Protein AF-A0A0J8RIX9-F1 (afdb_monomer)

InterPro domains:
  IPR025066 Coiled-coil domain-containing protein 174-like [PTHR15885] (17-355)

Solvent-accessible surface area (backbone atoms only — not comparable to full-atom values): 24214 Å² total; per-residue (Å²): 140,88,84,81,84,69,92,65,73,86,79,74,79,81,80,74,82,58,92,77,64,85,77,61,97,44,73,68,62,53,51,54,50,49,54,49,52,52,50,54,53,54,62,60,66,77,74,77,84,92,78,88,74,84,74,81,93,60,86,75,76,54,82,88,70,64,70,64,99,54,54,66,59,48,54,50,59,72,65,41,85,84,48,87,81,77,55,84,82,63,95,68,58,67,74,58,51,52,53,50,51,50,53,50,51,53,48,52,50,50,51,51,40,59,72,68,41,56,61,65,70,71,66,64,82,63,95,73,91,64,95,63,93,47,86,66,50,61,53,51,55,49,62,76,64,58,72,82,55,61,69,58,51,50,53,52,45,53,52,49,50,54,57,62,74,73,50,97,61,94,68,82,70,77,73,70,65,71,38,81,34,58,45,100,86,75,45,82,43,76,38,46,62,67,57,42,53,52,44,50,52,54,50,51,52,53,50,49,55,48,47,54,54,41,53,75,73,62,58,93,55,100,74,68,65,85,84,78,58,80,75,79,71,89,80,72,87,84,72,96,73,78,65,63,88,78,62,58,81,57,56,61,54,52,55,49,50,51,54,50,60,70,70,45,82,81,69,64,84,77,68,79,93,80,75,89,62,70,84,80,56,88,70,87,72,68,90,86,67,80,79,70,59,91,51,70,68,58,28,51,51,53,52,50,50,52,50,52,54,49,51,51,52,51,51,51,50,53,53,51,48,53,53,50,49,54,51,49,51,54,49,51,54,50,50,50,54,52,50,53,53,50,50,52,51,51,50,51,53,49,51,53,53,49,60,60,54,66,73,72,68,73,93,72,88,89,91,88,90,74,89,78,136

Foldseek 3Di:
DDDDPDPDDDDDPDPDDDPVLPPDPDPVSVVVVVVVVVVVVVVVVPPDDDDDDDDPPDDDDDPVVDDDPCPVVVVVVVPPPPPVVPDDPPDDDPVVVVVVVVVVVVVVVVVVCVLVQVVVVVPPPPDDPPPPPDPVVVVVSCVVRDDDPVVVVVVVVVVVVVVVVPDPDDDPPPPQDFDWAAAPVRDTDTDHPVVRVVRVVVVVVVVVVVVVVCCVVVPPDPDDPPVPDPPDDPDDDDDPDDPPVVDDVCVVVVVVVVVVVVVDDPADPPHPDDDDAPVPDPDDPDPPDDGADPDPVRNVVVVVVVVVVVVVVVVVVVVVVVVVVVVVVVVVVVVVVVVVVVVVVVVVVVVVVVVVVVVVPDPDDDDDDDDDD

Structure (mmCIF, N/CA/C/O backbone):
data_AF-A0A0J8RIX9-F1
#
_entry.id   AF-A0A0J8RIX9-F1
#
loop_
_atom_site.group_PDB
_atom_site.id
_atom_site.type_symbol
_atom_site.label_atom_id
_atom_site.label_alt_id
_atom_site.label_comp_id
_atom_site.label_asym_id
_atom_site.label_entity_id
_atom_site.label_seq_id
_atom_site.pdbx_PDB_ins_code
_atom_site.Cartn_x
_atom_site.Cartn_y
_atom_site.Cartn_z
_atom_site.occupancy
_atom_site.B_iso_or_equiv
_atom_site.auth_seq_id
_atom_site.auth_comp_id
_atom_site.auth_asym_id
_atom_site.auth_atom_id
_atom_site.pdbx_PDB_model_num
ATOM 1 N N . MET A 1 1 ? 14.643 -76.747 -36.629 1.00 43.09 1 MET A N 1
ATOM 2 C CA . MET A 1 1 ? 15.043 -76.270 -35.289 1.00 43.09 1 MET A CA 1
ATOM 3 C C . MET A 1 1 ? 14.133 -75.107 -34.911 1.00 43.09 1 MET A C 1
ATOM 5 O O . MET A 1 1 ? 14.013 -74.209 -35.737 1.00 43.09 1 MET A O 1
ATOM 9 N N . PRO A 1 2 ? 13.421 -75.174 -33.774 1.00 50.25 2 PRO A N 1
ATOM 10 C CA . PRO A 1 2 ? 12.311 -74.281 -33.439 1.00 50.25 2 PRO A CA 1
ATOM 11 C C . PRO A 1 2 ? 12.760 -73.119 -32.538 1.00 50.25 2 PRO A C 1
ATOM 13 O O . PRO A 1 2 ? 13.616 -73.318 -31.682 1.00 50.25 2 PRO A O 1
ATOM 16 N N . THR A 1 3 ? 12.154 -71.937 -32.684 1.00 51.41 3 THR A N 1
ATOM 17 C CA . THR A 1 3 ? 12.208 -70.876 -31.661 1.00 51.41 3 THR A CA 1
ATOM 18 C C . THR A 1 3 ? 10.854 -70.171 -31.545 1.00 51.41 3 THR A C 1
ATOM 20 O O . THR A 1 3 ? 10.460 -69.404 -32.421 1.00 51.41 3 THR A O 1
ATOM 23 N N . ASP A 1 4 ? 10.171 -70.501 -30.450 1.00 50.75 4 ASP A N 1
ATOM 24 C CA . ASP A 1 4 ? 9.227 -69.722 -29.646 1.00 50.75 4 ASP A CA 1
ATOM 25 C C . ASP A 1 4 ? 8.071 -68.986 -30.335 1.00 50.75 4 ASP A C 1
ATOM 27 O O . ASP A 1 4 ? 8.065 -67.771 -30.535 1.00 50.75 4 ASP A O 1
ATOM 31 N N . SER A 1 5 ? 6.985 -69.734 -30.540 1.00 55.38 5 SER A N 1
ATOM 32 C CA . SER A 1 5 ? 5.627 -69.194 -30.572 1.00 55.38 5 SER A CA 1
ATOM 33 C C . SER A 1 5 ? 5.246 -68.671 -29.178 1.00 55.38 5 SER A C 1
ATOM 35 O O . SER A 1 5 ? 4.843 -69.436 -28.300 1.00 55.38 5 SER A O 1
ATOM 37 N N . SER A 1 6 ? 5.377 -67.364 -28.958 1.00 56.03 6 SER A N 1
ATOM 38 C CA . SER A 1 6 ? 4.927 -66.697 -27.732 1.00 56.03 6 SER A CA 1
ATOM 39 C C . SER A 1 6 ? 3.429 -66.941 -27.482 1.00 56.03 6 SER A C 1
ATOM 41 O O . SER A 1 6 ? 2.589 -66.480 -28.255 1.00 56.03 6 SER A O 1
ATOM 43 N N . LEU A 1 7 ? 3.098 -67.618 -26.377 1.00 58.38 7 LEU A N 1
ATOM 44 C CA . LEU A 1 7 ? 1.737 -68.015 -25.969 1.00 58.38 7 LEU A CA 1
ATOM 45 C C . LEU A 1 7 ? 0.819 -66.860 -25.516 1.00 58.38 7 LEU A C 1
ATOM 47 O O . LEU A 1 7 ? -0.329 -67.091 -25.149 1.00 58.38 7 LEU A O 1
ATOM 51 N N . TYR A 1 8 ? 1.298 -65.619 -25.547 1.00 56.19 8 TYR A N 1
ATOM 52 C CA . TYR A 1 8 ? 0.507 -64.435 -25.232 1.00 56.19 8 TYR A CA 1
ATOM 53 C C . TYR A 1 8 ? 0.608 -63.478 -26.418 1.00 56.19 8 TYR A C 1
ATOM 55 O O . TYR A 1 8 ? 1.708 -63.073 -26.786 1.00 56.19 8 TYR A O 1
ATOM 63 N N . GLY A 1 9 ? -0.547 -63.201 -27.030 1.00 56.06 9 GLY A N 1
ATOM 64 C CA . GLY A 1 9 ? -0.749 -62.574 -28.339 1.00 56.06 9 GLY A CA 1
ATOM 65 C C . GLY A 1 9 ? 0.229 -61.476 -28.775 1.00 56.06 9 GLY A C 1
ATOM 66 O O . GLY A 1 9 ? 0.768 -60.714 -27.974 1.00 56.06 9 GLY A O 1
ATOM 67 N N . ILE A 1 10 ? 0.387 -61.383 -30.100 1.00 60.09 10 ILE A N 1
ATOM 68 C CA . ILE A 1 10 ? 1.137 -60.359 -30.842 1.00 60.09 10 ILE A CA 1
ATOM 69 C C . ILE A 1 10 ? 0.988 -58.994 -30.154 1.00 60.09 10 ILE A C 1
ATOM 71 O O . ILE A 1 10 ? -0.098 -58.406 -30.131 1.00 60.09 10 ILE A O 1
ATOM 75 N N . ARG A 1 11 ? 2.085 -58.476 -29.588 1.00 52.81 11 ARG A N 1
ATOM 76 C CA . ARG A 1 11 ? 2.108 -57.126 -29.015 1.00 52.81 11 ARG A CA 1
ATOM 77 C C . ARG A 1 11 ? 1.803 -56.125 -30.128 1.00 52.81 11 ARG A C 1
ATOM 79 O O . ARG A 1 11 ? 2.582 -55.988 -31.068 1.00 52.81 11 ARG A O 1
ATOM 86 N N . ARG A 1 12 ? 0.678 -55.412 -30.014 1.00 54.16 12 ARG A N 1
ATOM 87 C CA . ARG A 1 12 ? 0.375 -54.272 -30.890 1.00 54.16 12 ARG A CA 1
ATOM 88 C C . ARG A 1 12 ? 1.495 -53.225 -30.765 1.00 54.16 12 ARG A C 1
ATOM 90 O O . ARG A 1 12 ? 1.934 -52.961 -29.640 1.00 54.16 12 ARG A O 1
ATOM 97 N N . PRO A 1 13 ? 1.962 -52.621 -31.873 1.00 54.91 13 PRO A N 1
ATOM 98 C CA . PRO A 1 13 ? 2.936 -51.542 -31.799 1.00 54.91 13 PRO A CA 1
ATOM 99 C C . PRO A 1 13 ? 2.331 -50.370 -31.015 1.00 54.91 13 PRO A C 1
ATOM 101 O O . PRO A 1 13 ? 1.155 -50.043 -31.181 1.00 54.91 13 PRO A O 1
ATOM 104 N N . LYS A 1 14 ? 3.128 -49.756 -30.134 1.00 54.53 14 LYS A N 1
ATOM 105 C CA . LYS A 1 14 ? 2.729 -48.555 -29.391 1.00 54.53 14 LYS A CA 1
ATOM 106 C C . LYS A 1 14 ? 2.392 -47.455 -30.400 1.00 54.53 14 LYS A C 1
ATOM 108 O O . LYS A 1 14 ? 3.255 -47.062 -31.180 1.00 54.53 14 LYS A O 1
ATOM 113 N N . ALA A 1 15 ? 1.148 -46.983 -30.396 1.00 58.31 15 ALA A N 1
ATOM 114 C CA . ALA A 1 15 ? 0.759 -45.812 -31.164 1.00 58.31 15 ALA A CA 1
ATOM 115 C C . ALA A 1 15 ? 1.432 -44.582 -30.537 1.00 58.31 15 ALA A C 1
ATOM 117 O O . ALA A 1 15 ? 1.092 -44.176 -29.428 1.00 58.31 15 ALA A O 1
ATOM 118 N N . GLU A 1 16 ? 2.427 -44.023 -31.224 1.00 56.00 16 GLU A N 1
ATOM 119 C CA . GLU A 1 16 ? 2.957 -42.695 -30.918 1.00 56.00 16 GLU A CA 1
ATOM 120 C C . GLU A 1 16 ? 1.826 -41.680 -31.136 1.00 56.00 16 GLU A C 1
ATOM 122 O O . GLU A 1 16 ? 1.284 -41.580 -32.239 1.00 56.00 16 GLU A O 1
ATOM 127 N N . ALA A 1 17 ? 1.442 -40.962 -30.076 1.00 56.84 17 ALA A N 1
ATOM 128 C CA . ALA A 1 17 ? 0.387 -39.956 -30.122 1.00 56.84 17 ALA A CA 1
ATOM 129 C C . ALA A 1 17 ? 0.723 -38.907 -31.191 1.00 56.84 17 ALA A C 1
ATOM 131 O O . ALA A 1 17 ? 1.720 -38.181 -31.103 1.00 56.84 17 ALA A O 1
ATOM 132 N N . SER A 1 18 ? -0.098 -38.842 -32.236 1.00 61.09 18 SER A N 1
ATOM 133 C CA . SER A 1 18 ? 0.078 -37.849 -33.283 1.00 61.09 18 SER A CA 1
ATOM 134 C C . SER A 1 18 ? -0.330 -36.480 -32.732 1.00 61.09 18 SER A C 1
ATOM 136 O O . SER A 1 18 ? -1.288 -36.352 -31.973 1.00 61.09 18 SER A O 1
ATOM 138 N N . LYS A 1 19 ? 0.357 -35.407 -33.139 1.00 58.00 19 LYS A N 1
ATOM 139 C CA . LYS A 1 19 ? 0.065 -34.030 -32.680 1.00 58.00 19 LYS A CA 1
ATOM 140 C C . LYS A 1 19 ? -1.353 -33.533 -33.025 1.00 58.00 19 LYS A C 1
ATOM 142 O O . LYS A 1 19 ? -1.691 -32.404 -32.683 1.00 58.00 19 LYS A O 1
ATOM 147 N N . LYS A 1 20 ? -2.154 -34.331 -33.739 1.00 56.34 20 LYS A N 1
ATOM 148 C CA . LYS A 1 20 ? -3.519 -34.004 -34.163 1.00 56.34 20 LYS A CA 1
ATOM 149 C C . LYS A 1 20 ? -4.572 -34.301 -33.087 1.00 56.34 20 LYS A C 1
ATOM 151 O O . LYS A 1 20 ? -5.654 -33.732 -33.161 1.00 56.34 20 LYS A O 1
ATOM 156 N N . ASP A 1 21 ? -4.240 -35.073 -32.051 1.00 55.72 21 ASP A N 1
ATOM 157 C CA . ASP A 1 21 ? -5.219 -35.521 -31.046 1.00 55.72 21 ASP A CA 1
ATOM 158 C C . ASP A 1 21 ? -5.450 -34.516 -29.894 1.00 55.72 21 ASP A C 1
ATOM 160 O O . ASP A 1 21 ? -6.329 -34.709 -29.055 1.00 55.72 21 ASP A O 1
ATOM 164 N N . VAL A 1 22 ? -4.724 -33.387 -29.891 1.00 58.56 22 VAL A N 1
ATOM 165 C CA . VAL A 1 22 ? -4.785 -32.326 -28.857 1.00 58.56 22 VAL A CA 1
ATOM 166 C C . VAL A 1 22 ? -6.119 -31.555 -28.857 1.00 58.56 22 VAL A C 1
ATOM 168 O O . VAL A 1 22 ? -6.391 -30.792 -27.939 1.00 58.56 22 VAL A O 1
ATOM 171 N N . THR A 1 23 ? -6.974 -31.748 -29.866 1.00 57.69 23 THR A N 1
ATOM 172 C CA . THR A 1 23 ? -8.230 -30.986 -30.038 1.00 57.69 23 THR A CA 1
ATOM 173 C C . THR A 1 23 ? -9.502 -31.828 -29.906 1.00 57.69 23 THR A C 1
ATOM 175 O O . THR A 1 23 ? -10.576 -31.379 -30.300 1.00 57.69 23 THR A O 1
ATOM 178 N N . SER A 1 24 ? -9.419 -33.036 -29.338 1.00 67.81 24 SER A N 1
ATOM 179 C CA . SER A 1 24 ? -10.617 -33.849 -29.083 1.00 67.81 24 SER A CA 1
ATOM 180 C C . SER A 1 24 ? -11.276 -33.486 -27.733 1.00 67.81 24 SER A C 1
ATOM 182 O O . SER A 1 24 ? -10.583 -33.415 -26.719 1.00 67.81 24 SER A O 1
ATOM 184 N N . PRO A 1 25 ? -12.606 -33.266 -27.672 1.00 62.25 25 PRO A N 1
ATOM 185 C CA . PRO A 1 25 ? -13.313 -32.795 -26.470 1.00 62.25 25 PRO A CA 1
ATOM 186 C C . PRO A 1 25 ? -13.598 -33.899 -25.424 1.00 62.25 25 PRO A C 1
ATOM 188 O O . PRO A 1 25 ? -14.537 -33.787 -24.642 1.00 62.25 25 PRO A O 1
ATOM 191 N N . GLY A 1 26 ? -12.829 -34.994 -25.412 1.00 77.38 26 GLY A N 1
ATOM 192 C CA . GLY A 1 26 ? -13.079 -36.154 -24.548 1.00 77.38 26 GLY A CA 1
ATOM 193 C C . GLY A 1 26 ? -12.153 -36.225 -23.331 1.00 77.38 26 GLY A C 1
ATOM 194 O O . GLY A 1 26 ? -10.932 -36.274 -23.475 1.00 77.38 26 GLY A O 1
ATOM 195 N N . THR A 1 27 ? -12.724 -36.345 -22.129 1.00 73.06 27 THR A N 1
ATOM 196 C CA . THR A 1 27 ? -11.998 -36.437 -20.843 1.00 73.06 27 THR A CA 1
ATOM 197 C C . THR A 1 27 ? -10.985 -37.594 -20.799 1.00 73.06 27 THR A C 1
ATOM 199 O O . THR A 1 27 ? -9.904 -37.460 -20.225 1.00 73.06 27 THR A O 1
ATOM 202 N N . LEU A 1 28 ? -11.282 -38.717 -21.467 1.00 74.00 28 LEU A N 1
ATOM 203 C CA . LEU A 1 28 ? -10.384 -39.879 -21.553 1.00 74.00 28 LEU A CA 1
ATOM 204 C C . LEU A 1 28 ? -9.140 -39.612 -22.420 1.00 74.00 28 LEU A C 1
ATOM 206 O O . LEU A 1 28 ? -8.040 -40.051 -22.077 1.00 74.00 28 LEU A O 1
ATOM 210 N N . ALA A 1 29 ? -9.278 -38.852 -23.511 1.00 73.19 29 ALA A N 1
ATOM 211 C CA . ALA A 1 29 ? -8.148 -38.484 -24.367 1.00 73.19 29 ALA A CA 1
ATOM 212 C C . ALA A 1 29 ? -7.181 -37.544 -23.628 1.00 73.19 29 ALA A C 1
ATOM 214 O O . ALA A 1 29 ? -5.966 -37.718 -23.694 1.00 73.19 29 ALA A O 1
ATOM 215 N N . PHE A 1 30 ? -7.713 -36.615 -22.830 1.00 74.81 30 PHE A N 1
ATOM 216 C CA . PHE A 1 30 ? -6.907 -35.721 -21.999 1.00 74.81 30 PHE A CA 1
ATOM 217 C C . PHE A 1 30 ? -6.131 -36.469 -20.900 1.00 74.81 30 PHE A C 1
ATOM 219 O O . PHE A 1 30 ? -4.927 -36.256 -20.738 1.00 74.81 30 PHE A O 1
ATOM 226 N N . ALA A 1 31 ? -6.785 -37.395 -20.189 1.00 83.81 31 ALA A N 1
ATOM 227 C CA . ALA A 1 31 ? -6.151 -38.173 -19.122 1.00 83.81 31 ALA A CA 1
ATOM 228 C C . ALA A 1 31 ? -4.996 -39.049 -19.638 1.00 83.81 31 ALA A C 1
ATOM 230 O O . ALA A 1 31 ? -3.916 -39.061 -19.047 1.00 83.81 31 ALA A O 1
ATOM 231 N N . THR A 1 32 ? -5.188 -39.724 -20.776 1.00 82.31 32 THR A N 1
ATOM 232 C CA . THR A 1 32 ? -4.128 -40.543 -21.398 1.00 82.31 32 THR A CA 1
ATOM 233 C C . THR A 1 32 ? -2.937 -39.700 -21.864 1.00 82.31 32 THR A C 1
ATOM 235 O O . THR A 1 32 ? -1.781 -40.122 -21.754 1.00 82.31 32 THR A O 1
ATOM 238 N N . HIS A 1 33 ? -3.194 -38.471 -22.319 1.00 79.69 33 HIS A N 1
ATOM 239 C CA . HIS A 1 33 ? -2.147 -37.545 -22.731 1.00 79.69 33 HIS A CA 1
ATOM 240 C C . HIS A 1 33 ? -1.355 -37.000 -21.532 1.00 79.69 33 HIS A C 1
ATOM 242 O O . HIS A 1 33 ? -0.126 -36.924 -21.598 1.00 79.69 33 HIS A O 1
ATOM 248 N N . LEU A 1 34 ? -2.024 -36.702 -20.410 1.00 81.81 34 LEU A N 1
ATOM 249 C CA . LEU A 1 34 ? -1.352 -36.337 -19.160 1.00 81.81 34 LEU A CA 1
ATOM 250 C C . LEU A 1 34 ? -0.531 -37.493 -18.589 1.00 81.81 34 LEU A C 1
ATOM 252 O O . LEU A 1 34 ? 0.628 -37.280 -18.240 1.00 81.81 34 LEU A O 1
ATOM 256 N N . SER A 1 35 ? -1.060 -38.720 -18.557 1.00 83.88 35 SER A N 1
ATOM 257 C CA . SER A 1 35 ? -0.290 -39.873 -18.072 1.00 83.88 35 SER A CA 1
ATOM 258 C C . SER A 1 35 ? 0.947 -40.139 -18.931 1.00 83.88 35 SER A C 1
ATOM 260 O O . SER A 1 35 ? 2.005 -40.475 -18.406 1.00 83.88 35 SER A O 1
ATOM 262 N N . SER A 1 36 ? 0.844 -39.933 -20.249 1.00 81.81 36 SER A N 1
ATOM 263 C CA . SER A 1 36 ? 1.980 -40.036 -21.172 1.00 81.81 36 SER A CA 1
ATOM 264 C C . SER A 1 36 ? 3.023 -38.937 -20.934 1.00 81.81 36 SER A C 1
ATOM 266 O O . SER A 1 36 ? 4.221 -39.220 -20.903 1.00 81.81 36 SER A O 1
ATOM 268 N N . LEU A 1 37 ? 2.593 -37.689 -20.720 1.00 81.25 37 LEU A N 1
ATOM 269 C CA . LEU A 1 37 ? 3.496 -36.577 -20.401 1.00 81.25 37 LEU A CA 1
ATOM 270 C C . LEU A 1 37 ? 4.223 -36.791 -19.070 1.00 81.25 37 LEU A C 1
ATOM 272 O O . LEU A 1 37 ? 5.437 -36.618 -19.010 1.00 81.25 37 LEU A O 1
ATOM 276 N N . ILE A 1 38 ? 3.507 -37.242 -18.040 1.00 83.12 38 ILE A N 1
ATOM 277 C CA . ILE A 1 38 ? 4.080 -37.557 -16.726 1.00 83.12 38 ILE A CA 1
ATOM 278 C C . ILE A 1 38 ? 5.071 -38.722 -16.840 1.00 83.12 38 ILE A C 1
ATOM 280 O O . ILE A 1 38 ? 6.178 -38.646 -16.308 1.00 83.12 38 ILE A O 1
ATOM 284 N N . ALA A 1 39 ? 4.733 -39.771 -17.598 1.00 80.44 39 ALA A N 1
ATOM 285 C CA . ALA A 1 39 ? 5.642 -40.889 -17.843 1.00 80.44 39 ALA A CA 1
ATOM 286 C C . ALA A 1 39 ? 6.911 -40.445 -18.594 1.00 80.44 39 ALA A C 1
ATOM 288 O O . ALA A 1 39 ? 8.012 -40.869 -18.241 1.00 80.44 39 ALA A O 1
ATOM 289 N N . LYS A 1 40 ? 6.785 -39.551 -19.582 1.00 76.19 40 LYS A N 1
ATOM 290 C CA . LYS A 1 40 ? 7.917 -39.001 -20.342 1.00 76.19 40 LYS A CA 1
ATOM 291 C C . LYS A 1 40 ? 8.835 -38.125 -19.484 1.00 76.19 40 LYS A C 1
ATOM 293 O O . LYS A 1 40 ? 10.052 -38.213 -19.634 1.00 76.19 40 LYS A O 1
ATOM 298 N N . GLU A 1 41 ? 8.274 -37.332 -18.576 1.00 68.31 41 GLU A N 1
ATOM 299 C CA . GLU A 1 41 ? 9.048 -36.540 -17.613 1.00 68.31 41 GLU A CA 1
ATOM 300 C C . GLU A 1 41 ? 9.753 -37.454 -16.594 1.00 68.31 41 GLU A C 1
ATOM 302 O O . GLU A 1 41 ? 10.943 -37.292 -16.328 1.00 68.31 41 GLU A O 1
ATOM 307 N N . SER A 1 42 ? 9.069 -38.501 -16.111 1.00 65.75 42 SER A N 1
ATOM 308 C CA . SER A 1 42 ? 9.646 -39.472 -15.168 1.00 65.75 42 SER A CA 1
ATOM 309 C C . SER A 1 42 ? 10.778 -40.315 -15.775 1.00 65.75 42 SER A C 1
ATOM 311 O O . SER A 1 42 ? 11.777 -40.575 -15.107 1.00 65.75 42 SER A O 1
ATOM 313 N N . ALA A 1 43 ? 10.684 -40.677 -17.061 1.00 60.09 43 ALA A N 1
ATOM 314 C CA . ALA A 1 43 ? 11.731 -41.411 -17.775 1.00 60.09 43 ALA A CA 1
ATOM 315 C C . ALA A 1 43 ? 12.963 -40.539 -18.081 1.00 60.09 43 ALA A C 1
ATOM 317 O O . ALA A 1 43 ? 14.078 -41.052 -18.151 1.00 60.09 43 ALA A O 1
ATOM 318 N N . ASN A 1 44 ? 12.783 -39.220 -18.220 1.00 52.66 44 ASN A N 1
ATOM 319 C CA . ASN A 1 44 ? 13.889 -38.264 -18.329 1.00 52.66 44 ASN A CA 1
ATOM 320 C C . ASN A 1 44 ? 14.539 -37.940 -16.971 1.00 52.66 44 ASN A C 1
ATOM 322 O O . ASN A 1 44 ? 15.690 -37.503 -16.943 1.00 52.66 44 ASN A O 1
ATOM 326 N N . ALA A 1 45 ? 13.848 -38.180 -15.852 1.00 56.16 45 ALA A N 1
ATOM 327 C CA . ALA A 1 45 ? 14.387 -37.958 -14.510 1.00 56.16 45 ALA A CA 1
ATOM 328 C C . ALA A 1 45 ? 15.374 -39.056 -14.056 1.00 56.16 45 ALA A C 1
ATOM 330 O O . ALA A 1 45 ? 16.234 -38.796 -13.216 1.00 56.16 45 ALA A O 1
ATOM 331 N N . SER A 1 46 ? 15.318 -40.267 -14.628 1.00 51.47 46 SER A N 1
ATOM 332 C CA . SER A 1 46 ? 16.144 -41.407 -14.191 1.00 51.47 46 SER A CA 1
ATOM 333 C C . SER A 1 46 ? 17.476 -41.591 -14.937 1.00 51.47 46 SER A C 1
ATOM 335 O O . SER A 1 46 ? 18.149 -42.598 -14.723 1.00 51.47 46 SER A O 1
ATOM 337 N N . SER A 1 47 ? 17.903 -40.658 -15.799 1.00 51.06 47 SER A N 1
ATOM 338 C CA . SER A 1 47 ? 19.163 -40.813 -16.552 1.00 51.06 47 SER A CA 1
ATOM 339 C C . SER A 1 47 ? 19.993 -39.538 -16.731 1.00 51.06 47 SER A C 1
ATOM 341 O O . SER A 1 47 ? 20.553 -39.326 -17.808 1.00 51.06 47 SER A O 1
ATOM 343 N N . GLN A 1 48 ? 20.122 -38.686 -15.708 1.00 46.22 48 GLN A N 1
ATOM 344 C CA . GLN A 1 48 ? 21.060 -37.556 -15.786 1.00 46.22 48 GLN A CA 1
ATOM 345 C C . GLN A 1 48 ? 21.650 -37.127 -14.432 1.00 46.22 48 GLN A C 1
ATOM 347 O O . GLN A 1 48 ? 21.452 -36.022 -13.943 1.00 46.22 48 GLN A O 1
ATOM 352 N N . SER A 1 49 ? 22.490 -37.997 -13.868 1.00 45.59 49 SER A N 1
ATOM 353 C CA . SER A 1 49 ? 23.600 -37.582 -13.005 1.00 45.59 49 SER A CA 1
ATOM 354 C C . SER A 1 49 ? 24.900 -37.732 -13.802 1.00 45.59 49 SER A C 1
ATOM 356 O O . SER A 1 49 ? 25.200 -38.813 -14.298 1.00 45.59 49 SER A O 1
ATOM 358 N N . ARG A 1 50 ? 25.667 -36.635 -13.901 1.00 46.94 50 ARG A N 1
ATOM 359 C CA . ARG A 1 50 ? 27.038 -36.515 -14.455 1.00 46.94 50 ARG A CA 1
ATOM 360 C C . ARG A 1 50 ? 27.180 -36.486 -15.988 1.00 46.94 50 ARG A C 1
ATOM 362 O O . ARG A 1 50 ? 27.469 -37.493 -16.622 1.00 46.94 50 ARG A O 1
ATOM 369 N N . ARG A 1 51 ? 27.130 -35.267 -16.544 1.00 44.16 51 ARG A N 1
ATOM 370 C CA . ARG A 1 51 ? 28.133 -34.617 -17.434 1.00 44.16 51 ARG A CA 1
ATOM 371 C C . ARG A 1 51 ? 27.442 -33.507 -18.232 1.00 44.16 51 ARG A C 1
ATOM 373 O O . ARG A 1 51 ? 26.559 -33.762 -19.045 1.00 44.16 51 ARG A O 1
ATOM 380 N N . GLY A 1 52 ? 27.838 -32.260 -17.970 1.00 41.09 52 GLY A N 1
ATOM 381 C CA . GLY A 1 52 ? 27.330 -31.084 -18.670 1.00 41.09 52 GLY A CA 1
ATOM 382 C C . GLY A 1 52 ? 27.621 -31.172 -20.166 1.00 41.09 52 GLY A C 1
ATOM 383 O O . GLY A 1 52 ? 28.773 -31.176 -20.590 1.00 41.09 52 GLY A O 1
ATOM 384 N N . ARG A 1 53 ? 26.564 -31.249 -20.973 1.00 53.53 53 ARG A N 1
ATOM 385 C CA . ARG A 1 53 ? 26.644 -31.144 -22.430 1.00 53.53 53 ARG A CA 1
ATOM 386 C C . ARG A 1 53 ? 27.005 -29.705 -22.807 1.00 53.53 53 ARG A C 1
ATOM 388 O O . ARG A 1 53 ? 26.358 -28.765 -22.345 1.00 53.53 53 ARG A O 1
ATOM 395 N N . ALA A 1 54 ? 28.015 -29.538 -23.662 1.00 51.41 54 ALA A N 1
ATOM 396 C CA . ALA A 1 54 ? 28.411 -28.239 -24.196 1.00 51.41 54 ALA A CA 1
ATOM 397 C C . ALA A 1 54 ? 27.218 -27.556 -24.891 1.00 51.41 54 ALA A C 1
ATOM 399 O O . ALA A 1 54 ? 26.583 -28.125 -25.784 1.00 51.41 54 ALA A O 1
ATOM 400 N N . ARG A 1 55 ? 26.891 -26.338 -24.446 1.00 56.75 55 ARG A N 1
ATOM 401 C CA . ARG A 1 55 ? 25.847 -25.500 -25.047 1.00 56.75 55 ARG A CA 1
ATOM 402 C C . ARG A 1 55 ? 26.294 -25.073 -26.454 1.00 56.75 55 ARG A C 1
ATOM 404 O O . ARG A 1 55 ? 27.417 -24.591 -26.584 1.00 56.75 55 ARG A O 1
ATOM 411 N N . PRO A 1 56 ? 25.444 -25.175 -27.493 1.00 54.59 56 PRO A N 1
ATOM 412 C CA . PRO A 1 56 ? 25.757 -24.597 -28.794 1.00 54.59 56 PRO A CA 1
ATOM 413 C C . PRO A 1 56 ? 25.844 -23.071 -28.660 1.00 54.59 56 PRO A C 1
ATOM 415 O O . PRO A 1 56 ? 24.850 -22.394 -28.394 1.00 54.59 56 PRO A O 1
ATOM 418 N N . SER A 1 57 ? 27.048 -22.527 -28.827 1.00 60.09 57 SER A N 1
ATOM 419 C CA . SER A 1 57 ? 27.338 -21.095 -28.873 1.00 60.09 57 SER A CA 1
ATOM 420 C C . SER A 1 57 ? 26.962 -20.520 -30.240 1.00 60.09 57 SER A C 1
ATOM 422 O O . SER A 1 57 ? 27.803 -20.111 -31.036 1.00 60.09 57 SER A O 1
ATOM 424 N N . ARG A 1 58 ? 25.665 -20.472 -30.540 1.00 57.59 58 ARG A N 1
ATOM 425 C CA . ARG A 1 58 ? 25.148 -19.620 -31.615 1.00 57.59 58 ARG A CA 1
ATOM 426 C C . ARG A 1 58 ? 24.004 -18.791 -31.062 1.00 57.59 58 ARG A C 1
ATOM 428 O O . ARG A 1 58 ? 23.130 -19.309 -30.373 1.00 57.59 58 ARG A O 1
ATOM 435 N N . LYS A 1 59 ? 24.111 -17.479 -31.286 1.00 64.69 59 LYS A N 1
ATOM 436 C CA . LYS A 1 59 ? 23.180 -16.444 -30.834 1.00 64.69 59 LYS A CA 1
ATOM 437 C C . LYS A 1 59 ? 21.759 -16.929 -31.123 1.00 64.69 59 LYS A C 1
ATOM 439 O O . LYS A 1 59 ? 21.457 -17.258 -32.263 1.00 64.69 59 LYS A O 1
ATOM 444 N N . LYS A 1 60 ? 20.937 -17.054 -30.082 1.00 64.56 60 LYS A N 1
ATOM 445 C CA . LYS A 1 60 ? 19.506 -17.293 -30.264 1.00 64.56 60 LYS A CA 1
ATOM 446 C C . LYS A 1 60 ? 18.957 -16.044 -30.945 1.00 64.56 60 LYS A C 1
ATOM 448 O O . LYS A 1 60 ? 19.204 -14.947 -30.442 1.00 64.56 60 LYS A O 1
ATOM 453 N N . ASP A 1 61 ? 18.290 -16.208 -32.078 1.00 68.44 61 ASP A N 1
ATOM 454 C CA . ASP A 1 61 ? 17.568 -15.104 -32.698 1.00 68.44 61 ASP A CA 1
ATOM 455 C C . ASP A 1 61 ? 16.515 -14.596 -31.703 1.00 68.44 61 ASP A C 1
ATOM 457 O O . ASP A 1 61 ? 15.912 -15.381 -30.964 1.00 68.44 61 ASP A O 1
ATOM 461 N N . ASP A 1 62 ? 16.376 -13.273 -31.619 1.00 77.19 62 ASP A N 1
ATOM 462 C CA . ASP A 1 62 ? 15.493 -12.588 -30.675 1.00 77.19 62 ASP A CA 1
ATOM 463 C C . ASP A 1 62 ? 14.069 -13.163 -30.773 1.00 77.19 62 ASP A C 1
ATOM 465 O O . ASP A 1 62 ? 13.580 -13.413 -31.877 1.00 77.19 62 ASP A O 1
ATOM 469 N N . ILE A 1 63 ? 13.394 -13.369 -29.638 1.00 68.44 63 ILE A N 1
ATOM 470 C CA . ILE A 1 63 ? 12.031 -13.932 -29.566 1.00 68.44 63 ILE A CA 1
ATOM 471 C C . ILE A 1 63 ? 11.055 -13.082 -30.398 1.00 68.44 63 ILE A C 1
ATOM 473 O O . ILE A 1 63 ? 10.079 -13.599 -30.936 1.00 68.44 63 ILE A O 1
ATOM 477 N N . PHE A 1 64 ? 11.373 -11.799 -30.584 1.00 66.88 64 PHE A N 1
ATOM 478 C CA . PHE A 1 64 ? 10.618 -10.860 -31.412 1.00 66.88 64 PHE A CA 1
ATOM 479 C C . PHE A 1 64 ? 11.020 -10.843 -32.897 1.00 66.88 64 PHE A C 1
ATOM 481 O O . PHE A 1 64 ? 10.358 -10.198 -33.703 1.00 66.88 64 PHE A O 1
ATOM 488 N N . SER A 1 65 ? 12.081 -11.552 -33.288 1.00 71.31 65 SER A N 1
ATOM 489 C CA . SER A 1 65 ? 12.504 -11.688 -34.691 1.00 71.31 65 SER A CA 1
ATOM 490 C C . SER A 1 65 ? 11.884 -12.905 -35.392 1.00 71.31 65 SER A C 1
ATOM 492 O O . SER A 1 65 ? 11.747 -12.921 -36.621 1.00 71.31 65 SER A O 1
ATOM 494 N N . VAL A 1 66 ? 11.454 -13.915 -34.626 1.00 69.69 66 VAL A N 1
ATOM 495 C CA . VAL A 1 66 ? 10.843 -15.138 -35.158 1.00 69.69 66 VAL A CA 1
ATOM 496 C C . VAL A 1 66 ? 9.345 -14.915 -35.365 1.00 69.69 66 VAL A C 1
ATOM 498 O O . VAL A 1 66 ? 8.521 -15.159 -34.489 1.00 69.69 66 VAL A O 1
ATOM 501 N N . HIS A 1 67 ? 8.975 -14.463 -36.560 1.00 71.88 67 HIS A N 1
ATOM 502 C CA . HIS A 1 67 ? 7.575 -14.353 -36.960 1.00 71.88 67 HIS A CA 1
ATOM 503 C C . HIS A 1 67 ? 6.971 -15.757 -37.131 1.00 71.88 67 HIS A C 1
ATOM 505 O O . HIS A 1 67 ? 7.601 -16.652 -37.705 1.00 71.88 67 HIS A O 1
ATOM 511 N N . ASN A 1 68 ? 5.740 -15.967 -36.651 1.00 76.94 68 ASN A N 1
ATOM 512 C CA . ASN A 1 68 ? 5.036 -17.242 -36.801 1.00 76.94 68 ASN A CA 1
ATOM 513 C C . ASN A 1 68 ? 4.960 -17.617 -38.295 1.00 76.94 68 ASN A C 1
ATOM 515 O O . ASN A 1 68 ? 4.445 -16.834 -39.102 1.00 76.94 68 ASN A O 1
ATOM 519 N N . LYS A 1 69 ? 5.482 -18.801 -38.660 1.00 75.56 69 LYS A N 1
ATOM 520 C CA . LYS A 1 69 ? 5.547 -19.342 -40.032 1.00 75.56 69 LYS A CA 1
ATOM 521 C C . LYS A 1 69 ? 4.135 -19.646 -40.557 1.00 75.56 69 LYS A C 1
ATOM 523 O O . LYS A 1 69 ? 3.736 -20.795 -40.686 1.00 75.56 69 LYS A O 1
ATOM 528 N N . GLY A 1 70 ? 3.358 -18.601 -40.819 1.00 77.56 70 GLY A N 1
ATOM 529 C CA . GLY A 1 70 ? 1.943 -18.684 -41.182 1.00 77.56 70 GLY A CA 1
ATOM 530 C C . GLY A 1 70 ? 1.134 -17.421 -40.877 1.00 77.56 70 GLY A C 1
ATOM 531 O O . GLY A 1 70 ? 0.011 -17.309 -41.355 1.00 77.56 70 GLY A O 1
ATOM 532 N N . ALA A 1 71 ? 1.682 -16.462 -40.120 1.00 82.31 71 ALA A N 1
ATOM 533 C CA . ALA A 1 71 ? 1.036 -15.163 -39.908 1.00 82.31 71 ALA A CA 1
ATOM 534 C C . ALA A 1 71 ? 1.024 -14.334 -41.201 1.00 82.31 71 ALA A C 1
ATOM 536 O O . ALA A 1 71 ? -0.034 -13.900 -41.636 1.00 82.31 71 ALA A O 1
ATOM 537 N N . LEU A 1 72 ? 2.172 -14.224 -41.880 1.00 79.31 72 LEU A N 1
ATOM 538 C CA . LEU A 1 72 ? 2.276 -13.494 -43.150 1.00 79.31 72 LEU A CA 1
ATOM 539 C C . LEU A 1 72 ? 1.442 -14.126 -44.273 1.00 79.31 72 LEU A C 1
ATOM 541 O O . LEU A 1 72 ? 0.886 -13.410 -45.092 1.00 79.31 72 LEU A O 1
ATOM 545 N N . LYS A 1 73 ? 1.309 -15.459 -44.294 1.00 84.00 73 LYS A N 1
ATOM 546 C CA . LYS A 1 73 ? 0.466 -16.155 -45.281 1.00 84.00 73 LYS A CA 1
ATOM 547 C C . LYS A 1 73 ? -1.026 -15.887 -45.067 1.00 84.00 73 LYS A C 1
ATOM 549 O O . LYS A 1 73 ? -1.739 -15.733 -46.045 1.00 84.00 73 LYS A O 1
ATOM 554 N N . ARG A 1 74 ? -1.481 -15.818 -43.809 1.00 81.56 74 ARG A N 1
ATOM 555 C CA . ARG A 1 74 ? -2.869 -15.456 -43.476 1.00 81.56 74 ARG A CA 1
ATOM 556 C C . ARG A 1 74 ? -3.155 -13.994 -43.788 1.00 81.56 74 ARG A C 1
ATOM 558 O O . ARG A 1 74 ? -4.088 -13.729 -44.523 1.00 81.56 74 ARG A O 1
ATOM 565 N N . ALA A 1 75 ? -2.274 -13.088 -43.367 1.00 82.56 75 ALA A N 1
ATOM 566 C CA . ALA A 1 75 ? -2.399 -11.674 -43.708 1.00 82.56 75 ALA A CA 1
ATOM 567 C C . ALA A 1 75 ? -2.432 -11.445 -45.231 1.00 82.56 75 ALA A C 1
ATOM 569 O O . ALA A 1 75 ? -3.221 -10.645 -45.712 1.00 82.56 75 ALA A O 1
ATOM 570 N N . ALA A 1 76 ? -1.619 -12.174 -46.003 1.00 80.88 76 ALA A N 1
ATOM 571 C CA . ALA A 1 76 ? -1.658 -12.097 -47.462 1.00 80.88 76 ALA A CA 1
ATOM 572 C C . ALA A 1 76 ? -2.968 -12.642 -48.061 1.00 80.88 76 ALA A C 1
ATOM 574 O O . ALA A 1 76 ? -3.467 -12.059 -49.017 1.00 80.88 76 ALA A O 1
ATOM 575 N N . ALA A 1 77 ? -3.530 -13.718 -47.500 1.00 78.62 77 ALA A N 1
ATOM 576 C CA . ALA A 1 77 ? -4.821 -14.266 -47.926 1.00 78.62 77 ALA A CA 1
ATOM 577 C C . ALA A 1 77 ? -6.005 -13.343 -47.574 1.00 78.62 77 ALA A C 1
ATOM 579 O O . ALA A 1 77 ? -6.966 -13.270 -48.330 1.00 78.62 77 ALA A O 1
ATOM 580 N N . ASP A 1 78 ? -5.918 -12.605 -46.466 1.00 75.25 78 ASP A N 1
ATOM 581 C CA . ASP A 1 78 ? -6.942 -11.628 -46.075 1.00 75.25 78 ASP A CA 1
ATOM 582 C C . ASP A 1 78 ? -6.890 -10.356 -46.948 1.00 75.25 78 ASP A C 1
ATOM 584 O O . ASP A 1 78 ? -7.905 -9.689 -47.134 1.00 75.25 78 ASP A O 1
ATOM 588 N N . ILE A 1 79 ? -5.710 -10.014 -47.491 1.00 74.12 79 ILE A N 1
ATOM 589 C CA . ILE A 1 79 ? -5.500 -8.844 -48.366 1.00 74.12 79 ILE A CA 1
ATOM 590 C C . ILE A 1 79 ? -5.783 -9.166 -49.842 1.00 74.12 79 ILE A C 1
ATOM 592 O O . ILE A 1 79 ? -6.104 -8.257 -50.610 1.00 74.12 79 ILE A O 1
ATOM 596 N N . SER A 1 80 ? -5.667 -10.426 -50.277 1.00 71.12 80 SER A N 1
ATOM 597 C CA . SER A 1 80 ? -6.027 -10.786 -51.650 1.00 71.12 80 SER A CA 1
ATOM 598 C C . SER A 1 80 ? -7.511 -10.500 -51.900 1.00 71.12 80 SER A C 1
ATOM 600 O O . SER A 1 80 ? -8.375 -11.040 -51.217 1.00 71.12 80 SER A O 1
ATOM 602 N N . LEU A 1 81 ? -7.785 -9.655 -52.902 1.00 58.62 81 LEU A N 1
ATOM 603 C CA . LEU A 1 81 ? -9.122 -9.231 -53.348 1.00 58.62 81 LEU A CA 1
ATOM 604 C C . LEU A 1 81 ? -10.024 -10.390 -53.814 1.00 58.62 81 LEU A C 1
ATOM 606 O O . LEU A 1 81 ? -11.228 -10.196 -53.948 1.00 58.62 81 LEU A O 1
ATOM 610 N N . ASP A 1 82 ? -9.469 -11.591 -53.984 1.00 59.59 82 ASP A N 1
ATOM 611 C CA . ASP A 1 82 ? -10.194 -12.841 -54.234 1.00 59.59 82 ASP A CA 1
ATOM 612 C C . ASP A 1 82 ? -10.799 -13.414 -52.941 1.00 59.59 82 ASP A C 1
ATOM 614 O O . ASP A 1 82 ? -10.648 -14.596 -52.627 1.00 59.59 82 ASP A O 1
ATOM 618 N N . ASN A 1 83 ? -11.481 -12.581 -52.155 1.00 55.31 83 ASN A N 1
ATOM 619 C CA . ASN A 1 83 ? -12.338 -13.084 -51.093 1.00 55.31 83 ASN A CA 1
ATOM 620 C C . ASN A 1 83 ? -13.687 -13.437 -51.746 1.00 55.31 83 ASN A C 1
ATOM 622 O O . ASN A 1 83 ? -14.449 -12.527 -52.069 1.00 55.31 83 ASN A O 1
ATOM 626 N N . PRO A 1 84 ? -14.031 -14.724 -51.952 1.00 57.00 84 PRO A N 1
ATOM 627 C CA . PRO A 1 84 ? -15.254 -15.125 -52.663 1.00 57.00 84 PRO A CA 1
ATOM 628 C C . PRO A 1 84 ? -16.547 -14.708 -51.938 1.00 57.00 84 PRO A C 1
ATOM 630 O O . PRO A 1 84 ? -17.642 -14.941 -52.437 1.00 57.00 84 PRO A O 1
ATOM 633 N N . ASN A 1 85 ? -16.421 -14.093 -50.760 1.00 57.41 85 ASN A N 1
ATOM 634 C CA . ASN A 1 85 ? -17.512 -13.623 -49.917 1.00 57.41 85 ASN A CA 1
ATOM 635 C C . ASN A 1 85 ? -17.814 -12.118 -50.063 1.00 57.41 85 ASN A C 1
ATOM 637 O O . ASN A 1 85 ? -18.704 -11.633 -49.370 1.00 57.41 85 ASN A O 1
ATOM 641 N N . SER A 1 86 ? -17.083 -11.364 -50.898 1.00 55.72 86 SER A N 1
ATOM 642 C CA . SER A 1 86 ? -17.380 -9.944 -51.181 1.00 55.72 86 SER A CA 1
ATOM 643 C C . SER A 1 86 ? -18.127 -9.718 -52.503 1.00 55.72 86 SER A C 1
ATOM 645 O O . SER A 1 86 ? -18.433 -8.576 -52.843 1.00 55.72 86 SER A O 1
ATOM 647 N N . GLY A 1 87 ? -18.427 -10.789 -53.244 1.00 59.34 87 GLY A N 1
ATOM 648 C CA . GLY A 1 87 ? -19.261 -10.739 -54.441 1.00 59.34 87 GLY A CA 1
ATOM 649 C C . GLY A 1 87 ? -20.752 -10.724 -54.105 1.00 59.34 87 GLY A C 1
ATOM 650 O O . GLY A 1 87 ? -21.168 -11.297 -53.098 1.00 59.34 87 GLY A O 1
ATOM 651 N N . ASP A 1 88 ? -21.533 -10.077 -54.973 1.00 62.47 88 ASP A N 1
ATOM 652 C CA . ASP A 1 88 ? -22.997 -10.129 -55.012 1.00 62.47 88 ASP A CA 1
ATOM 653 C C . ASP A 1 88 ? -23.480 -11.564 -54.747 1.00 62.47 88 ASP A C 1
ATOM 655 O O . ASP A 1 88 ? -23.207 -12.487 -55.521 1.00 62.47 88 ASP A O 1
ATOM 659 N N . ILE A 1 89 ? -24.116 -11.765 -53.589 1.00 63.19 89 ILE A N 1
ATOM 660 C CA . ILE A 1 89 ? -24.678 -13.050 -53.181 1.00 63.19 89 ILE A CA 1
ATOM 661 C C . ILE A 1 89 ? -25.860 -13.248 -54.119 1.00 63.19 89 ILE A C 1
ATOM 663 O O . ILE A 1 89 ? -26.936 -12.714 -53.862 1.00 63.19 89 ILE A O 1
ATOM 667 N N . GLY A 1 90 ? -25.621 -13.921 -55.246 1.00 70.31 90 GLY A N 1
ATOM 668 C CA . GLY A 1 90 ? -26.607 -14.087 -56.309 1.00 70.31 90 GLY A CA 1
ATOM 669 C C . GLY A 1 90 ? -27.952 -14.627 -55.813 1.00 70.31 90 GLY A C 1
ATOM 670 O O . GLY A 1 90 ? -28.124 -14.976 -54.648 1.00 70.31 90 GLY A O 1
ATOM 671 N N . PHE A 1 91 ? -28.927 -14.715 -56.716 1.00 72.56 91 PHE A N 1
ATOM 672 C CA . PHE A 1 91 ? -30.314 -15.060 -56.392 1.00 72.56 91 PHE A CA 1
ATOM 673 C C . PHE A 1 91 ? -30.439 -16.262 -55.433 1.00 72.56 91 PHE A C 1
ATOM 675 O O . PHE A 1 91 ? -30.156 -17.407 -55.792 1.00 72.56 91 PHE A O 1
ATOM 682 N N . VAL A 1 92 ? -30.859 -15.981 -54.196 1.00 74.12 92 VAL A N 1
ATOM 683 C CA . VAL A 1 92 ? -31.056 -16.986 -53.150 1.00 74.12 92 VAL A CA 1
ATOM 684 C C . VAL A 1 92 ? -32.516 -17.428 -53.168 1.00 74.12 92 VAL A C 1
ATOM 686 O O . VAL A 1 92 ? -33.416 -16.591 -53.144 1.00 74.12 92 VAL A O 1
ATOM 689 N N . ASP A 1 93 ? -32.749 -18.739 -53.191 1.00 83.56 93 ASP A N 1
ATOM 690 C CA . ASP A 1 93 ? -34.085 -19.334 -53.261 1.00 83.56 93 ASP A CA 1
ATOM 691 C C . ASP A 1 93 ? -35.013 -18.826 -52.138 1.00 83.56 93 ASP A C 1
ATOM 693 O O . ASP A 1 93 ? -34.605 -18.692 -50.977 1.00 83.56 93 ASP A O 1
ATOM 697 N N . GLU A 1 94 ? -36.279 -18.568 -52.463 1.00 86.25 94 GLU A N 1
ATOM 698 C CA . GLU A 1 94 ? -37.236 -17.867 -51.599 1.00 86.25 94 GLU A CA 1
ATOM 699 C C . GLU A 1 94 ? -37.416 -18.583 -50.249 1.00 86.25 94 GLU A C 1
ATOM 701 O O . GLU A 1 94 ? -37.416 -17.957 -49.183 1.00 86.25 94 GLU A O 1
ATOM 706 N N . ALA A 1 95 ? -37.436 -19.918 -50.254 1.00 87.56 95 ALA A N 1
ATOM 707 C CA . ALA A 1 95 ? -37.529 -20.722 -49.037 1.00 87.56 95 ALA A CA 1
ATOM 708 C C . ALA A 1 95 ? -36.340 -20.504 -48.080 1.00 87.56 95 ALA A C 1
ATOM 710 O O . ALA A 1 95 ? -36.502 -20.497 -46.853 1.00 87.56 95 ALA A O 1
ATOM 711 N N . THR A 1 96 ? -35.134 -20.310 -48.616 1.00 87.25 96 THR A N 1
ATOM 712 C CA . THR A 1 96 ? -33.935 -20.044 -47.808 1.00 87.25 96 THR A CA 1
ATOM 713 C C . THR A 1 96 ? -33.929 -18.617 -47.265 1.00 87.25 96 THR A C 1
ATOM 715 O O . THR A 1 96 ? -33.558 -18.406 -46.107 1.00 87.25 96 THR A O 1
ATOM 718 N N . LEU A 1 97 ? -34.445 -17.663 -48.044 1.00 88.31 97 LEU A N 1
ATOM 719 C CA . LEU A 1 97 ? -34.623 -16.269 -47.652 1.00 88.31 97 LEU A CA 1
ATOM 720 C C . LEU A 1 97 ? -35.663 -16.122 -46.532 1.00 88.31 97 LEU A C 1
ATOM 722 O O . LEU A 1 97 ? -35.447 -15.381 -45.575 1.00 88.31 97 LEU A O 1
ATOM 726 N N . HIS A 1 98 ? -36.759 -16.880 -46.567 1.00 91.69 98 HIS A N 1
ATOM 727 C CA . HIS A 1 98 ? -37.718 -16.904 -45.458 1.00 91.69 98 HIS A CA 1
ATOM 728 C C . HIS A 1 98 ? -37.126 -17.514 -44.180 1.00 91.69 98 HIS A C 1
ATOM 730 O O . HIS A 1 98 ? -37.340 -16.984 -43.085 1.00 91.69 98 HIS A O 1
ATOM 736 N N . ARG A 1 99 ? -36.332 -18.590 -44.290 1.00 90.62 99 ARG A N 1
ATOM 737 C CA . ARG A 1 99 ? -35.633 -19.186 -43.134 1.00 90.62 99 ARG A CA 1
ATOM 738 C C . ARG A 1 99 ? -34.608 -18.227 -42.530 1.00 90.62 99 ARG A C 1
ATOM 740 O O . ARG A 1 99 ? -34.523 -18.131 -41.305 1.00 90.62 99 ARG A O 1
ATOM 747 N N . SER A 1 100 ? -33.844 -17.515 -43.360 1.00 90.25 100 SER A N 1
ATOM 748 C CA . SER A 1 100 ? -32.854 -16.544 -42.886 1.00 90.25 100 SER A CA 1
ATOM 749 C C . SER A 1 100 ? -33.526 -15.333 -42.236 1.00 90.25 100 SER A C 1
ATOM 751 O O . SER A 1 100 ? -33.142 -14.970 -41.125 1.00 90.25 100 SER A O 1
ATOM 753 N N . LYS A 1 101 ? -34.597 -14.789 -42.836 1.00 93.69 101 LYS A N 1
ATOM 754 C CA . LYS A 1 101 ? -35.422 -13.725 -42.237 1.00 93.69 101 LYS A CA 1
ATOM 755 C C . LYS A 1 101 ? -36.001 -14.139 -40.887 1.00 93.69 101 LYS A C 1
ATOM 757 O O . LYS A 1 101 ? -35.917 -13.372 -39.933 1.00 93.69 101 LYS A O 1
ATOM 762 N N . ARG A 1 102 ? -36.529 -15.363 -40.767 1.00 94.69 102 ARG A N 1
ATOM 763 C CA . ARG A 1 102 ? -37.052 -15.878 -39.492 1.00 94.69 102 ARG A CA 1
ATOM 764 C C . ARG A 1 102 ? 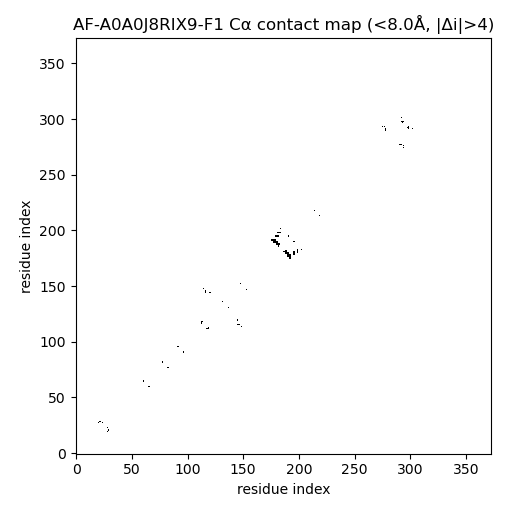-35.964 -15.955 -38.421 1.00 94.69 102 ARG A C 1
ATOM 766 O O . ARG A 1 102 ? -36.164 -15.437 -37.329 1.00 94.69 102 ARG A O 1
ATOM 773 N N . ARG A 1 103 ? -34.797 -16.524 -38.742 1.00 93.50 103 ARG A N 1
ATOM 774 C CA . ARG A 1 103 ? -33.661 -16.579 -37.804 1.00 93.50 103 ARG A CA 1
ATOM 775 C C . ARG A 1 103 ? -33.155 -15.191 -37.423 1.00 93.50 103 ARG A C 1
ATOM 777 O O . ARG A 1 103 ? -32.740 -14.982 -36.290 1.00 93.50 103 ARG A O 1
ATOM 784 N N . MET A 1 104 ? -33.178 -14.244 -38.357 1.00 91.38 104 MET A N 1
ATOM 785 C CA . MET A 1 104 ? -32.796 -12.859 -38.096 1.00 91.38 104 MET A CA 1
ATOM 786 C C . MET A 1 104 ? -33.787 -12.182 -37.146 1.00 91.38 104 MET A C 1
ATOM 788 O O . MET A 1 104 ? -33.360 -11.526 -36.203 1.00 91.38 104 MET A O 1
ATOM 792 N N . ALA A 1 105 ? -35.089 -12.407 -37.331 1.00 93.56 105 ALA A N 1
ATOM 793 C CA . ALA A 1 105 ? -36.123 -11.909 -36.430 1.00 93.56 105 ALA A CA 1
ATOM 794 C C . ALA A 1 105 ? -36.039 -12.549 -35.032 1.00 93.56 105 ALA A C 1
ATOM 796 O O . ALA A 1 105 ? -36.169 -11.850 -34.032 1.00 93.56 105 ALA A O 1
ATOM 797 N N . GLU A 1 106 ? -35.777 -13.855 -34.943 1.00 92.25 106 GLU A N 1
ATOM 798 C CA . GLU A 1 106 ? -35.550 -14.555 -33.669 1.00 92.25 106 GLU A CA 1
ATOM 799 C C . GLU A 1 106 ? -34.320 -13.996 -32.942 1.00 92.25 106 GLU A C 1
ATOM 801 O O . GLU A 1 106 ? -34.389 -13.700 -31.751 1.00 92.25 106 GLU A O 1
ATOM 806 N N . LYS A 1 107 ? -33.220 -13.750 -33.666 1.00 92.69 107 LYS A N 1
ATOM 807 C CA . LYS A 1 107 ? -32.039 -13.086 -33.103 1.00 92.69 107 LYS A CA 1
ATOM 808 C C . LYS A 1 107 ? -32.343 -11.662 -32.659 1.00 92.69 107 LYS A C 1
ATOM 810 O O . LYS A 1 107 ? -31.932 -11.288 -31.573 1.00 92.69 107 LYS A O 1
ATOM 815 N N . ALA A 1 108 ? -33.067 -10.879 -33.456 1.00 93.25 108 ALA A N 1
ATOM 816 C CA . ALA A 1 108 ? -33.440 -9.516 -33.089 1.00 93.25 108 ALA A CA 1
ATOM 817 C C . ALA A 1 108 ? -34.273 -9.484 -31.799 1.00 93.25 108 ALA A C 1
ATOM 819 O O . ALA A 1 108 ? -34.021 -8.650 -30.936 1.00 93.25 108 ALA A O 1
ATOM 820 N N . LYS A 1 109 ? -35.205 -10.432 -31.630 1.00 91.44 109 LYS A N 1
ATOM 821 C CA . LYS A 1 109 ? -35.961 -10.602 -30.380 1.00 91.44 109 LYS A CA 1
ATOM 822 C C . LYS A 1 109 ? -35.052 -10.956 -29.207 1.00 91.44 109 LYS A C 1
ATOM 824 O O . LYS A 1 109 ? -35.137 -10.301 -28.178 1.00 91.44 109 LYS A O 1
ATOM 829 N N . LEU A 1 110 ? -34.148 -11.918 -29.389 1.00 86.44 110 LEU A N 1
ATOM 830 C CA . LEU A 1 110 ? -33.185 -12.311 -28.359 1.00 86.44 110 LEU A CA 1
ATOM 831 C C . LEU A 1 110 ? -32.282 -11.137 -27.959 1.00 86.44 110 LEU A C 1
ATOM 833 O O . LEU A 1 110 ? -32.087 -10.888 -26.779 1.00 86.44 110 LEU A O 1
ATOM 837 N N . TYR A 1 111 ? -31.774 -10.360 -28.917 1.00 83.38 111 TYR A N 1
ATOM 838 C CA . TYR A 1 111 ? -30.983 -9.165 -28.619 1.00 83.38 111 TYR A CA 1
ATOM 839 C C . TYR A 1 111 ? -31.804 -8.069 -27.938 1.00 83.38 111 TYR A C 1
ATOM 841 O O . TYR A 1 111 ? -31.269 -7.385 -27.073 1.00 83.38 111 TYR A O 1
ATOM 849 N N . ALA A 1 112 ? -33.081 -7.903 -28.286 1.00 85.56 112 ALA A N 1
ATOM 850 C CA . ALA A 1 112 ? -33.966 -6.972 -27.593 1.00 85.56 112 ALA A CA 1
ATOM 851 C C . ALA A 1 112 ? -34.225 -7.408 -26.141 1.00 85.56 112 ALA A C 1
ATOM 853 O O . ALA A 1 112 ? -34.210 -6.570 -25.247 1.00 85.56 112 ALA A O 1
ATOM 854 N N . GLU A 1 113 ? -34.397 -8.706 -25.892 1.00 82.31 113 GLU A N 1
ATOM 855 C CA . GLU A 1 113 ? -34.561 -9.286 -24.554 1.00 82.31 113 GLU A CA 1
ATOM 856 C C . GLU A 1 113 ? -33.276 -9.183 -23.717 1.00 82.31 113 GLU A C 1
ATOM 858 O O . GLU A 1 113 ? -33.319 -8.773 -22.555 1.00 82.31 113 GLU A O 1
ATOM 863 N N . LEU A 1 114 ? -32.116 -9.454 -24.329 1.00 78.25 114 LEU A N 1
ATOM 864 C CA . LEU A 1 114 ? -30.808 -9.226 -23.714 1.00 78.25 114 LEU A CA 1
ATOM 865 C C . LEU A 1 114 ? -30.581 -7.738 -23.416 1.00 78.25 114 LEU A C 1
ATOM 867 O O . LEU A 1 114 ? -30.121 -7.390 -22.335 1.00 78.25 114 LEU A O 1
ATOM 871 N N . LYS A 1 115 ? -30.952 -6.839 -24.334 1.00 76.38 115 LYS A N 1
ATOM 872 C CA . LYS A 1 115 ? -30.851 -5.387 -24.123 1.00 76.38 115 LYS A CA 1
ATOM 873 C C . LYS A 1 115 ? -31.805 -4.898 -23.029 1.00 76.38 115 LYS A C 1
ATOM 875 O O . LYS A 1 115 ? -31.452 -4.004 -22.272 1.00 76.38 115 LYS A O 1
ATOM 880 N N . LYS A 1 116 ? -32.986 -5.511 -22.910 1.00 76.75 116 LYS A N 1
ATOM 881 C CA . LYS A 1 116 ? -33.956 -5.253 -21.835 1.00 76.75 116 LYS A CA 1
ATOM 882 C C . LYS A 1 116 ? -33.488 -5.805 -20.479 1.00 76.75 116 LYS A C 1
ATOM 884 O O . LYS A 1 116 ? -34.007 -5.380 -19.453 1.00 76.75 116 LYS A O 1
ATOM 889 N N . GLY A 1 117 ? -32.521 -6.728 -20.462 1.00 68.75 117 GLY A N 1
ATOM 890 C CA . GLY A 1 117 ? -31.984 -7.329 -19.237 1.00 68.75 117 GLY A CA 1
ATOM 891 C C . GLY A 1 117 ? -32.922 -8.342 -18.572 1.00 68.75 117 GLY A C 1
ATOM 892 O O . GLY A 1 117 ? -32.687 -8.742 -17.438 1.00 68.75 117 GLY A O 1
ATOM 893 N N . GLU A 1 118 ? -33.979 -8.781 -19.261 1.00 66.62 118 GLU A N 1
ATOM 894 C CA . GLU A 1 118 ? -35.014 -9.668 -18.701 1.00 66.62 118 GLU A CA 1
ATOM 895 C C . GLU A 1 118 ? -34.460 -11.068 -18.374 1.00 66.62 118 GLU A C 1
ATOM 897 O O . GLU A 1 118 ? -34.834 -11.677 -17.374 1.00 66.62 118 GLU A O 1
ATOM 902 N N . TYR A 1 119 ? -33.459 -11.524 -19.133 1.00 62.47 119 TYR A N 1
ATOM 903 C CA . TYR A 1 119 ? -32.729 -12.770 -18.875 1.00 62.47 119 TYR A CA 1
ATOM 904 C C . TYR A 1 119 ? -31.963 -12.784 -17.536 1.00 62.47 119 TYR A C 1
ATOM 906 O O . TYR A 1 119 ? -31.780 -13.854 -16.961 1.00 62.47 119 TYR A O 1
ATOM 914 N N . LEU A 1 120 ? -31.553 -11.620 -17.009 1.00 59.78 120 LEU A N 1
ATOM 915 C CA . LEU A 1 120 ? -30.888 -11.506 -15.701 1.00 59.78 120 LEU A CA 1
ATOM 916 C C . LEU A 1 120 ? -31.877 -11.641 -14.536 1.00 59.78 120 LEU A C 1
ATOM 918 O O . LEU A 1 120 ? -31.477 -11.972 -13.424 1.00 59.78 120 LEU A O 1
ATOM 922 N N . ALA A 1 121 ? -33.166 -11.386 -14.777 1.00 58.38 121 ALA A N 1
ATOM 923 C CA . ALA A 1 121 ? -34.209 -11.606 -13.781 1.00 58.38 121 ALA A CA 1
ATOM 924 C C . ALA A 1 121 ? -34.574 -13.096 -13.657 1.00 58.38 121 ALA A C 1
ATOM 926 O O . ALA A 1 121 ? -34.951 -13.536 -12.576 1.00 58.38 121 ALA A O 1
ATOM 927 N N . ALA A 1 122 ? -34.444 -13.864 -14.745 1.00 57.66 122 ALA A N 1
ATOM 928 C CA . ALA A 1 122 ? -34.799 -15.282 -14.793 1.00 57.66 122 ALA A CA 1
ATOM 929 C C . ALA A 1 122 ? -33.658 -16.232 -14.381 1.00 57.66 122 ALA A C 1
ATOM 931 O O . ALA A 1 122 ? -33.940 -17.324 -13.901 1.00 57.66 122 ALA A O 1
ATOM 932 N N . SER A 1 123 ? -32.386 -15.845 -14.557 1.00 48.56 123 SER A N 1
ATOM 933 C CA . SER A 1 123 ? -31.229 -16.681 -14.186 1.00 48.56 123 SER A CA 1
ATOM 934 C C . SER A 1 123 ? -30.733 -16.477 -12.752 1.00 48.56 123 SER A C 1
ATOM 936 O O . SER A 1 123 ? -29.740 -17.087 -12.370 1.00 48.56 123 SER A O 1
ATOM 938 N N . SER A 1 124 ? -31.383 -15.615 -11.967 1.00 49.78 124 SER A N 1
ATOM 939 C CA . SER A 1 124 ? -31.105 -15.439 -10.537 1.00 49.78 124 SER A CA 1
ATOM 940 C C . SER A 1 124 ? -31.815 -16.533 -9.728 1.00 49.78 124 SER A C 1
ATOM 942 O O . SER A 1 124 ? -32.640 -16.238 -8.870 1.00 49.78 124 SER A O 1
ATOM 944 N N . ASP A 1 125 ? -31.507 -17.789 -10.050 1.00 48.88 125 ASP A N 1
ATOM 945 C CA . ASP A 1 125 ? -31.741 -18.978 -9.218 1.00 48.88 125 ASP A CA 1
ATOM 946 C C . ASP A 1 125 ? -30.460 -19.260 -8.407 1.00 48.88 125 ASP A C 1
ATOM 948 O O . ASP A 1 125 ? -29.933 -20.367 -8.376 1.00 48.88 125 ASP A O 1
ATOM 952 N N . GLU A 1 126 ? -29.876 -18.200 -7.842 1.00 50.31 126 GLU A N 1
ATOM 953 C CA . GLU A 1 126 ? -28.876 -18.307 -6.784 1.00 50.31 126 GLU A CA 1
ATOM 954 C C . GLU A 1 126 ? -29.602 -18.021 -5.471 1.00 50.31 126 GLU A C 1
ATOM 956 O O . GLU A 1 126 ? -30.336 -17.036 -5.352 1.00 50.31 126 GLU A O 1
ATOM 961 N N . GLU A 1 127 ? -29.452 -18.954 -4.535 1.00 48.25 127 GLU A N 1
ATOM 962 C CA . GLU A 1 127 ? -30.067 -19.007 -3.213 1.00 48.25 127 GLU A CA 1
ATOM 963 C C . GLU A 1 127 ? -29.697 -17.793 -2.340 1.00 48.25 127 GLU A C 1
ATOM 965 O O . GLU A 1 127 ? -28.904 -17.898 -1.409 1.00 48.25 127 GLU A O 1
ATOM 970 N N . ASP A 1 128 ? -30.282 -16.630 -2.618 1.00 47.03 128 ASP A N 1
ATOM 971 C CA . ASP A 1 128 ? -30.251 -15.492 -1.704 1.00 47.03 128 ASP A CA 1
ATOM 972 C C . ASP A 1 128 ? -31.475 -15.560 -0.775 1.00 47.03 128 ASP A C 1
ATOM 974 O O . ASP A 1 128 ? -32.614 -15.257 -1.149 1.00 47.03 128 ASP A O 1
ATOM 978 N N . ASP A 1 129 ? -31.197 -15.996 0.454 1.00 47.19 129 ASP A N 1
ATOM 979 C CA . ASP A 1 129 ? -32.030 -15.990 1.659 1.00 47.19 129 ASP A CA 1
ATOM 980 C C . ASP A 1 129 ? -32.538 -14.577 2.017 1.00 47.19 129 ASP A C 1
ATOM 982 O O . ASP A 1 129 ? -32.089 -13.942 2.965 1.00 47.19 129 ASP A O 1
ATOM 986 N N . ASP A 1 130 ? -33.492 -14.060 1.244 1.00 46.69 130 ASP A N 1
ATOM 987 C CA . ASP A 1 130 ? -34.267 -12.867 1.596 1.00 46.69 130 ASP A CA 1
ATOM 988 C C . ASP A 1 130 ? -35.749 -13.251 1.733 1.00 46.69 130 ASP A C 1
ATOM 990 O O . ASP A 1 130 ? -36.618 -12.889 0.932 1.00 46.69 130 ASP A O 1
ATOM 994 N N . SER A 1 131 ? -36.053 -13.995 2.801 1.00 48.25 131 SER A N 1
ATOM 995 C CA . SER A 1 131 ? -37.405 -14.383 3.238 1.00 48.25 131 SER A CA 1
ATOM 996 C C . SER A 1 131 ? -38.256 -13.200 3.762 1.00 48.25 131 SER A C 1
ATOM 998 O O . SER A 1 131 ? -39.038 -13.340 4.705 1.00 48.25 131 SER A O 1
ATOM 1000 N N . LEU A 1 132 ? -38.155 -12.018 3.150 1.00 52.28 132 LEU A N 1
ATOM 1001 C CA . LEU A 1 132 ? -39.034 -10.872 3.405 1.00 52.28 132 LEU A CA 1
ATOM 1002 C C . LEU A 1 132 ? -39.576 -10.340 2.073 1.00 52.28 132 LEU A C 1
ATOM 1004 O O . LEU A 1 132 ? -39.144 -9.314 1.543 1.00 52.28 132 LEU A O 1
ATOM 1008 N N . GLY A 1 133 ? -40.548 -11.079 1.530 1.00 48.34 133 GLY A N 1
ATOM 1009 C CA . GLY A 1 133 ? -41.290 -10.781 0.301 1.00 48.34 133 GLY A CA 1
ATOM 1010 C C . GLY A 1 133 ? -42.194 -9.550 0.414 1.00 48.34 133 GLY A C 1
ATOM 1011 O O . GLY A 1 133 ? -43.415 -9.660 0.363 1.00 48.34 133 GLY A O 1
ATOM 1012 N N . GLY A 1 134 ? -41.593 -8.373 0.576 1.00 57.50 134 GLY A N 1
ATOM 1013 C CA . GLY A 1 134 ? -42.273 -7.084 0.480 1.00 57.50 134 GLY A CA 1
ATOM 1014 C C . GLY A 1 134 ? -42.138 -6.455 -0.916 1.00 57.50 134 GLY A C 1
ATOM 1015 O O . GLY A 1 134 ? -41.169 -6.733 -1.625 1.00 57.50 134 GLY A O 1
ATOM 1016 N N . PRO A 1 135 ? -43.040 -5.531 -1.302 1.00 57.16 135 PRO A N 1
ATOM 1017 C CA . PRO A 1 135 ? -43.026 -4.849 -2.607 1.00 57.16 135 PRO A CA 1
ATOM 1018 C C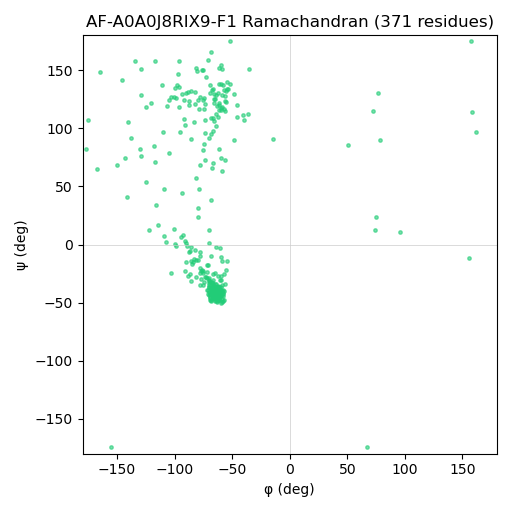 . PRO A 1 135 ? -41.732 -4.056 -2.886 1.00 57.16 135 PRO A C 1
ATOM 1020 O O . PRO A 1 135 ? -41.444 -3.708 -4.027 1.00 57.16 135 PRO A O 1
ATOM 1023 N N . LEU A 1 136 ? -40.916 -3.813 -1.855 1.00 53.28 136 LEU A N 1
ATOM 1024 C CA . LEU A 1 136 ? -39.621 -3.135 -1.935 1.00 53.28 136 LEU A CA 1
ATOM 1025 C C . LEU A 1 136 ? -38.448 -4.054 -2.335 1.00 53.28 136 LEU A C 1
ATOM 1027 O O . LEU A 1 136 ? -37.369 -3.544 -2.641 1.00 53.28 136 LEU A O 1
ATOM 1031 N N . SER A 1 137 ? -38.607 -5.386 -2.327 1.00 61.41 137 SER A N 1
ATOM 1032 C CA . SER A 1 137 ? -37.543 -6.302 -2.783 1.00 61.41 137 SER A CA 1
ATOM 1033 C C . SER A 1 137 ? -37.468 -6.362 -4.312 1.00 61.41 137 SER A C 1
ATOM 1035 O O . SER A 1 137 ? -36.373 -6.375 -4.871 1.00 61.41 137 SER A O 1
ATOM 1037 N N . ALA A 1 138 ? -38.613 -6.270 -4.998 1.00 59.53 138 ALA A N 1
ATOM 1038 C CA . ALA A 1 138 ? -38.684 -6.190 -6.457 1.00 59.53 138 ALA A CA 1
ATOM 1039 C C . ALA A 1 138 ? -38.001 -4.922 -7.000 1.00 59.53 138 ALA A C 1
ATOM 1041 O O . ALA A 1 138 ? -37.271 -4.989 -7.987 1.00 59.53 138 ALA A O 1
ATOM 1042 N N . VAL A 1 139 ? -38.175 -3.787 -6.310 1.00 60.12 139 VAL A N 1
ATOM 1043 C CA . VAL A 1 139 ? -37.523 -2.511 -6.654 1.00 60.12 139 VAL A CA 1
ATOM 1044 C C . VAL A 1 139 ? -36.005 -2.612 -6.484 1.00 60.12 139 VAL A C 1
ATOM 1046 O O . VAL A 1 139 ? -35.267 -2.312 -7.417 1.00 60.12 139 VAL A O 1
ATOM 1049 N N . ARG A 1 140 ? -35.520 -3.147 -5.353 1.00 60.47 140 ARG A N 1
ATOM 1050 C CA . ARG A 1 140 ? -34.075 -3.340 -5.122 1.00 60.47 140 ARG A CA 1
ATOM 1051 C C . ARG A 1 140 ? -33.428 -4.322 -6.099 1.00 60.47 140 ARG A C 1
ATOM 1053 O O . ARG A 1 140 ? -32.292 -4.103 -6.506 1.00 60.47 140 ARG A O 1
ATOM 1060 N N . ARG A 1 141 ? -34.130 -5.388 -6.497 1.00 59.38 141 ARG A N 1
ATOM 1061 C CA . ARG A 1 141 ? -33.631 -6.373 -7.472 1.00 59.38 141 ARG A CA 1
ATOM 1062 C C . ARG A 1 141 ? -33.547 -5.771 -8.885 1.00 59.38 141 ARG A C 1
ATOM 1064 O O . ARG A 1 141 ? -32.581 -6.026 -9.598 1.00 59.38 141 ARG A O 1
ATOM 1071 N N . ALA A 1 142 ? -34.499 -4.906 -9.250 1.00 58.97 142 ALA A N 1
ATOM 1072 C CA . ALA A 1 142 ? -34.450 -4.130 -10.489 1.00 58.97 142 ALA A CA 1
ATOM 1073 C C . ALA A 1 142 ? -33.304 -3.100 -10.491 1.00 58.97 142 ALA A C 1
ATOM 1075 O O . ALA A 1 142 ? -32.604 -2.972 -11.490 1.00 58.97 142 ALA A O 1
ATOM 1076 N N . GLU A 1 143 ? -33.056 -2.416 -9.370 1.00 57.97 143 GLU A N 1
ATOM 1077 C CA . GLU A 1 143 ? -31.962 -1.440 -9.239 1.00 57.97 143 GLU A CA 1
ATOM 1078 C C . GLU A 1 143 ? -30.570 -2.089 -9.266 1.00 57.97 143 GLU A C 1
ATOM 1080 O O . GLU A 1 143 ? -29.651 -1.537 -9.870 1.00 57.97 143 GLU A O 1
ATOM 1085 N N . LYS A 1 144 ? -30.409 -3.280 -8.671 1.00 57.47 144 LYS A N 1
ATOM 1086 C CA . LYS A 1 144 ? -29.127 -4.013 -8.644 1.00 57.47 144 LYS A CA 1
ATOM 1087 C C . LYS A 1 144 ? -28.692 -4.508 -10.028 1.00 57.47 144 LYS A C 1
ATOM 1089 O O . LYS A 1 144 ? -27.497 -4.540 -10.310 1.00 57.47 144 LYS A O 1
ATOM 1094 N N . ASN A 1 145 ? -29.654 -4.859 -10.885 1.00 53.41 145 ASN A N 1
ATOM 1095 C CA . ASN A 1 145 ? -29.401 -5.473 -12.194 1.00 53.41 145 ASN A CA 1
ATOM 1096 C C . ASN A 1 145 ? -29.662 -4.522 -13.381 1.00 53.41 145 ASN A C 1
ATOM 1098 O O . ASN A 1 145 ? -29.512 -4.924 -14.535 1.00 53.41 145 ASN A O 1
ATOM 1102 N N . SER A 1 146 ? -30.030 -3.261 -13.127 1.00 64.19 146 SER A N 1
ATOM 1103 C CA . SER A 1 146 ? -30.254 -2.247 -14.164 1.00 64.19 146 SER A CA 1
ATOM 1104 C C . SER A 1 146 ? -28.921 -1.733 -14.719 1.00 64.19 146 SER A C 1
ATOM 1106 O O . SER A 1 146 ? -28.437 -0.664 -14.339 1.00 64.19 146 SER A O 1
ATOM 1108 N N . LEU A 1 147 ? -28.322 -2.476 -15.653 1.00 63.41 147 LEU A N 1
ATOM 1109 C CA . LEU A 1 147 ? -27.246 -1.954 -16.497 1.00 63.41 147 LEU A CA 1
ATOM 1110 C C . LEU A 1 147 ? -27.727 -0.674 -17.204 1.00 63.41 147 LEU A C 1
ATOM 1112 O O . LEU A 1 147 ? -28.830 -0.618 -17.745 1.00 63.41 147 LEU A O 1
ATOM 1116 N N . VAL A 1 148 ? -26.894 0.367 -17.193 1.00 67.81 148 VAL A N 1
ATOM 1117 C CA . VAL A 1 148 ? -27.195 1.650 -17.840 1.00 67.81 148 VAL A CA 1
ATOM 1118 C C . VAL A 1 148 ? -27.248 1.447 -19.360 1.00 67.81 148 VAL A C 1
ATOM 1120 O O . VAL A 1 148 ? -26.211 1.253 -19.989 1.00 67.81 148 VAL A O 1
ATOM 1123 N N . ASP A 1 149 ? -28.439 1.510 -19.964 1.00 65.56 149 ASP A N 1
ATOM 1124 C CA . ASP A 1 149 ? -28.595 1.537 -21.425 1.00 65.56 149 ASP A CA 1
ATOM 1125 C C . ASP A 1 149 ? -28.170 2.919 -21.942 1.00 65.56 149 ASP A C 1
ATOM 1127 O O . ASP A 1 149 ? -28.933 3.885 -21.890 1.00 65.56 149 ASP A O 1
ATOM 1131 N N . PHE A 1 150 ? -26.913 3.030 -22.379 1.00 72.12 150 PHE A N 1
ATOM 1132 C CA . PHE A 1 150 ? -26.325 4.288 -22.843 1.00 72.12 150 PHE A CA 1
ATOM 1133 C C . PHE A 1 150 ? -27.069 4.886 -24.042 1.00 72.12 150 PHE A C 1
ATOM 1135 O O . PHE A 1 150 ? -27.152 6.107 -24.123 1.00 72.12 150 PHE A O 1
ATOM 1142 N N . ASP A 1 151 ? -27.672 4.066 -24.910 1.00 74.38 151 ASP A N 1
ATOM 1143 C CA . ASP A 1 151 ? -28.451 4.561 -26.053 1.00 74.38 151 ASP A CA 1
ATOM 1144 C C . ASP A 1 151 ? -29.747 5.224 -25.578 1.00 74.38 151 ASP A C 1
ATOM 1146 O O . ASP A 1 151 ? -30.123 6.299 -26.046 1.00 74.38 151 ASP A O 1
ATOM 1150 N N . ARG A 1 152 ? -30.423 4.600 -24.606 1.00 76.06 152 ARG A N 1
ATOM 1151 C CA . ARG A 1 152 ? -31.624 5.164 -23.984 1.00 76.06 152 ARG A CA 1
ATOM 1152 C C . ARG A 1 152 ? -31.288 6.401 -23.160 1.00 76.06 152 ARG A C 1
ATOM 1154 O O . ARG A 1 152 ? -32.011 7.386 -23.242 1.00 76.06 152 ARG A O 1
ATOM 1161 N N . LYS A 1 153 ? -30.192 6.374 -22.399 1.00 77.56 153 LYS A N 1
ATOM 1162 C CA . LYS A 1 153 ? -29.740 7.515 -21.595 1.00 77.56 153 LYS A CA 1
ATOM 1163 C C . LYS A 1 153 ? -29.374 8.707 -22.481 1.00 77.56 153 LYS A C 1
ATOM 1165 O O . LYS A 1 153 ? -29.725 9.828 -22.139 1.00 77.56 153 LYS A O 1
ATOM 1170 N N . TRP A 1 154 ? -28.735 8.458 -23.624 1.00 79.31 154 TRP A N 1
ATOM 1171 C CA . TRP A 1 154 ? -28.417 9.482 -24.616 1.00 79.31 154 TRP A CA 1
ATOM 1172 C C . TRP A 1 154 ? -29.680 10.049 -25.280 1.00 79.31 154 TRP A C 1
ATOM 1174 O O . TRP A 1 154 ? -29.829 11.263 -25.377 1.00 79.31 154 TRP A O 1
ATOM 1184 N N . ALA A 1 155 ? -30.644 9.198 -25.649 1.00 77.31 155 ALA A N 1
ATOM 1185 C CA . ALA A 1 155 ? -31.929 9.655 -26.182 1.00 77.31 155 ALA A CA 1
ATOM 1186 C C . ALA A 1 155 ? -32.753 10.454 -25.149 1.00 77.31 155 ALA A C 1
ATOM 1188 O O . ALA A 1 155 ? -33.347 11.477 -25.485 1.00 77.31 155 ALA A O 1
ATOM 1189 N N . GLU A 1 156 ? -32.779 10.024 -23.884 1.00 75.62 156 GLU A N 1
ATOM 1190 C CA . GLU A 1 156 ? -33.426 10.753 -22.786 1.00 75.62 156 GLU A CA 1
ATOM 1191 C C . GLU A 1 156 ? -32.720 12.084 -22.488 1.00 75.62 156 GLU A C 1
ATOM 1193 O O . GLU A 1 156 ? -33.388 13.067 -22.164 1.00 75.62 156 GLU A O 1
ATOM 1198 N N . GLU A 1 157 ? -31.392 12.136 -22.610 1.00 77.00 157 GLU A N 1
ATOM 1199 C CA . GLU A 1 157 ? -30.597 13.356 -22.472 1.00 77.00 157 GLU A CA 1
ATOM 1200 C C . GLU A 1 157 ? -30.892 14.347 -23.601 1.00 77.00 157 GLU A C 1
ATOM 1202 O O . GLU A 1 157 ? -31.107 15.521 -23.314 1.00 77.00 157 GLU A O 1
ATOM 1207 N N . GLU A 1 158 ? -31.017 13.889 -24.848 1.00 77.31 158 GLU A N 1
ATOM 1208 C CA . GLU A 1 158 ? -31.354 14.757 -25.981 1.00 77.31 158 GLU A CA 1
ATOM 1209 C C . GLU A 1 158 ? -32.788 15.303 -25.875 1.00 77.31 158 GLU A C 1
ATOM 1211 O O . GLU A 1 158 ? -33.032 16.484 -26.124 1.00 77.31 158 GLU A O 1
ATOM 1216 N N . VAL A 1 159 ? -33.741 14.492 -25.395 1.00 75.00 159 VAL A N 1
ATOM 1217 C CA . VAL A 1 159 ? -35.109 14.951 -25.085 1.00 75.00 159 VAL A CA 1
ATOM 1218 C C . VAL A 1 159 ? -35.118 15.928 -23.906 1.00 75.00 159 VAL A C 1
ATOM 1220 O O . VAL A 1 159 ? -35.838 16.927 -23.938 1.00 75.00 159 VAL A O 1
ATOM 1223 N N . ARG A 1 160 ? -34.314 15.685 -22.861 1.00 71.12 160 ARG A N 1
ATOM 1224 C CA . ARG A 1 160 ? -34.142 16.632 -21.746 1.00 71.12 160 ARG A CA 1
ATOM 1225 C C . ARG A 1 160 ? -33.557 17.949 -22.230 1.00 71.12 160 ARG A C 1
ATOM 1227 O O . ARG A 1 160 ? -34.063 19.001 -21.861 1.00 71.12 160 ARG A O 1
ATOM 1234 N N . LYS A 1 161 ? -32.523 17.890 -23.060 1.00 70.06 161 LYS A N 1
ATOM 1235 C CA . LYS A 1 161 ? -31.847 19.054 -23.623 1.00 70.06 161 LYS A CA 1
ATOM 1236 C C . LYS A 1 161 ? -32.785 19.845 -24.529 1.00 70.06 161 LYS A C 1
ATOM 1238 O O . LYS A 1 161 ? -32.882 21.051 -24.369 1.00 70.06 161 LYS A O 1
ATOM 1243 N N . SER A 1 162 ? -33.577 19.166 -25.357 1.00 66.00 162 SER A N 1
ATOM 1244 C CA . SER A 1 162 ? -34.651 19.777 -26.149 1.00 66.00 162 SER A CA 1
ATOM 1245 C C . SER A 1 162 ? -35.744 20.422 -25.281 1.00 66.00 162 SER A C 1
ATOM 1247 O O . SER A 1 162 ? -36.241 21.492 -25.624 1.00 66.00 162 SER A O 1
ATOM 1249 N N . ARG A 1 163 ? -36.093 19.831 -24.127 1.00 59.66 163 ARG A N 1
ATOM 1250 C CA . ARG A 1 163 ? -37.046 20.421 -23.167 1.00 59.66 163 ARG A CA 1
ATOM 1251 C C . ARG A 1 163 ? -36.483 21.657 -22.450 1.00 59.66 163 ARG A C 1
ATOM 1253 O O . ARG A 1 163 ? -37.256 22.547 -22.124 1.00 59.66 163 ARG A O 1
ATOM 1260 N N . TYR A 1 164 ? -35.172 21.712 -22.216 1.00 55.53 164 TYR A N 1
ATOM 1261 C CA . TYR A 1 164 ? -34.490 22.869 -21.622 1.00 55.53 164 TYR A CA 1
ATOM 1262 C C . TYR A 1 164 ? -34.186 23.986 -22.637 1.00 55.53 164 TYR A C 1
ATOM 1264 O O . TYR A 1 164 ? -34.141 25.146 -22.250 1.00 55.53 164 TYR A O 1
ATOM 1272 N N . ASP A 1 165 ? -34.009 23.659 -23.920 1.00 51.97 165 ASP A N 1
ATOM 1273 C CA . ASP A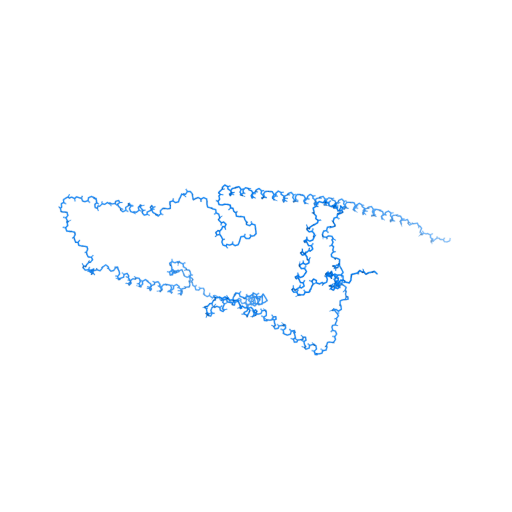 1 165 ? -33.687 24.619 -24.991 1.00 51.97 165 ASP A CA 1
ATOM 1274 C C . ASP A 1 165 ? -34.934 25.303 -25.595 1.00 51.97 165 ASP A C 1
ATOM 1276 O O . ASP A 1 165 ? -34.837 26.357 -26.214 1.00 51.97 165 ASP A O 1
ATOM 1280 N N . SER A 1 166 ? -36.134 24.750 -25.374 1.00 52.22 166 SER A N 1
ATOM 1281 C CA . SER A 1 166 ? -37.405 25.274 -25.910 1.00 52.22 166 SER A CA 1
ATOM 1282 C C . SER A 1 166 ? -38.386 25.750 -24.825 1.00 52.22 166 SER A C 1
ATOM 1284 O O . SER A 1 166 ? -39.603 25.617 -24.982 1.00 52.22 166 SER A O 1
ATOM 1286 N N . GLY A 1 167 ? -37.887 26.298 -23.715 1.00 40.41 167 GLY A N 1
ATOM 1287 C CA . GLY A 1 167 ? -38.749 26.722 -22.613 1.00 40.41 167 GLY A CA 1
ATOM 1288 C C . GLY A 1 167 ? -38.060 27.588 -21.569 1.00 40.41 167 GLY A C 1
ATOM 1289 O O . GLY A 1 167 ? -37.992 27.199 -20.408 1.00 40.41 167 GLY A O 1
ATOM 1290 N N . GLU A 1 168 ? -37.624 28.783 -21.971 1.00 43.66 168 GLU A N 1
ATOM 1291 C CA . GLU A 1 168 ? -37.603 29.954 -21.085 1.00 43.66 168 GLU A CA 1
ATOM 1292 C C . GLU A 1 168 ? -39.061 30.237 -20.674 1.00 43.66 168 GLU A C 1
ATOM 1294 O O . GLU A 1 168 ? -39.785 31.001 -21.308 1.00 43.66 168 GLU A O 1
ATOM 1299 N N . SER A 1 169 ? -39.538 29.508 -19.670 1.00 36.91 169 SER A N 1
ATOM 1300 C CA . SER A 1 169 ? -40.797 29.767 -18.985 1.00 36.91 169 SER A CA 1
ATOM 1301 C C . SER A 1 169 ? -40.531 29.574 -17.509 1.00 36.91 169 SER A C 1
ATOM 1303 O O . SER A 1 169 ? -40.596 28.463 -16.984 1.00 36.91 169 SER A O 1
ATOM 1305 N N . ASP A 1 170 ? -40.174 30.695 -16.899 1.00 41.69 170 ASP A N 1
ATOM 1306 C CA . ASP A 1 170 ? -40.397 31.067 -15.511 1.00 41.69 170 ASP A CA 1
ATOM 1307 C C . ASP A 1 170 ? -41.435 30.176 -14.803 1.00 41.69 170 ASP A C 1
ATOM 1309 O O . ASP A 1 170 ? -42.643 30.404 -14.836 1.00 41.69 170 ASP A O 1
ATOM 1313 N N . HIS A 1 171 ? -40.943 29.104 -14.192 1.00 36.53 171 HIS A N 1
ATOM 1314 C CA . HIS A 1 171 ? -41.629 28.413 -13.120 1.00 36.53 171 HIS A CA 1
ATOM 1315 C C . HIS A 1 171 ? -40.722 28.535 -11.905 1.00 36.53 171 HIS A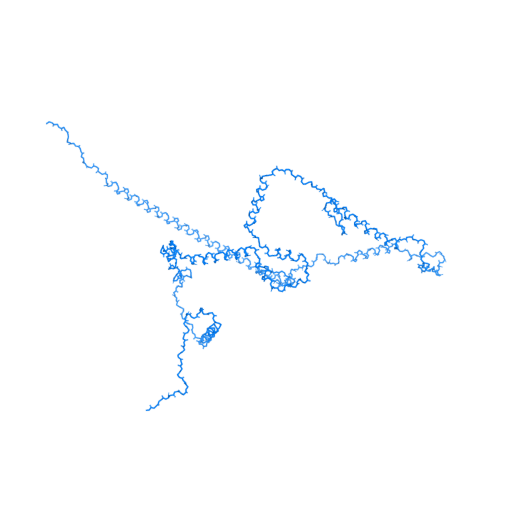 C 1
ATOM 1317 O O . HIS A 1 171 ? -39.929 27.641 -11.596 1.00 36.53 171 HIS A O 1
ATOM 1323 N N . GLU A 1 172 ? -40.864 29.658 -11.199 1.00 40.88 172 GLU A N 1
ATOM 1324 C CA . GLU A 1 172 ? -40.786 29.640 -9.746 1.00 40.88 172 GLU A CA 1
ATOM 1325 C C . GLU A 1 172 ? -41.689 28.509 -9.234 1.00 40.88 172 GLU A C 1
ATOM 1327 O O . GLU A 1 172 ? -42.880 28.673 -8.982 1.00 40.88 172 GLU A O 1
ATOM 1332 N N . SER A 1 173 ? -41.131 27.309 -9.087 1.00 40.16 173 SER A N 1
ATOM 1333 C CA . SER A 1 173 ? -41.615 26.417 -8.049 1.00 40.16 173 SER A CA 1
ATOM 1334 C C . SER A 1 173 ? -41.299 27.147 -6.754 1.00 40.16 173 SER A C 1
ATOM 1336 O O . SER A 1 173 ? -40.122 27.213 -6.381 1.00 40.16 173 SER A O 1
ATOM 1338 N N . GLU A 1 174 ? -42.316 27.769 -6.157 1.00 48.84 174 GLU A N 1
ATOM 1339 C CA . GLU A 1 174 ? -42.233 28.426 -4.861 1.00 48.84 174 GLU A CA 1
ATOM 1340 C C . GLU A 1 174 ? -41.369 27.568 -3.939 1.00 48.84 174 GLU A C 1
ATOM 1342 O O . GLU A 1 174 ? -41.736 26.458 -3.545 1.00 48.84 174 GLU A O 1
ATOM 1347 N N . LYS A 1 175 ? -40.148 28.041 -3.680 1.00 51.53 175 LYS A N 1
ATOM 1348 C CA . LYS A 1 175 ? -39.259 27.408 -2.719 1.00 51.53 175 LYS A CA 1
ATOM 1349 C C . LYS A 1 175 ? -39.918 27.653 -1.378 1.00 51.53 175 LYS A C 1
ATOM 1351 O O . LYS A 1 175 ? -39.746 28.730 -0.810 1.00 51.53 175 LYS A O 1
ATOM 1356 N N . GLU A 1 176 ? -40.709 26.695 -0.903 1.00 63.03 176 GLU A N 1
ATOM 1357 C CA . GLU A 1 176 ? -41.208 26.747 0.463 1.00 63.03 176 GLU A CA 1
ATOM 1358 C C . GLU A 1 176 ? -40.014 27.050 1.382 1.00 63.03 176 GLU A C 1
ATOM 1360 O O . GLU A 1 176 ? -38.961 26.418 1.235 1.00 63.03 176 GLU A O 1
ATOM 1365 N N . PRO A 1 177 ? -40.111 28.053 2.271 1.00 73.50 177 PRO A N 1
ATOM 1366 C CA . PRO A 1 177 ? -38.978 28.455 3.088 1.00 73.50 177 PRO A CA 1
ATOM 1367 C C . PRO A 1 177 ? -38.551 27.271 3.957 1.00 73.50 177 PRO A C 1
ATOM 1369 O O . PRO A 1 177 ? -39.348 26.766 4.750 1.00 73.50 177 PRO A O 1
ATOM 1372 N N . LEU A 1 178 ? -37.301 26.823 3.795 1.00 82.25 178 LEU A N 1
ATOM 1373 C CA . LEU A 1 178 ? -36.708 25.827 4.682 1.00 82.25 178 LEU A CA 1
ATOM 1374 C C . LEU A 1 178 ? -36.574 26.457 6.071 1.00 82.25 178 LEU A C 1
ATOM 1376 O O . LEU A 1 178 ? -35.997 27.535 6.217 1.00 82.25 178 LEU A O 1
ATOM 1380 N N . VAL A 1 179 ? -37.141 25.795 7.073 1.00 88.31 179 VAL A N 1
ATOM 1381 C CA . VAL A 1 179 ? -37.110 26.214 8.475 1.00 88.31 179 VAL A CA 1
ATOM 1382 C C . VAL A 1 179 ? -36.235 25.233 9.248 1.00 88.31 179 VAL A C 1
ATOM 1384 O O . VAL A 1 179 ? -36.329 24.017 9.055 1.00 88.31 179 VAL A O 1
ATOM 1387 N N . GLU A 1 180 ? -35.398 25.757 10.140 1.00 92.94 180 GLU A N 1
ATOM 1388 C CA . GLU A 1 180 ? -34.610 24.933 11.054 1.00 92.94 180 GLU A CA 1
ATOM 1389 C C . GLU A 1 180 ? -35.520 24.407 12.172 1.00 92.94 180 GLU A C 1
ATOM 1391 O O . GLU A 1 180 ? -36.173 25.184 12.872 1.00 92.94 180 GLU A O 1
ATOM 1396 N N . TYR A 1 181 ? -35.571 23.090 12.350 1.00 89.50 181 TYR A N 1
ATOM 1397 C CA . TYR A 1 181 ? -36.329 22.437 13.413 1.00 89.50 181 TYR A CA 1
ATOM 1398 C C . TYR A 1 181 ? -35.485 21.351 14.100 1.00 89.50 181 TYR A C 1
ATOM 1400 O O . TYR A 1 181 ? -34.491 20.866 13.559 1.00 89.50 181 TYR A O 1
ATOM 1408 N N . GLU A 1 182 ? -35.842 20.986 15.330 1.00 89.75 182 GLU A N 1
ATOM 1409 C CA . GLU A 1 182 ? -35.159 19.928 16.085 1.00 89.75 182 GLU A CA 1
ATOM 1410 C C . GLU A 1 182 ? -35.837 18.572 15.841 1.00 89.75 182 GLU A C 1
ATOM 1412 O O . GLU A 1 182 ? -37.034 18.416 16.076 1.00 89.75 182 GLU A O 1
ATOM 1417 N N . ASP A 1 183 ? -35.058 17.591 15.386 1.00 85.62 183 ASP A N 1
ATOM 1418 C CA . ASP A 1 183 ? -35.460 16.192 15.198 1.00 85.62 183 ASP A CA 1
ATOM 1419 C C . ASP A 1 183 ? -35.715 15.499 16.552 1.00 85.62 183 ASP A C 1
ATOM 1421 O O . ASP A 1 183 ? -35.262 15.955 17.604 1.00 85.62 183 ASP A O 1
ATOM 1425 N N . GLU A 1 184 ? -36.352 14.331 16.539 1.00 83.75 184 GLU A N 1
ATOM 1426 C CA . GLU A 1 184 ? -36.698 13.529 17.721 1.00 83.75 184 GLU A CA 1
ATOM 1427 C C . GLU A 1 184 ? -35.504 13.171 18.621 1.00 83.75 184 GLU A C 1
ATOM 1429 O O . GLU A 1 184 ? -35.671 12.872 19.804 1.00 83.75 184 GLU A O 1
ATOM 1434 N N . PHE A 1 185 ? -34.300 13.201 18.050 1.00 79.38 185 PHE A N 1
ATOM 1435 C CA . PHE A 1 185 ? -33.029 12.929 18.719 1.00 79.38 185 PHE A CA 1
ATOM 1436 C C . PHE A 1 185 ? -32.324 14.199 19.229 1.00 79.38 185 PHE A C 1
ATOM 1438 O O . PHE A 1 185 ? -31.179 14.122 19.669 1.00 79.38 185 PHE A O 1
ATOM 1445 N N . GLY A 1 186 ? -32.969 15.369 19.145 1.00 84.19 186 GLY A N 1
ATOM 1446 C CA . GLY A 1 186 ? -32.415 16.656 19.582 1.00 84.19 186 GLY A CA 1
ATOM 1447 C C . GLY A 1 186 ? -31.349 17.236 18.646 1.00 84.19 186 GLY A C 1
ATOM 1448 O O . GLY A 1 186 ? -30.504 18.012 19.081 1.00 84.19 186 GLY A O 1
ATOM 1449 N N . ARG A 1 187 ? -31.349 16.841 17.367 1.00 91.31 187 ARG A N 1
ATOM 1450 C CA . ARG A 1 187 ? -30.438 17.375 16.338 1.00 91.31 187 ARG A CA 1
ATOM 1451 C C . ARG A 1 187 ? -31.155 18.455 15.535 1.00 91.31 187 ARG A C 1
ATOM 1453 O O . ARG A 1 187 ? -32.296 18.238 15.141 1.00 91.31 187 ARG A O 1
ATOM 1460 N N . THR A 1 188 ? -30.490 19.566 15.235 1.00 93.00 188 THR A N 1
ATOM 1461 C CA . THR A 1 188 ? -31.039 20.601 14.350 1.00 93.00 188 THR A CA 1
ATOM 1462 C C . THR A 1 188 ? -30.986 20.136 12.891 1.00 93.00 188 THR A C 1
ATOM 1464 O O . THR A 1 188 ? -29.943 19.703 12.394 1.00 93.00 188 THR A O 1
ATOM 1467 N N . ARG A 1 189 ? -32.127 20.175 12.199 1.00 89.00 189 ARG A N 1
ATOM 1468 C CA . ARG A 1 189 ? -32.284 19.817 10.781 1.00 89.00 189 ARG A CA 1
ATOM 1469 C C . ARG A 1 189 ? -33.016 20.940 10.048 1.00 89.00 189 ARG A C 1
ATOM 1471 O O . ARG A 1 189 ? -33.807 21.659 10.642 1.00 89.00 189 ARG A O 1
ATOM 1478 N N . GLN A 1 190 ? -32.732 21.089 8.757 1.00 92.94 190 GLN A N 1
ATOM 1479 C CA . GLN A 1 190 ? -33.432 22.019 7.867 1.00 92.94 190 GLN A CA 1
ATOM 1480 C C . GLN A 1 190 ? -34.483 21.236 7.088 1.00 92.94 190 GLN A C 1
ATOM 1482 O O . GLN A 1 190 ? -34.126 20.246 6.445 1.00 92.94 190 GLN A O 1
ATOM 1487 N N . GLY A 1 191 ? -35.741 21.663 7.123 1.00 89.06 191 GLY A N 1
ATOM 1488 C CA . GLY A 1 191 ? -36.800 21.019 6.347 1.00 89.06 191 GLY A CA 1
ATOM 1489 C C . GLY A 1 191 ? -37.959 21.950 6.043 1.00 89.06 191 GLY A C 1
ATOM 1490 O O . GLY A 1 191 ? -37.899 23.154 6.292 1.00 89.06 191 GLY A O 1
ATOM 1491 N N . THR A 1 192 ? -39.008 21.394 5.450 1.00 91.12 192 THR A N 1
ATOM 1492 C CA . THR A 1 192 ? -40.187 22.180 5.061 1.00 91.12 192 THR A CA 1
ATOM 1493 C C . THR A 1 192 ? -40.982 22.627 6.288 1.00 91.12 192 THR A C 1
ATOM 1495 O O . THR A 1 192 ? -40.909 22.028 7.364 1.00 91.12 192 THR A O 1
ATOM 1498 N N . ARG A 1 193 ? -41.800 23.675 6.136 1.00 86.44 193 ARG A N 1
ATOM 1499 C CA . ARG A 1 193 ? -42.649 24.173 7.231 1.00 86.44 193 ARG A CA 1
ATOM 1500 C C . ARG A 1 193 ? -43.643 23.115 7.736 1.00 86.44 193 ARG A C 1
ATOM 1502 O O . ARG A 1 193 ? -43.985 23.128 8.917 1.00 86.44 193 ARG A O 1
ATOM 1509 N N . ALA A 1 194 ? -44.095 22.210 6.866 1.00 86.19 194 ALA A N 1
ATOM 1510 C CA . ALA A 1 194 ? -44.973 21.101 7.237 1.00 86.19 194 ALA A CA 1
ATOM 1511 C C . ALA A 1 194 ? -44.249 20.063 8.112 1.00 86.19 194 ALA A C 1
ATOM 1513 O O . ALA A 1 194 ? -44.766 19.672 9.156 1.00 86.19 194 ALA A O 1
ATOM 1514 N N . GLU A 1 195 ? -43.026 19.696 7.730 1.00 86.19 195 GLU A N 1
ATOM 1515 C CA . GLU A 1 195 ? -42.169 18.760 8.466 1.00 86.19 195 GLU A CA 1
ATOM 1516 C C . GLU A 1 195 ? -41.790 19.307 9.853 1.00 86.19 195 GLU A C 1
ATOM 1518 O O . GLU A 1 195 ? -41.891 18.604 10.860 1.00 86.19 195 GLU A O 1
ATOM 1523 N N . ALA A 1 196 ? -41.469 20.604 9.935 1.00 88.44 196 ALA A N 1
ATOM 1524 C CA . ALA A 1 196 ? -41.215 21.285 11.204 1.00 88.44 196 ALA A CA 1
ATOM 1525 C C . ALA A 1 196 ? -42.443 21.274 12.140 1.00 88.44 196 ALA A C 1
ATOM 1527 O O . ALA A 1 196 ? -42.308 21.069 13.348 1.00 88.44 196 ALA A O 1
ATOM 1528 N N . ALA A 1 197 ? -43.653 21.460 11.595 1.00 88.56 197 ALA A N 1
ATOM 1529 C CA . ALA A 1 197 ? -44.893 21.435 12.374 1.00 88.56 197 ALA A CA 1
ATOM 1530 C C . ALA A 1 197 ? -45.249 20.024 12.881 1.00 88.56 197 ALA A C 1
ATOM 1532 O O . ALA A 1 197 ? -45.818 19.876 13.968 1.00 88.56 197 ALA A O 1
ATOM 1533 N N . GLU A 1 198 ? -44.915 18.985 12.115 1.00 88.31 198 GLU A N 1
ATOM 1534 C CA . GLU A 1 198 ? -45.094 17.588 12.517 1.00 88.31 198 GLU A CA 1
ATOM 1535 C C . GLU A 1 198 ? -44.132 17.203 13.651 1.00 88.31 198 GLU A C 1
ATOM 1537 O O . GLU A 1 198 ? -44.574 16.684 14.682 1.00 88.31 198 GLU A O 1
ATOM 1542 N N . ALA A 1 199 ? -42.851 17.570 13.528 1.00 87.81 199 ALA A N 1
ATOM 1543 C CA . ALA A 1 199 ? -41.850 17.370 14.575 1.00 87.81 199 ALA A CA 1
ATOM 1544 C C . ALA A 1 199 ? -42.232 18.078 15.890 1.00 87.81 199 ALA A C 1
ATOM 1546 O O . ALA A 1 199 ? -42.099 17.514 16.981 1.00 87.81 199 ALA A O 1
ATOM 1547 N N . GLU A 1 200 ? -42.788 19.293 15.811 1.00 86.19 200 GLU A N 1
ATOM 1548 C CA . GLU A 1 200 ? -43.259 20.024 16.989 1.00 86.19 200 GLU A CA 1
ATOM 1549 C C . GLU A 1 200 ? -44.457 19.337 17.668 1.00 86.19 200 GLU A C 1
ATOM 1551 O O . GLU A 1 200 ? -44.507 19.250 18.900 1.00 86.19 200 GLU A O 1
ATOM 1556 N N . ARG A 1 201 ? -45.416 18.806 16.895 1.00 87.81 201 ARG A N 1
ATOM 1557 C CA . ARG A 1 201 ? -46.558 18.050 17.444 1.00 87.81 201 ARG A CA 1
ATOM 1558 C C . ARG A 1 201 ? -46.100 16.802 18.193 1.00 87.81 201 ARG A C 1
ATOM 1560 O O . ARG A 1 201 ? -46.591 16.553 19.293 1.00 87.81 201 ARG A O 1
ATOM 1567 N N . LEU A 1 202 ? -45.139 16.070 17.635 1.00 85.75 202 LEU A N 1
ATOM 1568 C CA . LEU A 1 202 ? -44.603 14.845 18.231 1.00 85.75 202 LEU A CA 1
ATOM 1569 C C . LEU A 1 202 ? -43.765 15.130 19.489 1.00 85.75 202 LEU A C 1
ATOM 1571 O O . LEU A 1 202 ? -43.816 14.398 20.479 1.00 85.75 202 LEU A O 1
ATOM 1575 N N . ARG A 1 203 ? -43.047 16.259 19.507 1.00 86.00 203 ARG A N 1
ATOM 1576 C CA . ARG A 1 203 ? -42.376 16.758 20.714 1.00 86.00 203 ARG A CA 1
ATOM 1577 C C . ARG A 1 203 ? -43.379 17.136 21.802 1.00 86.00 203 ARG A C 1
ATOM 1579 O O . ARG A 1 203 ? -43.155 16.806 22.965 1.00 86.00 203 ARG A O 1
ATOM 1586 N N . ARG A 1 204 ? -44.475 17.818 21.450 1.00 84.81 204 ARG A N 1
ATOM 1587 C CA . ARG A 1 204 ? -45.531 18.196 22.405 1.00 84.81 204 ARG A CA 1
ATOM 1588 C C . ARG A 1 204 ? -46.246 16.971 22.977 1.00 84.81 204 ARG A C 1
ATOM 1590 O O . ARG A 1 204 ? -46.505 16.970 24.176 1.00 84.81 204 ARG A O 1
ATOM 1597 N N . SER A 1 205 ? -46.507 15.928 22.183 1.00 84.31 205 SER A N 1
ATOM 1598 C CA . SER A 1 205 ? -47.104 14.686 22.698 1.00 84.31 205 SER A CA 1
ATOM 1599 C C . SER A 1 205 ? -46.157 13.948 23.647 1.00 84.31 205 SER A C 1
ATOM 1601 O O . SER A 1 205 ? -46.563 13.626 24.758 1.00 84.31 205 SER A O 1
ATOM 1603 N N . ARG A 1 206 ? -44.869 13.793 23.298 1.00 81.19 206 ARG A N 1
ATOM 1604 C CA . ARG A 1 206 ? -43.870 13.198 24.211 1.00 81.19 206 ARG A CA 1
ATOM 1605 C C . ARG A 1 206 ? -43.659 14.026 25.479 1.00 81.19 206 ARG A C 1
ATOM 1607 O O . ARG A 1 206 ? -43.451 13.468 26.551 1.00 81.19 206 ARG A O 1
ATOM 1614 N N . ALA A 1 207 ? -43.697 15.355 25.380 1.00 80.06 207 ALA A N 1
ATOM 1615 C CA . ALA A 1 207 ? -43.608 16.232 26.545 1.00 80.06 207 ALA A CA 1
ATOM 1616 C C . ALA A 1 207 ? -44.849 16.113 27.444 1.00 80.06 207 ALA A C 1
ATOM 1618 O O . ALA A 1 207 ? -44.699 16.125 28.663 1.00 80.06 207 ALA A O 1
ATOM 1619 N N . ALA A 1 208 ? -46.044 15.951 26.865 1.00 78.75 208 ALA A N 1
ATOM 1620 C CA . ALA A 1 208 ? -47.271 15.684 27.609 1.00 78.75 208 ALA A CA 1
ATOM 1621 C C . ALA A 1 208 ? -47.206 14.321 28.319 1.00 78.75 208 ALA A C 1
ATOM 1623 O O . ALA A 1 208 ? -47.382 14.278 29.532 1.00 78.75 208 ALA A O 1
ATOM 1624 N N . GLU A 1 209 ? -46.821 13.250 27.618 1.00 71.88 209 GLU A N 1
ATOM 1625 C CA . GLU A 1 209 ? -46.623 11.907 28.195 1.00 71.88 209 GLU A CA 1
ATOM 1626 C C . GLU A 1 209 ? -45.583 11.915 29.324 1.00 71.88 209 GLU A C 1
ATOM 1628 O O . GLU A 1 209 ? -45.788 11.332 30.390 1.00 71.88 209 GLU A O 1
ATOM 1633 N N . ARG A 1 210 ? -44.475 12.638 29.127 1.00 69.25 210 ARG A N 1
ATOM 1634 C CA . ARG A 1 210 ? -43.451 12.822 30.156 1.00 69.25 210 ARG A CA 1
ATOM 1635 C C . ARG A 1 210 ? -43.964 13.646 31.332 1.00 69.25 210 ARG A C 1
ATOM 1637 O O . ARG A 1 210 ? -43.624 13.323 32.460 1.00 69.25 210 ARG A O 1
ATOM 1644 N N . SER A 1 211 ? -44.783 14.672 31.103 1.00 65.50 211 SER A N 1
ATOM 1645 C CA . SER A 1 211 ? -45.393 15.465 32.176 1.00 65.50 211 SER A CA 1
ATOM 1646 C C . SER A 1 211 ? -46.461 14.690 32.946 1.00 65.50 211 SER A C 1
ATOM 1648 O O . SER A 1 211 ? -46.596 14.891 34.145 1.00 65.50 211 SER A O 1
ATOM 1650 N N . GLU A 1 212 ? -47.171 13.757 32.307 1.00 63.31 212 GLU A N 1
ATOM 1651 C CA . GLU A 1 212 ? -48.103 12.847 32.975 1.00 63.31 212 GLU A CA 1
ATOM 1652 C C . GLU A 1 212 ? -47.342 11.836 33.844 1.00 63.31 212 GLU A C 1
ATOM 1654 O O . GLU A 1 212 ? -47.674 11.667 35.018 1.00 63.31 212 GLU A O 1
ATOM 1659 N N . GLN A 1 213 ? -46.246 11.262 33.334 1.00 57.47 213 GLN A N 1
ATOM 1660 C CA . GLN A 1 213 ? -45.341 10.411 34.118 1.00 57.47 213 GLN A CA 1
ATOM 1661 C C . GLN A 1 213 ? -44.656 11.185 35.256 1.00 57.47 213 GLN A C 1
ATOM 1663 O O . GLN A 1 213 ? -44.618 10.712 36.390 1.00 57.47 213 GLN A O 1
ATOM 1668 N N . GLU A 1 214 ? -44.182 12.404 34.999 1.00 54.62 214 GLU A N 1
ATOM 1669 C CA . GLU A 1 214 ? -43.599 13.279 36.018 1.00 54.62 214 GLU A CA 1
ATOM 1670 C C . GLU A 1 214 ? -44.663 13.835 36.979 1.00 54.62 214 GLU A C 1
ATOM 1672 O O . GLU A 1 214 ? -44.341 14.120 38.122 1.00 54.62 214 GLU A O 1
ATOM 1677 N N . SER A 1 215 ? -45.944 13.933 36.622 1.00 55.00 215 SER A N 1
ATOM 1678 C CA . SER A 1 215 ? -47.011 14.282 37.578 1.00 55.00 215 SER A CA 1
ATOM 1679 C C . SER A 1 215 ? -47.298 13.136 38.558 1.00 55.00 215 SER A C 1
ATOM 1681 O O . SER A 1 215 ? -47.635 13.380 39.721 1.00 55.00 215 SER A O 1
ATOM 1683 N N . ILE A 1 216 ? -47.066 11.892 38.123 1.00 53.72 216 ILE A N 1
ATOM 1684 C CA . ILE A 1 216 ? -47.129 10.688 38.956 1.00 53.72 216 ILE A CA 1
ATOM 1685 C C . ILE A 1 216 ? -45.907 10.595 39.889 1.00 53.72 216 ILE A C 1
ATOM 1687 O O . ILE A 1 216 ? -46.051 10.137 41.021 1.00 53.72 216 ILE A O 1
ATOM 1691 N N . THR A 1 217 ? -44.724 11.075 39.480 1.00 53.00 217 THR A N 1
ATOM 1692 C CA . THR A 1 217 ? -43.483 10.950 40.282 1.00 53.00 217 THR A CA 1
ATOM 1693 C C . THR A 1 217 ? -43.036 12.219 41.011 1.00 53.00 217 THR A C 1
ATOM 1695 O O . THR A 1 217 ? -42.323 12.138 42.007 1.00 53.00 217 THR A O 1
ATOM 1698 N N . SER A 1 218 ? -43.427 13.393 40.527 1.00 50.47 218 SER A N 1
ATOM 1699 C CA . SER A 1 218 ? -42.871 14.701 40.909 1.00 50.47 218 SER A CA 1
ATOM 1700 C C . SER A 1 218 ? -43.932 15.646 41.464 1.00 50.47 218 SER A C 1
ATOM 1702 O O . SER A 1 218 ? -43.671 16.835 41.670 1.00 50.47 218 SER A O 1
ATOM 1704 N N . SER A 1 219 ? -45.125 15.131 41.777 1.00 44.31 219 SER A N 1
ATOM 1705 C CA . SER A 1 219 ? -46.028 15.872 42.638 1.00 44.31 219 SER A CA 1
ATOM 1706 C C . SER A 1 219 ? -45.401 15.974 44.031 1.00 44.31 219 SER A C 1
ATOM 1708 O O . SER A 1 219 ? -45.321 15.040 44.828 1.00 44.31 219 SER A O 1
ATOM 1710 N N . ARG A 1 220 ? -44.932 17.185 44.305 1.00 53.66 220 ARG A N 1
ATOM 1711 C CA . ARG A 1 220 ? -44.695 17.787 45.611 1.00 53.66 220 ARG A CA 1
ATOM 1712 C C . ARG A 1 220 ? -46.024 17.812 46.384 1.00 53.66 220 ARG A C 1
ATOM 1714 O O . ARG A 1 220 ? -46.582 18.874 46.631 1.00 53.66 220 ARG A O 1
ATOM 1721 N N . ASN A 1 221 ? -46.570 16.628 46.665 1.00 46.56 221 ASN A N 1
ATOM 1722 C CA . ASN A 1 221 ? -47.934 16.418 47.121 1.00 46.56 221 ASN A CA 1
ATOM 1723 C C . ASN A 1 221 ? -47.979 16.227 48.648 1.00 46.56 221 ASN A C 1
ATOM 1725 O O . ASN A 1 221 ? -47.221 15.425 49.195 1.00 46.56 221 ASN A O 1
ATOM 1729 N N . PRO A 1 222 ? -48.918 16.889 49.347 1.00 55.50 222 PRO A N 1
ATOM 1730 C CA . PRO A 1 222 ? -49.123 16.798 50.798 1.00 55.50 222 PRO A CA 1
ATOM 1731 C C . PRO A 1 222 ? -49.688 15.439 51.272 1.00 55.50 222 PRO A C 1
ATOM 1733 O O . PRO A 1 222 ? -50.073 15.307 52.429 1.00 55.50 222 PRO A O 1
ATOM 1736 N N . ASN A 1 223 ? -49.698 14.424 50.402 1.00 51.47 223 ASN A N 1
ATOM 1737 C CA . ASN A 1 223 ? -50.192 13.067 50.634 1.00 51.47 223 ASN A CA 1
ATOM 1738 C C . ASN A 1 223 ? -49.099 12.027 50.325 1.00 51.47 223 ASN A C 1
ATOM 1740 O O . ASN A 1 223 ? -49.309 11.102 49.543 1.00 51.47 223 ASN A O 1
ATOM 1744 N N . LEU A 1 224 ? -47.915 12.167 50.929 1.00 51.88 224 LEU A N 1
ATOM 1745 C CA . LEU A 1 224 ? -47.012 11.019 51.045 1.00 51.88 224 LEU A CA 1
ATOM 1746 C C . LEU A 1 224 ? -47.676 9.983 51.972 1.00 51.88 224 LEU A C 1
ATOM 1748 O O . LEU A 1 224 ? -48.086 10.355 53.078 1.00 51.88 224 LEU A O 1
ATOM 1752 N N . PRO A 1 225 ? -47.779 8.699 51.580 1.00 57.69 225 PRO A N 1
ATOM 1753 C CA . PRO A 1 225 ? -48.311 7.664 52.455 1.00 57.69 225 PRO A CA 1
ATOM 1754 C C . PRO A 1 225 ? -47.492 7.617 53.750 1.00 57.69 225 PRO A C 1
ATOM 1756 O O . PRO A 1 225 ? -46.259 7.614 53.734 1.00 57.69 225 PRO A O 1
ATOM 1759 N N . MET A 1 226 ? -48.196 7.583 54.884 1.00 54.22 226 MET A N 1
ATOM 1760 C CA . MET A 1 226 ? -47.647 7.719 56.243 1.00 54.22 226 MET A CA 1
ATOM 1761 C C . MET A 1 226 ? -46.514 6.729 56.585 1.00 54.22 226 MET A C 1
ATOM 1763 O O . MET A 1 226 ? -45.805 6.948 57.561 1.00 54.22 226 MET A O 1
ATOM 1767 N N . GLY A 1 227 ? -46.314 5.678 55.782 1.00 58.84 227 GLY A N 1
ATOM 1768 C CA . GLY A 1 227 ? -45.263 4.671 55.952 1.00 58.84 227 GLY A CA 1
ATOM 1769 C C . GLY A 1 227 ? -43.871 5.051 55.429 1.00 58.84 227 GLY A C 1
ATOM 1770 O O . GLY A 1 227 ? -42.912 4.381 55.786 1.00 58.84 227 GLY A O 1
ATOM 1771 N N . SER A 1 228 ? -43.725 6.116 54.629 1.00 60.16 228 SER A N 1
ATOM 1772 C CA . SER A 1 228 ? -42.413 6.544 54.098 1.00 60.16 228 SER A CA 1
ATOM 1773 C C . SER A 1 228 ? -41.801 7.730 54.857 1.00 60.16 228 SER A C 1
ATOM 1775 O O . SER A 1 228 ? -40.861 8.368 54.377 1.00 60.16 228 SER A O 1
ATOM 1777 N N . ARG A 1 229 ? -42.336 8.061 56.040 1.00 60.12 229 ARG A N 1
ATOM 1778 C CA . ARG A 1 229 ? -41.744 9.071 56.923 1.00 60.12 229 ARG A CA 1
ATOM 1779 C C . ARG A 1 229 ? -40.627 8.394 57.721 1.00 60.12 229 ARG A C 1
ATOM 1781 O O . ARG A 1 229 ? -40.927 7.438 58.437 1.00 60.12 229 ARG A O 1
ATOM 1788 N N . PRO A 1 230 ? -39.366 8.849 57.640 1.00 69.50 230 PRO A N 1
ATOM 1789 C CA . PRO A 1 230 ? -38.332 8.316 58.515 1.00 69.50 230 PRO A CA 1
ATOM 1790 C C . PRO A 1 230 ? -38.752 8.557 59.970 1.00 69.50 230 PRO A C 1
ATOM 1792 O O . PRO A 1 230 ? -39.140 9.669 60.337 1.00 69.50 230 PRO A O 1
ATOM 1795 N N . SER A 1 231 ? -38.727 7.496 60.781 1.00 77.12 231 SER A N 1
ATOM 1796 C CA . SER A 1 231 ? -39.024 7.584 62.212 1.00 77.12 231 SER A CA 1
ATOM 1797 C C . SER A 1 231 ? -38.137 8.649 62.846 1.00 77.12 231 SER A C 1
ATOM 1799 O O . SER A 1 231 ? -36.925 8.667 62.622 1.00 77.12 231 SER A O 1
ATOM 1801 N N . ARG A 1 232 ? -38.729 9.520 63.668 1.00 66.56 232 ARG A N 1
ATOM 1802 C CA . ARG A 1 232 ? -37.964 10.491 64.453 1.00 66.56 232 ARG A CA 1
ATOM 1803 C C . ARG A 1 232 ? -36.948 9.713 65.305 1.00 66.56 232 ARG A C 1
ATOM 1805 O O . ARG A 1 232 ? -37.356 8.762 65.977 1.00 66.56 232 ARG A O 1
ATOM 1812 N N . PRO A 1 233 ? -35.647 10.051 65.261 1.00 79.19 233 PRO A N 1
ATOM 1813 C CA . PRO A 1 233 ? -34.640 9.306 66.004 1.00 79.19 233 PRO A CA 1
ATOM 1814 C C . PRO A 1 233 ? -34.937 9.411 67.503 1.00 79.19 233 PRO A C 1
ATOM 1816 O O . PRO A 1 233 ? -35.168 10.506 68.016 1.00 79.19 233 PRO A O 1
ATOM 1819 N N . ALA A 1 234 ? -34.958 8.268 68.193 1.00 78.38 234 ALA A N 1
ATOM 1820 C CA . ALA A 1 234 ? -35.314 8.189 69.612 1.00 78.38 234 ALA A CA 1
ATOM 1821 C C . ALA A 1 234 ? -34.290 8.891 70.525 1.00 78.38 234 ALA A C 1
ATOM 1823 O O . ALA A 1 234 ? -34.644 9.381 71.592 1.00 78.38 234 ALA A O 1
ATOM 1824 N N . ASN A 1 235 ? -33.038 8.997 70.071 1.00 77.94 235 ASN A N 1
ATOM 1825 C CA . ASN A 1 235 ? -31.936 9.591 70.820 1.00 77.94 235 ASN A CA 1
ATOM 1826 C C . ASN A 1 235 ? -31.609 10.976 70.255 1.00 77.94 235 ASN A C 1
ATOM 1828 O O . ASN A 1 235 ? -30.670 11.145 69.477 1.00 77.94 235 ASN A O 1
ATOM 1832 N N . LEU A 1 236 ? -32.414 11.971 70.621 1.00 72.19 236 LEU A N 1
ATOM 1833 C CA . LEU A 1 236 ? -32.070 13.370 70.386 1.00 72.19 236 LEU A CA 1
ATOM 1834 C C . LEU A 1 236 ? -31.071 13.802 71.463 1.00 72.19 236 LEU A C 1
ATOM 1836 O O . LEU A 1 236 ? -31.383 13.799 72.652 1.00 72.19 236 LEU A O 1
ATOM 1840 N N . ILE A 1 237 ? -29.854 14.150 71.049 1.00 71.94 237 ILE A N 1
ATOM 1841 C CA . ILE A 1 237 ? -28.847 14.704 71.956 1.00 71.94 237 ILE A CA 1
ATOM 1842 C C . ILE A 1 237 ? -29.272 16.140 72.272 1.00 71.94 237 ILE A C 1
ATOM 1844 O O . ILE A 1 237 ? -29.204 17.020 71.416 1.00 71.94 237 ILE A O 1
ATOM 1848 N N . HIS A 1 238 ? -29.748 16.372 73.493 1.00 66.62 238 HIS A N 1
ATOM 1849 C CA . HIS A 1 238 ? -30.124 17.695 73.983 1.00 66.62 238 HIS A CA 1
ATOM 1850 C C . HIS A 1 238 ? -28.958 18.293 74.786 1.00 66.62 238 HIS A C 1
ATOM 1852 O O . HIS A 1 238 ? -28.548 17.725 75.794 1.00 66.62 238 HIS A O 1
ATOM 1858 N N . GLY A 1 239 ? -28.406 19.426 74.338 1.00 74.31 239 GLY A N 1
ATOM 1859 C CA . GLY A 1 239 ? -27.308 20.128 75.015 1.00 74.31 239 GLY A CA 1
ATOM 1860 C C . GLY A 1 239 ? -26.501 21.033 74.076 1.00 74.31 239 GLY A C 1
ATOM 1861 O O . GLY A 1 239 ? -26.719 21.028 72.868 1.00 74.31 239 GLY A O 1
ATOM 1862 N N . SER A 1 240 ? -25.545 21.797 74.616 1.00 77.38 240 SER A N 1
ATOM 1863 C CA . SER A 1 240 ? -24.662 22.715 73.866 1.00 77.38 240 SER A CA 1
ATOM 1864 C C . SER A 1 240 ? -23.492 22.005 73.161 1.00 77.38 240 SER A C 1
ATOM 1866 O O . SER A 1 240 ? -22.393 22.551 73.063 1.00 77.38 240 SER A O 1
ATOM 1868 N N . ILE A 1 241 ? -23.692 20.759 72.730 1.00 69.50 241 ILE A N 1
ATOM 1869 C CA . ILE A 1 241 ? -22.665 19.952 72.066 1.00 69.50 241 ILE A CA 1
ATOM 1870 C C . ILE A 1 241 ? -22.812 20.176 70.564 1.00 69.50 241 ILE A C 1
ATOM 1872 O O . ILE A 1 241 ? -23.777 19.732 69.944 1.00 69.50 241 ILE A O 1
ATOM 1876 N N . ILE A 1 242 ? -21.858 20.901 69.986 1.00 68.06 242 ILE A N 1
ATOM 1877 C CA . ILE A 1 242 ? -21.815 21.183 68.552 1.00 68.06 242 ILE A CA 1
ATOM 1878 C C . ILE A 1 242 ? -21.377 19.899 67.838 1.00 68.06 242 ILE A C 1
ATOM 1880 O O . ILE A 1 242 ? -20.263 19.420 68.046 1.00 68.06 242 ILE A O 1
ATOM 1884 N N . GLN A 1 243 ? -22.249 19.332 67.001 1.00 70.44 243 GLN A N 1
ATOM 1885 C CA . GLN A 1 243 ? -21.924 18.198 66.131 1.00 70.44 243 GLN A CA 1
ATOM 1886 C C . GLN A 1 243 ? -21.033 18.672 64.970 1.00 70.44 243 GLN A C 1
ATOM 1888 O O . GLN A 1 243 ? -21.493 18.792 63.839 1.00 70.44 243 GLN A O 1
ATOM 1893 N N . SER A 1 244 ? -19.762 18.979 65.243 1.00 72.38 244 SER A N 1
ATOM 1894 C CA . SER A 1 244 ? -18.820 19.481 64.229 1.00 72.38 244 SER A CA 1
ATOM 1895 C C . SER A 1 244 ? -18.638 18.509 63.060 1.00 72.38 244 SER A C 1
ATOM 1897 O O . SER A 1 244 ? -18.569 18.949 61.923 1.00 72.38 244 SER A O 1
ATOM 1899 N N . ALA A 1 245 ? -18.669 17.201 63.323 1.00 71.25 245 ALA A N 1
ATOM 1900 C CA . ALA A 1 245 ? -18.571 16.153 62.302 1.00 71.25 245 ALA A CA 1
ATOM 1901 C C . ALA A 1 245 ? -19.872 15.905 61.508 1.00 71.25 245 ALA A C 1
ATOM 1903 O O . ALA A 1 245 ? -19.885 15.099 60.585 1.00 71.25 245 ALA A O 1
ATOM 1904 N N . ALA A 1 246 ? -20.993 16.534 61.878 1.00 72.56 246 ALA A N 1
ATOM 1905 C CA . ALA A 1 246 ? -22.238 16.421 61.111 1.00 72.56 246 ALA A CA 1
ATOM 1906 C C . ALA A 1 246 ? -22.308 17.437 59.960 1.00 72.56 246 ALA A C 1
ATOM 1908 O O . ALA A 1 246 ? -23.166 17.316 59.085 1.00 72.56 246 ALA A O 1
ATOM 1909 N N . PHE A 1 247 ? -21.428 18.442 59.966 1.00 74.44 247 PHE A N 1
ATOM 1910 C CA . PHE A 1 247 ? -21.398 19.504 58.973 1.00 74.44 247 PHE A CA 1
ATOM 1911 C C . PHE A 1 247 ? -19.982 19.670 58.425 1.00 74.44 247 PHE A C 1
ATOM 1913 O O . PHE A 1 247 ? -19.238 20.554 58.842 1.00 74.44 247 PHE A O 1
ATOM 1920 N N . ASP A 1 248 ? -19.640 18.819 57.460 1.00 81.94 248 ASP A N 1
ATOM 1921 C CA . ASP A 1 248 ? -18.403 18.923 56.692 1.00 81.94 248 ASP A CA 1
ATOM 1922 C C . ASP A 1 248 ? -18.694 19.680 55.382 1.00 81.94 248 ASP A C 1
ATOM 1924 O O . ASP A 1 248 ? -19.159 19.071 54.411 1.00 81.94 248 ASP A O 1
ATOM 1928 N N . PRO A 1 249 ? -18.451 21.006 55.306 1.00 81.75 249 PRO A N 1
ATOM 1929 C CA . PRO A 1 249 ? -18.687 21.773 54.077 1.00 81.75 249 PRO A CA 1
ATOM 1930 C C . PRO A 1 249 ? -17.843 21.245 52.905 1.00 81.75 249 PRO A C 1
ATOM 1932 O O . PRO A 1 249 ? -18.261 21.308 51.745 1.00 81.75 249 PRO A O 1
ATOM 1935 N N . ASP A 1 250 ? -16.699 20.641 53.224 1.00 88.00 250 ASP A N 1
ATOM 1936 C CA . ASP A 1 250 ? -15.750 20.089 52.265 1.00 88.00 250 ASP A CA 1
ATOM 1937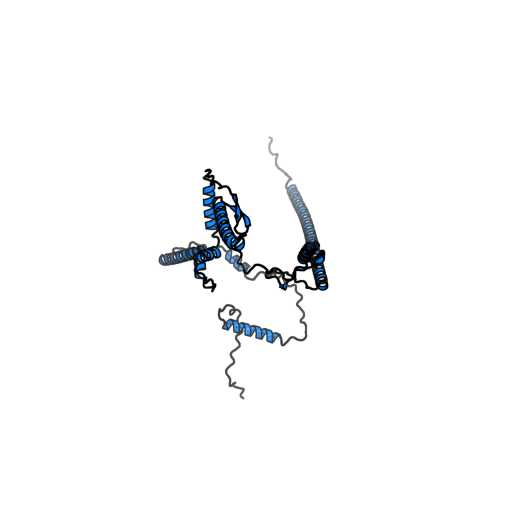 C C . ASP A 1 250 ? -16.170 18.718 51.726 1.00 88.00 250 ASP A C 1
ATOM 1939 O O . ASP A 1 250 ? -15.641 18.291 50.703 1.00 88.00 250 ASP A O 1
ATOM 1943 N N . ALA A 1 251 ? -17.147 18.031 52.331 1.00 87.44 251 ALA A N 1
ATOM 1944 C CA . ALA A 1 251 ? -17.597 16.719 51.856 1.00 87.44 251 ALA A CA 1
ATOM 1945 C C . ALA A 1 251 ? -18.158 16.791 50.426 1.00 87.44 251 ALA A C 1
ATOM 1947 O O . ALA A 1 251 ? -17.890 15.924 49.591 1.00 87.44 251 ALA A O 1
ATOM 1948 N N . ASN A 1 252 ? -18.878 17.871 50.112 1.00 87.38 252 ASN A N 1
ATOM 1949 C CA . ASN A 1 252 ? -19.385 18.122 48.764 1.00 87.38 252 ASN A CA 1
ATOM 1950 C C . ASN A 1 252 ? -18.247 18.402 47.776 1.00 87.38 252 ASN A C 1
ATOM 1952 O O . ASN A 1 252 ? -18.278 17.907 46.650 1.00 87.38 252 ASN A O 1
ATOM 1956 N N . VAL A 1 253 ? -17.230 19.158 48.202 1.00 90.69 253 VAL A N 1
ATOM 1957 C CA . VAL A 1 253 ? -16.047 19.472 47.388 1.00 90.69 253 VAL A CA 1
ATOM 1958 C C . VAL A 1 253 ? -15.227 18.206 47.140 1.00 90.69 253 VAL A C 1
ATOM 1960 O O . VAL A 1 253 ? -14.868 17.922 46.002 1.00 90.69 253 VAL A O 1
ATOM 1963 N N . ALA A 1 254 ? -15.006 17.385 48.166 1.00 90.94 254 ALA A N 1
ATOM 1964 C CA . ALA A 1 254 ? -14.319 16.103 48.064 1.00 90.94 254 ALA A CA 1
ATOM 1965 C C . ALA A 1 254 ? -15.053 15.137 47.121 1.00 90.94 254 ALA A C 1
ATOM 1967 O O . ALA A 1 254 ? -14.420 14.515 46.269 1.00 90.94 254 ALA A O 1
ATOM 1968 N N . ALA A 1 255 ? -16.387 15.070 47.203 1.00 92.31 255 ALA A N 1
ATOM 1969 C CA . ALA A 1 255 ? -17.209 14.269 46.296 1.00 92.31 255 ALA A CA 1
ATOM 1970 C C . ALA A 1 255 ? -17.197 14.794 44.846 1.00 92.31 255 ALA A C 1
ATOM 1972 O O . ALA A 1 255 ? -17.298 14.022 43.894 1.00 92.31 255 ALA A O 1
ATOM 1973 N N . GLN A 1 256 ? -17.083 16.108 44.641 1.00 93.62 256 GLN A N 1
ATOM 1974 C CA . GLN A 1 256 ? -16.906 16.687 43.306 1.00 93.62 256 GLN A CA 1
ATOM 1975 C C . GLN A 1 256 ? -15.509 16.392 42.751 1.00 93.62 256 GLN A C 1
ATOM 1977 O O . GLN A 1 256 ? -15.381 16.004 41.591 1.00 93.62 256 GLN A O 1
ATOM 1982 N N . MET A 1 257 ? -14.474 16.513 43.581 1.00 89.94 257 MET A N 1
ATOM 1983 C CA . MET A 1 257 ? -13.093 16.212 43.207 1.00 89.94 257 MET A CA 1
ATOM 1984 C C . MET A 1 257 ? -12.891 14.726 42.901 1.00 89.94 257 MET A C 1
ATOM 1986 O O . MET A 1 257 ? -12.192 14.406 41.940 1.00 89.94 257 MET A O 1
ATOM 1990 N N . SER A 1 258 ? -13.537 13.817 43.639 1.00 92.94 258 SER A N 1
ATOM 1991 C CA . SER A 1 258 ? -13.502 12.382 43.332 1.00 92.94 258 SER A CA 1
ATOM 1992 C C . SER A 1 258 ? -14.165 12.081 41.988 1.00 92.94 258 SER A C 1
ATOM 1994 O O . SER A 1 258 ? -13.555 11.431 41.142 1.00 92.94 258 SER A O 1
ATOM 1996 N N . ARG A 1 259 ? -15.346 12.658 41.724 1.00 93.12 259 ARG A N 1
ATOM 1997 C CA . ARG A 1 259 ? -16.026 12.551 40.421 1.00 93.12 259 ARG A CA 1
ATOM 1998 C C . ARG A 1 259 ? -15.183 13.105 39.274 1.00 93.12 259 ARG A C 1
ATOM 2000 O O . ARG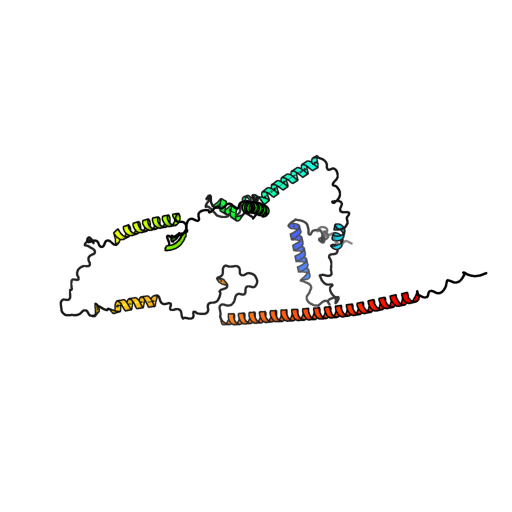 A 1 259 ? -15.161 12.525 38.192 1.00 93.12 259 ARG A O 1
ATOM 2007 N N . LEU A 1 260 ? -14.478 14.218 39.480 1.00 91.19 260 LEU A N 1
ATOM 2008 C CA . LEU A 1 260 ? -13.558 14.769 38.480 1.00 91.19 260 LEU A CA 1
ATOM 2009 C C . LEU A 1 260 ? -12.347 13.854 38.255 1.00 91.19 260 LEU A C 1
ATOM 2011 O O . LEU A 1 260 ? -11.942 13.659 37.113 1.00 91.19 260 LEU A O 1
ATOM 2015 N N . ALA A 1 261 ? -11.795 13.261 39.314 1.00 89.12 261 ALA A N 1
ATOM 2016 C CA . ALA A 1 261 ? -10.659 12.343 39.231 1.00 89.12 261 ALA A CA 1
ATOM 2017 C C . ALA A 1 261 ? -11.008 10.988 38.589 1.00 89.12 261 ALA A C 1
ATOM 2019 O O . ALA A 1 261 ? -10.135 10.355 37.989 1.00 89.12 261 ALA A O 1
ATOM 2020 N N . GLU A 1 262 ? -12.256 10.537 38.714 1.00 89.62 262 GLU A N 1
ATOM 2021 C CA . GLU A 1 262 ? -12.799 9.370 38.004 1.00 89.62 262 GLU A CA 1
ATOM 2022 C C . GLU A 1 262 ? -12.995 9.656 36.514 1.00 89.62 262 GLU A C 1
ATOM 2024 O O . GLU A 1 262 ? -12.681 8.812 35.681 1.00 89.62 262 GLU A O 1
ATOM 2029 N N . ARG A 1 263 ? -13.459 10.864 36.172 1.00 88.25 263 ARG A N 1
ATOM 2030 C CA . ARG A 1 263 ? -13.642 11.304 34.780 1.00 88.25 263 ARG A CA 1
ATOM 2031 C C . ARG A 1 263 ? -12.348 11.723 34.083 1.00 88.25 263 ARG A C 1
ATOM 2033 O O . ARG A 1 263 ? -12.379 11.993 32.887 1.00 88.25 263 ARG A O 1
ATOM 2040 N N . ARG A 1 264 ? -11.237 11.847 34.813 1.00 88.38 264 ARG A N 1
ATOM 2041 C CA . ARG A 1 264 ? -9.951 12.246 34.240 1.00 88.38 264 ARG A CA 1
ATOM 2042 C C . ARG A 1 264 ? -9.293 11.052 33.562 1.00 88.38 264 ARG A C 1
ATOM 2044 O O . ARG A 1 264 ? -8.998 10.057 34.224 1.00 88.38 264 ARG A O 1
ATOM 2051 N N . ASP A 1 265 ? -8.966 11.205 32.285 1.00 81.19 265 ASP A N 1
ATOM 2052 C CA . ASP A 1 265 ? -8.170 10.227 31.551 1.00 81.19 265 ASP A CA 1
ATOM 2053 C C . ASP A 1 265 ? -6.798 10.065 32.220 1.00 81.19 265 ASP A C 1
ATOM 2055 O O . ASP A 1 265 ? -6.018 11.010 32.360 1.00 81.19 265 ASP A O 1
ATOM 2059 N N . ARG A 1 266 ? -6.524 8.849 32.702 1.00 81.69 266 ARG A N 1
ATOM 2060 C CA . ARG A 1 266 ? -5.258 8.482 33.365 1.00 81.69 266 ARG A CA 1
ATOM 2061 C C . ARG A 1 266 ? -4.218 7.947 32.387 1.00 81.69 266 ARG A C 1
ATOM 2063 O O . ARG A 1 266 ? -3.148 7.518 32.810 1.00 81.69 266 ARG A O 1
ATOM 2070 N N . THR A 1 267 ? -4.537 7.944 31.098 1.00 80.44 267 THR A N 1
ATOM 2071 C CA . THR A 1 267 ? -3.606 7.527 30.058 1.00 80.44 267 THR A CA 1
ATOM 2072 C C . THR A 1 267 ? -2.427 8.500 30.031 1.00 80.44 267 THR A C 1
ATOM 2074 O O . THR A 1 267 ? -2.655 9.715 29.984 1.00 80.44 267 THR A O 1
ATOM 2077 N N . PRO A 1 268 ? -1.176 8.012 30.073 1.00 81.19 268 PRO A N 1
ATOM 2078 C CA . PRO A 1 268 ? -0.013 8.878 29.950 1.00 81.19 268 PRO A CA 1
ATOM 2079 C C . PRO A 1 268 ? -0.125 9.686 28.654 1.00 81.19 268 PRO A C 1
ATOM 2081 O O . PRO A 1 268 ? -0.485 9.155 27.606 1.00 81.19 268 PRO A O 1
ATOM 2084 N N . THR A 1 269 ? 0.097 10.995 28.758 1.00 80.94 269 THR A N 1
ATOM 2085 C CA . THR A 1 269 ? 0.106 11.920 27.623 1.00 80.94 269 THR A CA 1
ATOM 2086 C C . THR A 1 269 ? 1.566 12.290 27.371 1.00 80.94 269 THR A C 1
ATOM 2088 O O . THR A 1 269 ? 2.189 12.839 28.283 1.00 80.94 269 THR A O 1
ATOM 2091 N N . PRO A 1 270 ? 2.146 12.000 26.196 1.00 83.62 270 PRO A N 1
ATOM 2092 C CA . PRO A 1 270 ? 1.519 11.475 24.980 1.00 83.62 270 PRO A CA 1
ATOM 2093 C C . PRO A 1 270 ? 1.195 9.967 25.054 1.00 83.62 270 PRO A C 1
ATOM 2095 O O . PRO A 1 270 ? 1.888 9.232 25.759 1.00 83.62 270 PRO A O 1
ATOM 2098 N N . PRO A 1 271 ? 0.143 9.510 24.343 1.00 82.56 271 PRO A N 1
ATOM 2099 C CA . PRO A 1 271 ? -0.204 8.094 24.275 1.00 82.56 271 PRO A CA 1
ATOM 2100 C C . PRO A 1 271 ? 0.957 7.274 23.689 1.00 82.56 271 PRO A C 1
ATOM 2102 O O . PRO A 1 271 ? 1.757 7.818 22.923 1.00 82.56 271 PRO A O 1
ATOM 2105 N N . PRO A 1 272 ? 1.051 5.973 24.024 1.00 82.56 272 PRO A N 1
ATOM 2106 C CA . PRO A 1 272 ? 2.063 5.099 23.443 1.00 82.56 272 PRO A CA 1
ATOM 2107 C C . PRO A 1 272 ? 1.929 5.057 21.917 1.00 82.56 272 PRO A C 1
ATOM 2109 O O . PRO A 1 272 ? 0.829 5.219 21.376 1.00 82.56 272 PRO A O 1
ATOM 2112 N N . GLU A 1 273 ? 3.046 4.833 21.225 1.00 83.00 273 GLU A N 1
ATOM 2113 C CA . GLU A 1 273 ? 3.035 4.702 19.772 1.00 83.00 273 GLU A CA 1
ATOM 2114 C C . GLU A 1 273 ? 2.183 3.491 19.377 1.00 83.00 273 GLU A C 1
ATOM 2116 O O . GLU A 1 273 ? 2.528 2.340 19.627 1.00 83.00 273 GLU A O 1
ATOM 2121 N N . THR A 1 274 ? 1.023 3.757 18.781 1.00 85.25 274 THR A N 1
ATOM 2122 C CA . THR A 1 274 ? 0.156 2.716 18.230 1.00 85.25 274 THR A CA 1
ATOM 2123 C C . THR A 1 274 ? 0.439 2.592 16.740 1.00 85.25 274 THR A C 1
ATOM 2125 O O . THR A 1 274 ? 0.606 3.584 16.024 1.00 85.25 274 THR A O 1
ATOM 2128 N N . HIS A 1 275 ? 0.556 1.359 16.260 1.00 89.12 275 HIS A N 1
ATOM 2129 C CA . HIS A 1 275 ? 0.842 1.066 14.862 1.00 89.12 275 HIS A CA 1
ATOM 2130 C C . HIS A 1 275 ? -0.314 0.308 14.224 1.00 89.12 275 HIS A C 1
ATOM 2132 O O . HIS A 1 275 ? -1.141 -0.304 14.897 1.00 89.12 275 HIS A O 1
ATOM 2138 N N . TYR A 1 276 ? -0.374 0.383 12.900 1.00 89.06 276 TYR A N 1
ATOM 2139 C CA . TYR A 1 276 ? -1.378 -0.317 12.119 1.00 89.06 276 TYR A CA 1
ATOM 2140 C C . TYR A 1 276 ? -1.189 -1.835 12.229 1.00 89.06 276 TYR A C 1
ATOM 2142 O O . TYR A 1 276 ? -0.126 -2.339 11.866 1.00 89.06 276 TYR A O 1
ATOM 2150 N N . ASP A 1 277 ? -2.218 -2.551 12.692 1.00 89.62 277 ASP A N 1
ATOM 2151 C CA . ASP A 1 277 ? -2.200 -4.014 12.753 1.00 89.62 277 ASP A CA 1
ATOM 2152 C C . ASP A 1 277 ? -2.687 -4.609 11.430 1.00 89.62 277 ASP A C 1
ATOM 2154 O O . ASP A 1 277 ? -3.797 -4.340 10.952 1.00 89.62 277 ASP A O 1
ATOM 2158 N N . ALA A 1 278 ? -1.836 -5.449 10.843 1.00 90.06 278 ALA A N 1
ATOM 2159 C CA . ALA A 1 278 ? -2.178 -6.158 9.635 1.00 90.06 278 ALA A CA 1
ATOM 2160 C C . ALA A 1 278 ? -3.362 -7.122 9.869 1.00 90.06 278 ALA A C 1
ATOM 2162 O O . ALA A 1 278 ? -4.266 -7.240 9.050 1.00 90.06 278 ALA A O 1
ATOM 2163 N N . GLU A 1 279 ? -3.424 -7.791 11.007 1.00 88.44 279 GLU A N 1
ATOM 2164 C CA . GLU A 1 279 ? -4.345 -8.917 11.189 1.00 88.44 279 GLU A CA 1
ATOM 2165 C C . GLU A 1 279 ? -5.795 -8.478 11.445 1.00 88.44 279 GLU A C 1
ATOM 2167 O O . GLU A 1 279 ? -6.727 -9.209 11.121 1.00 88.44 279 GLU A O 1
ATOM 2172 N N . GLY A 1 280 ? -5.998 -7.265 11.970 1.00 90.12 280 GLY A N 1
ATOM 2173 C CA . GLY A 1 280 ? -7.323 -6.746 12.337 1.00 90.12 280 GLY A CA 1
ATOM 2174 C C . GLY A 1 280 ? -8.109 -6.061 11.213 1.00 90.12 280 GLY A C 1
ATOM 2175 O O . GLY A 1 280 ? -9.256 -5.668 11.411 1.00 90.12 280 GLY A O 1
ATOM 2176 N N . GLU A 1 281 ? -7.517 -5.874 10.036 1.00 88.31 281 GLU A N 1
ATOM 2177 C CA . GLU A 1 281 ? -8.178 -5.193 8.918 1.00 88.31 281 GLU A CA 1
ATOM 2178 C C . GLU A 1 281 ? -8.940 -6.180 8.032 1.00 88.31 281 GLU A C 1
ATOM 2180 O O . GLU A 1 281 ? -8.378 -7.149 7.524 1.00 88.31 281 GLU A O 1
ATOM 2185 N N . VAL A 1 282 ? -10.199 -5.846 7.753 1.00 90.06 282 VAL A N 1
ATOM 2186 C CA . VAL A 1 282 ? -11.106 -6.661 6.930 1.00 90.06 282 VAL A CA 1
ATOM 2187 C C . VAL A 1 282 ? -11.024 -6.298 5.435 1.00 90.06 282 VAL A C 1
ATOM 2189 O O . VAL A 1 282 ? -11.492 -7.043 4.578 1.00 90.06 282 VAL A O 1
ATOM 2192 N N . ARG A 1 283 ? -10.428 -5.153 5.081 1.00 91.00 283 ARG A N 1
ATOM 2193 C CA . ARG A 1 283 ? -10.286 -4.708 3.685 1.00 91.00 283 ARG A CA 1
ATOM 2194 C C . ARG A 1 283 ? -9.206 -5.474 2.915 1.00 91.00 283 ARG A C 1
ATOM 2196 O O . ARG A 1 283 ? -8.154 -5.832 3.440 1.00 91.00 283 ARG A O 1
ATOM 2203 N N . ASN A 1 284 ? -9.422 -5.594 1.604 1.00 89.38 284 ASN A N 1
ATOM 2204 C CA . ASN A 1 284 ? -8.438 -6.129 0.664 1.00 89.38 284 ASN A CA 1
ATOM 2205 C C . ASN A 1 284 ? -7.310 -5.113 0.415 1.00 89.38 284 ASN A C 1
ATOM 2207 O O . ASN A 1 284 ? -7.549 -4.014 -0.078 1.00 89.38 284 ASN A O 1
ATOM 2211 N N . ARG A 1 285 ? -6.065 -5.497 0.708 1.00 88.75 285 ARG A N 1
ATOM 2212 C CA . ARG A 1 285 ? -4.884 -4.606 0.703 1.00 88.75 285 ARG A CA 1
ATOM 2213 C C . ARG A 1 285 ? -4.148 -4.494 -0.632 1.00 88.75 285 ARG A C 1
ATOM 2215 O O . ARG A 1 285 ? -3.175 -3.755 -0.744 1.00 88.75 285 ARG A O 1
ATOM 2222 N N . GLY A 1 286 ? -4.618 -5.216 -1.645 1.00 90.94 286 GLY A N 1
ATOM 2223 C CA . GLY A 1 286 ? -4.025 -5.223 -2.978 1.00 90.94 286 GLY A CA 1
ATOM 2224 C C . GLY A 1 286 ? -2.628 -5.851 -3.036 1.00 90.94 286 GLY A C 1
ATOM 2225 O O . GLY A 1 286 ? -2.120 -6.434 -2.079 1.00 90.94 286 GLY A O 1
ATOM 2226 N N . THR A 1 287 ? -2.008 -5.758 -4.211 1.00 88.69 287 THR A N 1
ATOM 2227 C CA . THR A 1 287 ? -0.666 -6.291 -4.467 1.00 88.69 287 THR A CA 1
ATOM 2228 C C . THR A 1 287 ? 0.403 -5.313 -3.995 1.00 88.69 287 THR A C 1
ATOM 2230 O O . THR A 1 287 ? 0.364 -4.141 -4.368 1.00 88.69 287 THR A O 1
ATOM 2233 N N . GLY A 1 288 ? 1.390 -5.803 -3.242 1.00 88.50 288 GLY A N 1
ATOM 2234 C CA . GLY A 1 288 ? 2.478 -4.977 -2.706 1.00 88.50 288 GLY A CA 1
ATOM 2235 C C . GLY A 1 288 ? 2.249 -4.480 -1.278 1.00 88.50 288 GLY A C 1
ATOM 2236 O O . GLY A 1 288 ? 3.007 -3.636 -0.808 1.00 88.50 288 GLY A O 1
ATOM 2237 N N . PHE A 1 289 ? 1.232 -4.996 -0.583 1.00 92.44 289 PHE A N 1
ATOM 2238 C CA . PHE A 1 289 ? 1.108 -4.807 0.857 1.00 92.44 289 PHE A CA 1
ATOM 2239 C C . PHE A 1 289 ? 2.240 -5.525 1.603 1.00 92.44 289 PHE A C 1
ATOM 2241 O O . PHE A 1 289 ? 2.522 -6.691 1.326 1.00 92.44 289 PHE A O 1
ATOM 2248 N N . TYR A 1 290 ? 2.847 -4.827 2.563 1.00 91.69 290 TYR A N 1
ATOM 2249 C CA . TYR A 1 290 ? 3.872 -5.349 3.460 1.00 91.69 290 TYR A CA 1
ATOM 2250 C C . TYR A 1 290 ? 3.385 -5.208 4.906 1.00 91.69 290 TYR A C 1
ATOM 2252 O O . TYR A 1 290 ? 3.048 -4.104 5.339 1.00 91.69 290 TYR A O 1
ATOM 2260 N N . ALA A 1 291 ? 3.306 -6.326 5.629 1.00 92.88 291 ALA A N 1
ATOM 2261 C CA . ALA A 1 291 ? 2.936 -6.347 7.039 1.00 92.88 291 ALA A CA 1
ATOM 2262 C C . ALA A 1 291 ? 4.194 -6.153 7.888 1.00 92.88 291 ALA A C 1
ATOM 2264 O O . ALA A 1 291 ? 5.110 -6.965 7.800 1.00 92.88 291 ALA A O 1
ATOM 2265 N N . PHE A 1 292 ? 4.224 -5.092 8.690 1.00 93.50 292 PHE A N 1
ATOM 2266 C CA . PHE A 1 292 ? 5.312 -4.864 9.636 1.00 93.50 292 PHE A CA 1
ATOM 2267 C C . PHE A 1 292 ? 5.122 -5.687 10.910 1.00 93.50 292 PHE A C 1
ATOM 2269 O O . PHE A 1 292 ? 3.986 -5.952 11.315 1.00 93.50 292 PHE A O 1
ATOM 2276 N N . SER A 1 293 ? 6.231 -6.027 11.566 1.00 93.00 293 SER A N 1
ATOM 2277 C CA . SER A 1 293 ? 6.206 -6.633 12.896 1.00 93.00 293 SER A CA 1
ATOM 2278 C C . SER A 1 293 ? 5.559 -5.707 13.939 1.00 93.00 293 SER A C 1
ATOM 2280 O O . SER A 1 293 ? 5.594 -4.476 13.827 1.00 93.00 293 SER A O 1
ATOM 2282 N N . LYS A 1 294 ? 4.964 -6.317 14.972 1.00 89.56 294 LYS A N 1
ATOM 2283 C CA . LYS A 1 294 ? 4.418 -5.614 16.147 1.00 89.56 294 LYS A CA 1
ATOM 2284 C C . LYS A 1 294 ? 5.537 -5.139 17.084 1.00 89.56 294 LYS A C 1
ATOM 2286 O O . LYS A 1 294 ? 5.336 -4.177 17.819 1.00 89.56 294 LYS A O 1
ATOM 2291 N N . ASP A 1 295 ? 6.709 -5.770 17.013 1.00 92.50 295 ASP A N 1
ATOM 2292 C CA . ASP A 1 295 ? 7.882 -5.400 17.804 1.00 92.50 295 ASP A CA 1
ATOM 2293 C C . ASP A 1 295 ? 8.570 -4.165 17.205 1.00 92.50 295 ASP A C 1
ATOM 2295 O O . ASP A 1 295 ? 8.930 -4.149 16.025 1.00 92.50 295 ASP A O 1
ATOM 2299 N N . GLU A 1 296 ? 8.797 -3.128 18.017 1.00 90.81 296 GLU A N 1
ATOM 2300 C CA . GLU A 1 296 ? 9.327 -1.842 17.538 1.00 90.81 296 GLU A CA 1
ATOM 2301 C C . GLU A 1 296 ? 10.716 -1.950 16.898 1.00 90.81 296 GLU A C 1
ATOM 2303 O O . GLU A 1 296 ? 11.003 -1.262 15.918 1.00 90.81 296 GLU A O 1
ATOM 2308 N N . GLU A 1 297 ? 11.594 -2.789 17.447 1.00 93.50 297 GLU A N 1
ATOM 2309 C CA . GLU A 1 297 ? 12.956 -2.960 16.934 1.00 93.50 297 GLU A CA 1
ATOM 2310 C C . GLU A 1 297 ? 12.951 -3.639 15.563 1.00 93.50 297 GLU A C 1
ATOM 2312 O O . GLU A 1 297 ? 13.569 -3.136 14.623 1.00 93.50 297 GLU A O 1
ATOM 2317 N N . ALA A 1 298 ? 12.195 -4.732 15.430 1.00 94.69 298 ALA A N 1
ATOM 2318 C CA . ALA A 1 298 ? 12.033 -5.440 14.165 1.00 94.69 298 ALA A CA 1
ATOM 2319 C C . ALA A 1 298 ? 11.372 -4.536 13.117 1.00 94.69 298 ALA A C 1
ATOM 2321 O O . ALA A 1 298 ? 11.865 -4.414 11.999 1.00 94.69 298 ALA A O 1
ATOM 2322 N N . ARG A 1 299 ? 10.324 -3.801 13.502 1.00 93.00 299 ARG A N 1
ATOM 2323 C CA . ARG A 1 299 ? 9.648 -2.839 12.625 1.00 93.00 299 ARG A CA 1
ATOM 2324 C C . ARG A 1 299 ? 10.582 -1.738 12.125 1.00 93.00 299 ARG A C 1
ATOM 2326 O O . ARG A 1 299 ? 10.493 -1.348 10.961 1.00 93.00 299 ARG A O 1
ATOM 2333 N N . LYS A 1 300 ? 11.465 -1.213 12.982 1.00 95.12 300 LYS A N 1
ATOM 2334 C CA . LYS A 1 300 ? 12.465 -0.204 12.587 1.00 95.12 300 LYS A CA 1
ATOM 2335 C C . LYS A 1 300 ? 13.441 -0.772 11.558 1.00 95.12 300 LYS A C 1
ATOM 2337 O O . LYS A 1 300 ? 13.699 -0.107 10.558 1.00 95.12 300 LYS A O 1
ATOM 2342 N N . GLN A 1 301 ? 13.916 -1.999 11.762 1.00 97.12 301 GLN A N 1
ATOM 2343 C CA . GLN A 1 301 ? 14.798 -2.684 10.811 1.00 97.12 301 GLN A CA 1
ATOM 2344 C C . GLN A 1 301 ? 14.099 -2.936 9.469 1.00 97.12 301 GLN A C 1
ATOM 2346 O O . GLN A 1 301 ? 14.642 -2.603 8.421 1.00 97.12 301 GLN A O 1
ATOM 2351 N N . GLU A 1 302 ? 12.864 -3.437 9.494 1.00 95.44 302 GLU A N 1
ATOM 2352 C CA . GLU A 1 302 ? 12.045 -3.651 8.295 1.00 95.44 302 GLU A CA 1
ATOM 2353 C C . GLU A 1 302 ? 11.792 -2.340 7.533 1.00 95.44 302 GLU A C 1
ATOM 2355 O O . GLU A 1 302 ? 11.814 -2.298 6.301 1.00 95.44 302 GLU A O 1
ATOM 2360 N N . MET A 1 303 ? 11.560 -1.240 8.256 1.00 94.94 303 MET A N 1
ATOM 2361 C CA . MET A 1 303 ? 11.373 0.081 7.659 1.00 94.94 303 MET A CA 1
ATOM 2362 C C . MET A 1 303 ? 12.659 0.594 7.006 1.00 94.94 303 MET A C 1
ATOM 2364 O O . MET A 1 303 ? 12.607 1.172 5.916 1.00 94.94 303 MET A O 1
ATOM 2368 N N . GLU A 1 304 ? 13.804 0.369 7.646 1.00 97.25 304 GLU A N 1
ATOM 2369 C CA . GLU A 1 304 ? 15.110 0.715 7.098 1.00 97.25 304 GLU A CA 1
ATOM 2370 C C . GLU A 1 304 ? 15.421 -0.105 5.838 1.00 97.25 304 GLU A C 1
ATOM 2372 O O . GLU A 1 304 ? 15.814 0.468 4.822 1.00 97.25 304 GLU A O 1
ATOM 2377 N N . GLU A 1 305 ? 15.160 -1.413 5.851 1.00 96.75 305 GLU A N 1
ATOM 2378 C CA . GLU A 1 305 ? 15.332 -2.288 4.687 1.00 96.75 305 GLU A CA 1
ATOM 2379 C C . GLU A 1 305 ? 14.455 -1.838 3.510 1.00 96.75 305 GLU A C 1
ATOM 2381 O O . GLU A 1 305 ? 14.929 -1.721 2.375 1.00 96.75 305 GLU A O 1
ATOM 2386 N N . LEU A 1 306 ? 13.186 -1.502 3.767 1.00 95.94 306 LEU A N 1
ATOM 2387 C CA . LEU A 1 306 ? 12.278 -1.002 2.734 1.00 95.94 306 LEU A CA 1
ATOM 2388 C C . LEU A 1 306 ? 12.776 0.330 2.155 1.00 95.94 306 LEU A C 1
ATOM 2390 O O . LEU A 1 306 ? 12.717 0.545 0.939 1.00 95.94 306 LEU A O 1
ATOM 2394 N N . MET A 1 307 ? 13.306 1.216 2.999 1.00 96.62 307 MET A N 1
ATOM 2395 C CA . MET A 1 307 ? 13.902 2.477 2.561 1.00 96.62 307 MET A CA 1
ATOM 2396 C C . MET A 1 307 ? 15.149 2.245 1.695 1.00 96.62 307 MET A C 1
ATOM 2398 O O . MET A 1 307 ? 15.266 2.852 0.629 1.00 96.62 307 MET A O 1
ATOM 2402 N N . GLN A 1 308 ? 16.027 1.316 2.078 1.00 97.56 308 GLN A N 1
ATOM 2403 C CA . GLN A 1 308 ? 17.196 0.936 1.279 1.00 97.56 308 GLN A CA 1
ATOM 2404 C C . GLN A 1 308 ? 16.783 0.355 -0.082 1.00 97.56 308 GLN A C 1
ATOM 2406 O O . GLN A 1 308 ? 17.269 0.801 -1.125 1.00 97.56 308 GLN A O 1
ATOM 2411 N N . ALA A 1 309 ? 15.811 -0.563 -0.104 1.00 96.31 309 ALA A N 1
ATOM 2412 C CA . ALA A 1 309 ? 15.273 -1.125 -1.341 1.00 96.31 309 ALA A CA 1
ATOM 2413 C C . ALA A 1 309 ? 14.670 -0.038 -2.247 1.00 96.31 309 ALA A C 1
ATOM 2415 O O . ALA A 1 309 ? 14.869 -0.038 -3.468 1.00 96.31 309 ALA A O 1
ATOM 2416 N N . ARG A 1 310 ? 13.963 0.940 -1.664 1.00 96.81 310 ARG A N 1
ATOM 2417 C CA . ARG A 1 310 ? 13.452 2.102 -2.398 1.00 96.81 310 ARG A CA 1
ATOM 2418 C C . ARG A 1 310 ? 14.599 2.890 -3.026 1.00 96.81 310 ARG A C 1
ATOM 2420 O O . ARG A 1 310 ? 14.547 3.146 -4.230 1.00 96.81 310 ARG A O 1
ATOM 2427 N N . ASP A 1 311 ? 15.628 3.231 -2.265 1.00 97.69 311 ASP A N 1
ATOM 2428 C CA . ASP A 1 311 ? 16.767 4.001 -2.765 1.00 97.69 311 ASP A CA 1
ATOM 2429 C C . ASP A 1 311 ? 17.500 3.283 -3.898 1.00 97.69 311 ASP A C 1
ATOM 2431 O O . ASP A 1 311 ? 17.849 3.905 -4.905 1.00 97.69 311 ASP A O 1
ATOM 2435 N N . ASP A 1 312 ? 17.663 1.968 -3.800 1.00 97.62 312 ASP A N 1
ATOM 2436 C CA . ASP A 1 312 ? 18.288 1.167 -4.848 1.00 97.62 312 ASP A CA 1
ATOM 2437 C C . ASP A 1 312 ? 17.447 1.130 -6.125 1.00 97.62 312 ASP A C 1
ATOM 2439 O O . ASP A 1 312 ? 17.983 1.286 -7.228 1.00 97.62 312 ASP A O 1
ATOM 2443 N N . THR A 1 313 ? 16.119 1.024 -6.013 1.00 96.75 313 THR A N 1
ATOM 2444 C CA . THR A 1 313 ? 15.243 1.113 -7.194 1.00 96.75 313 THR A CA 1
ATOM 2445 C C . THR A 1 313 ? 15.266 2.505 -7.821 1.00 96.75 313 THR A C 1
ATOM 2447 O O . THR A 1 313 ? 15.268 2.625 -9.049 1.00 96.75 313 THR A O 1
ATOM 2450 N N . VAL A 1 314 ? 15.325 3.565 -7.011 1.00 97.56 314 VAL A N 1
ATOM 2451 C CA . VAL A 1 314 ? 15.412 4.953 -7.483 1.00 97.56 314 VAL A CA 1
ATOM 2452 C C . VAL A 1 314 ? 16.740 5.184 -8.204 1.00 97.56 314 VAL A C 1
ATOM 2454 O O . VAL A 1 314 ? 16.741 5.696 -9.327 1.00 97.56 314 VAL A O 1
ATOM 2457 N N . LYS A 1 315 ? 17.858 4.729 -7.626 1.00 97.69 315 LYS A N 1
ATOM 2458 C CA . LYS A 1 315 ? 19.185 4.755 -8.263 1.00 97.69 315 LYS A CA 1
ATOM 2459 C C . LYS A 1 315 ? 19.200 3.933 -9.551 1.00 97.69 315 LYS A C 1
ATOM 2461 O O . LYS A 1 315 ? 19.706 4.393 -10.571 1.00 97.69 315 LYS A O 1
ATOM 2466 N N . GLY A 1 316 ? 18.603 2.744 -9.551 1.00 97.62 316 GLY A N 1
ATOM 2467 C CA . GLY A 1 316 ? 18.493 1.905 -10.744 1.00 97.62 316 GLY A CA 1
ATOM 2468 C C . GLY A 1 316 ? 17.711 2.591 -11.868 1.00 97.62 316 GLY A C 1
ATOM 2469 O O . GLY A 1 316 ? 18.144 2.588 -13.023 1.00 97.62 316 GLY A O 1
ATOM 2470 N N . ARG A 1 317 ? 16.591 3.247 -11.537 1.00 97.44 317 ARG A N 1
ATOM 2471 C CA . ARG A 1 317 ? 15.780 4.013 -12.497 1.00 97.44 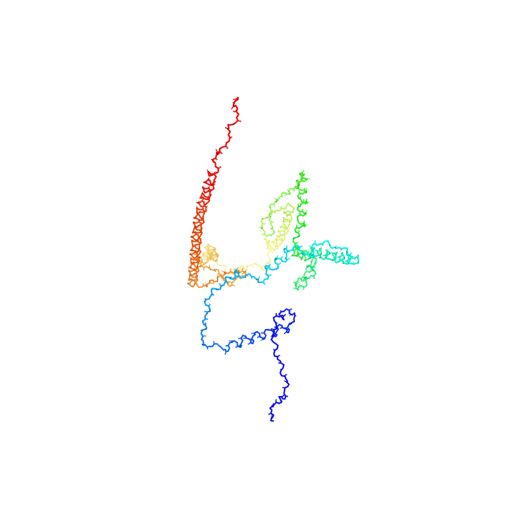317 ARG A CA 1
ATOM 2472 C C . ARG A 1 317 ? 16.530 5.222 -13.044 1.00 97.44 317 ARG A C 1
ATOM 2474 O O . ARG A 1 317 ? 16.513 5.428 -14.257 1.00 97.44 317 ARG A O 1
ATOM 2481 N N . SER A 1 318 ? 17.214 5.989 -12.195 1.00 96.88 318 SER A N 1
ATOM 2482 C CA . SER A 1 318 ? 17.988 7.153 -12.640 1.00 96.88 318 SER A CA 1
ATOM 2483 C C . SER A 1 318 ? 19.168 6.738 -13.525 1.00 96.88 318 SER A C 1
ATOM 2485 O O . SER A 1 318 ? 19.373 7.317 -14.591 1.00 96.88 318 SER A O 1
ATOM 2487 N N . GLN A 1 319 ? 19.884 5.666 -13.176 1.00 97.25 319 GLN A N 1
ATOM 2488 C CA . GLN A 1 319 ? 20.949 5.106 -14.012 1.00 97.25 319 GLN A CA 1
ATOM 2489 C C . GLN A 1 319 ? 20.425 4.561 -15.349 1.00 97.25 319 GLN A C 1
ATOM 2491 O O . GLN A 1 319 ? 21.061 4.731 -16.390 1.00 97.25 319 GLN A O 1
ATOM 2496 N 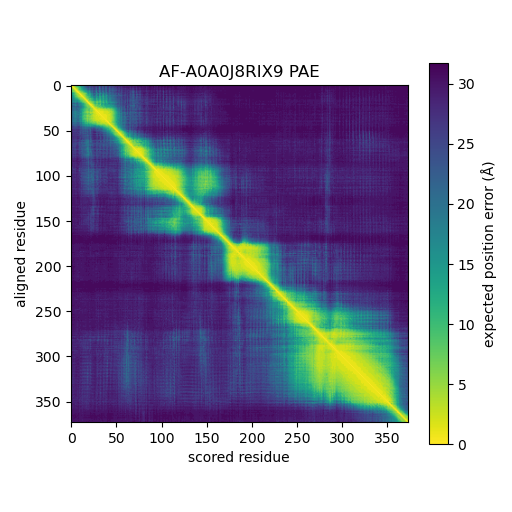N . ALA A 1 320 ? 19.261 3.909 -15.361 1.00 97.00 320 ALA A N 1
ATOM 2497 C CA . ALA A 1 320 ? 18.643 3.446 -16.600 1.00 97.00 320 ALA A CA 1
ATOM 2498 C C . ALA A 1 320 ? 18.212 4.622 -17.494 1.00 97.00 320 ALA A C 1
ATOM 2500 O O . ALA A 1 320 ? 18.412 4.570 -18.712 1.00 97.00 320 ALA A O 1
ATOM 2501 N N . ALA A 1 321 ? 17.672 5.690 -16.900 1.00 96.75 321 ALA A N 1
ATOM 2502 C CA . ALA A 1 321 ? 17.299 6.911 -17.605 1.00 96.75 321 ALA A CA 1
ATOM 2503 C C . ALA A 1 321 ? 18.523 7.593 -18.233 1.00 96.75 321 ALA A C 1
ATOM 2505 O O . ALA A 1 321 ? 18.529 7.822 -19.443 1.00 96.75 321 ALA A O 1
ATOM 2506 N N . THR A 1 322 ? 19.604 7.796 -17.474 1.00 96.62 322 THR A N 1
ATOM 2507 C CA . THR A 1 322 ? 20.839 8.410 -17.997 1.00 96.62 322 THR A CA 1
ATOM 2508 C C . THR A 1 322 ? 21.479 7.569 -19.103 1.00 96.62 322 THR A C 1
ATOM 2510 O O . THR A 1 322 ? 21.884 8.105 -20.135 1.00 96.62 322 THR A O 1
ATOM 2513 N N . ARG A 1 323 ? 21.503 6.234 -18.968 1.00 96.81 323 ARG A N 1
ATOM 2514 C CA . ARG A 1 323 ? 21.962 5.324 -20.038 1.00 96.81 323 ARG A CA 1
ATOM 2515 C C . ARG A 1 323 ? 21.095 5.431 -21.293 1.00 96.81 323 ARG A C 1
ATOM 2517 O O . ARG A 1 323 ? 21.621 5.425 -22.410 1.00 96.81 323 ARG A O 1
ATOM 2524 N N . LYS A 1 324 ? 19.771 5.524 -21.134 1.00 97.25 324 LYS A N 1
ATOM 2525 C CA . LYS A 1 324 ? 18.834 5.704 -22.250 1.00 97.25 324 LYS A CA 1
ATOM 2526 C C . LYS A 1 324 ? 19.075 7.042 -22.947 1.00 97.25 324 LYS A C 1
ATOM 2528 O O . LYS A 1 324 ? 19.160 7.062 -24.172 1.00 97.25 324 LYS A O 1
ATOM 2533 N N . GLU A 1 325 ? 19.246 8.126 -22.198 1.00 97.06 325 GLU A N 1
ATOM 2534 C CA . GLU A 1 325 ? 19.555 9.453 -22.737 1.00 97.06 325 GLU A CA 1
ATOM 2535 C C . GLU A 1 325 ? 20.894 9.483 -23.472 1.00 97.06 325 GLU A C 1
ATOM 2537 O O . GLU A 1 325 ? 20.953 9.952 -24.608 1.00 97.06 325 GLU A O 1
ATOM 2542 N N . ALA A 1 326 ? 21.952 8.911 -22.890 1.00 97.25 326 ALA A N 1
ATOM 2543 C CA . ALA A 1 326 ? 23.256 8.796 -23.541 1.00 97.25 326 ALA A CA 1
ATOM 2544 C C . ALA A 1 326 ? 23.157 8.024 -24.867 1.00 97.25 326 ALA A C 1
ATOM 2546 O O . ALA A 1 326 ? 23.706 8.447 -25.887 1.00 97.25 326 ALA A O 1
ATOM 2547 N N . ARG A 1 327 ? 22.381 6.929 -24.896 1.00 96.69 327 ARG A N 1
ATOM 2548 C CA . ARG A 1 327 ? 22.111 6.169 -26.126 1.00 96.69 327 ARG A CA 1
ATOM 2549 C C . ARG A 1 327 ? 21.352 6.997 -27.164 1.00 96.69 327 ARG A C 1
ATOM 2551 O O . ARG A 1 327 ? 21.639 6.866 -28.353 1.00 96.69 327 ARG A O 1
ATOM 2558 N N . GLN A 1 328 ? 20.386 7.814 -26.749 1.00 96.38 328 GLN A N 1
ATOM 2559 C CA . GLN A 1 328 ? 19.637 8.673 -27.670 1.00 96.38 328 GLN A CA 1
ATOM 2560 C C . GLN A 1 328 ? 20.500 9.808 -28.221 1.00 96.38 328 GLN A C 1
ATOM 2562 O O . GLN A 1 328 ? 20.457 10.046 -29.424 1.00 96.38 328 GLN A O 1
ATOM 2567 N N . LYS A 1 329 ? 21.345 10.435 -27.394 1.00 97.56 329 LYS A N 1
ATOM 2568 C CA . LYS A 1 329 ? 22.321 11.441 -27.843 1.00 97.56 329 LYS A CA 1
ATOM 2569 C C . LYS A 1 329 ? 23.281 10.852 -28.878 1.00 97.56 329 LYS A C 1
ATOM 2571 O O . LYS A 1 329 ? 23.360 11.362 -29.988 1.00 97.56 329 LYS A O 1
ATOM 2576 N N . ALA A 1 330 ? 23.873 9.689 -28.594 1.00 97.00 330 ALA A N 1
ATOM 2577 C CA . ALA A 1 330 ? 24.751 9.005 -29.545 1.00 97.00 330 ALA A CA 1
ATOM 2578 C C . ALA A 1 330 ? 24.048 8.647 -30.872 1.00 97.00 330 ALA A C 1
ATOM 2580 O O . ALA A 1 330 ? 24.650 8.724 -31.945 1.00 97.00 330 ALA A O 1
ATOM 2581 N N . LYS A 1 331 ? 22.763 8.264 -30.824 1.00 96.94 331 LYS A N 1
ATOM 2582 C CA . LYS A 1 331 ? 21.956 8.048 -32.035 1.00 96.94 331 LYS A CA 1
ATOM 2583 C C . LYS A 1 331 ? 21.706 9.351 -32.793 1.00 96.94 331 LYS A C 1
ATOM 2585 O O . LYS A 1 331 ? 21.850 9.348 -34.011 1.00 96.94 331 LYS A O 1
ATOM 2590 N N . ALA A 1 332 ? 21.353 10.432 -32.103 1.00 96.88 332 ALA A N 1
ATOM 2591 C CA . ALA A 1 332 ? 21.122 11.738 -32.711 1.00 96.88 332 ALA A CA 1
ATOM 2592 C C . ALA A 1 332 ? 22.393 12.270 -33.388 1.00 96.88 332 ALA A C 1
ATOM 2594 O O . ALA A 1 332 ? 22.341 12.682 -34.542 1.00 96.88 332 ALA A O 1
ATOM 2595 N N . ASP A 1 333 ? 23.548 12.156 -32.732 1.00 97.19 333 ASP A N 1
ATOM 2596 C CA . ASP A 1 333 ? 24.837 12.563 -33.302 1.00 97.19 333 ASP A CA 1
ATOM 2597 C C . ASP A 1 333 ? 25.204 11.722 -34.529 1.00 97.19 333 ASP A C 1
ATOM 2599 O O . ASP A 1 333 ? 25.714 12.237 -35.524 1.00 97.19 333 ASP A O 1
ATOM 2603 N N . ARG A 1 334 ? 24.901 10.417 -34.503 1.00 97.06 334 ARG A N 1
ATOM 2604 C CA . ARG A 1 334 ? 25.072 9.547 -35.673 1.00 97.06 334 ARG A CA 1
ATOM 2605 C C . ARG A 1 334 ? 24.153 9.957 -36.825 1.00 97.06 334 ARG A C 1
ATOM 2607 O O . ARG A 1 334 ? 24.597 9.930 -37.969 1.00 97.06 334 ARG A O 1
ATOM 2614 N N . LEU A 1 335 ? 22.900 10.317 -36.545 1.00 96.50 335 LEU A N 1
ATOM 2615 C CA . LEU A 1 335 ? 21.956 10.786 -37.563 1.00 96.50 335 LEU A CA 1
ATOM 2616 C C . LEU A 1 335 ? 22.418 12.106 -38.188 1.00 96.50 335 LEU A C 1
ATOM 2618 O O . LEU A 1 335 ? 22.447 12.188 -39.411 1.00 96.50 335 LEU A O 1
ATOM 2622 N N . LYS A 1 336 ? 22.883 13.066 -37.378 1.00 97.12 336 LYS A N 1
ATOM 2623 C CA . LYS A 1 336 ? 23.464 14.331 -37.860 1.00 97.12 336 LYS A CA 1
ATOM 2624 C C . LYS A 1 336 ? 24.652 14.096 -38.792 1.00 97.12 336 LYS A C 1
ATOM 2626 O O . LYS A 1 336 ? 24.668 14.604 -39.904 1.00 97.12 336 LYS A O 1
ATOM 2631 N N . LYS A 1 337 ? 25.595 13.227 -38.408 1.00 97.00 337 LYS A N 1
ATOM 2632 C CA . LYS A 1 337 ? 26.739 12.867 -39.272 1.00 97.00 337 LYS A CA 1
ATOM 2633 C C . LYS A 1 337 ? 26.302 12.227 -40.593 1.00 97.00 337 LYS A C 1
ATOM 2635 O O . LYS A 1 337 ? 26.893 12.493 -41.634 1.00 97.00 337 LYS A O 1
ATOM 2640 N N . ILE A 1 338 ? 25.279 11.370 -40.570 1.00 94.88 338 ILE A N 1
ATOM 2641 C CA . ILE A 1 338 ? 24.731 10.767 -41.796 1.00 94.88 338 ILE A CA 1
ATOM 2642 C C . ILE A 1 338 ? 24.086 11.838 -42.680 1.00 94.88 338 ILE A C 1
ATOM 2644 O O . ILE A 1 338 ? 24.242 11.791 -43.898 1.00 94.88 338 ILE A O 1
ATOM 2648 N N . GLU A 1 339 ? 23.368 12.785 -42.087 1.00 95.88 339 GLU A N 1
ATOM 2649 C CA . GLU A 1 339 ? 22.755 13.902 -42.798 1.00 95.88 339 GLU A CA 1
ATOM 2650 C C . GLU A 1 339 ? 23.804 14.823 -43.428 1.00 95.88 339 GLU A C 1
ATOM 2652 O O . GLU A 1 339 ? 23.689 15.127 -44.611 1.00 95.88 339 GLU A O 1
ATOM 2657 N N . GLU A 1 340 ? 24.876 15.159 -42.708 1.00 96.25 340 GLU A N 1
ATOM 2658 C CA . GLU A 1 340 ? 26.014 15.919 -43.237 1.00 96.25 340 GLU A CA 1
ATOM 2659 C C . GLU A 1 340 ? 26.673 15.208 -44.427 1.00 96.25 340 GLU A C 1
ATOM 2661 O O . GLU A 1 340 ? 26.908 15.822 -45.467 1.00 96.25 340 GLU A O 1
ATOM 2666 N N . LEU A 1 341 ? 26.941 13.901 -44.314 1.00 95.00 341 LEU A N 1
ATOM 2667 C CA . LEU A 1 341 ? 27.514 13.112 -45.411 1.00 95.00 341 LEU A CA 1
ATOM 2668 C C . LEU A 1 341 ? 26.563 13.022 -46.613 1.00 95.00 341 LEU A C 1
ATOM 2670 O O . LEU A 1 341 ? 27.007 13.102 -47.757 1.00 95.00 341 LEU A O 1
ATOM 2674 N N . ARG A 1 342 ? 25.252 12.889 -46.375 1.00 93.69 342 ARG A N 1
ATOM 2675 C CA . ARG A 1 342 ? 24.234 12.925 -47.437 1.00 93.69 342 ARG A CA 1
ATOM 2676 C C . ARG A 1 342 ? 24.140 14.303 -48.085 1.00 93.69 342 ARG A C 1
ATOM 2678 O O . ARG A 1 342 ? 23.979 14.370 -49.297 1.00 93.69 342 ARG A O 1
ATOM 2685 N N . GLY A 1 343 ? 24.248 15.378 -47.307 1.00 95.25 343 GLY A N 1
ATOM 2686 C CA . GLY A 1 343 ? 24.281 16.755 -47.796 1.00 95.25 343 GLY A CA 1
ATOM 2687 C C . GLY A 1 343 ? 25.487 17.000 -48.696 1.00 95.25 343 GLY A C 1
ATOM 2688 O O . GLY A 1 343 ? 25.314 17.464 -49.818 1.00 95.25 343 GLY A O 1
ATOM 2689 N N . LYS A 1 344 ? 26.684 16.584 -48.259 1.00 94.44 344 LYS A N 1
ATOM 2690 C CA . 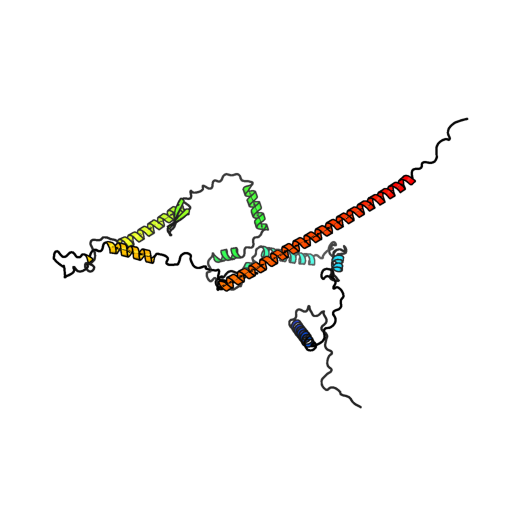LYS A 1 344 ? 27.912 16.638 -49.072 1.00 94.44 344 LYS A CA 1
ATOM 2691 C C . LYS A 1 344 ? 27.769 15.848 -50.367 1.00 94.44 344 LYS A C 1
ATOM 2693 O O . LYS A 1 344 ? 28.010 16.395 -51.433 1.00 94.44 344 LYS A O 1
ATOM 2698 N N . ARG A 1 345 ? 27.278 14.607 -50.294 1.00 93.00 345 ARG A N 1
ATOM 2699 C CA . ARG A 1 345 ? 27.049 13.779 -51.484 1.00 93.00 345 ARG A CA 1
ATOM 2700 C C . ARG A 1 345 ? 26.055 14.417 -52.460 1.00 93.00 345 ARG A C 1
ATOM 2702 O O . ARG A 1 345 ? 26.309 14.416 -53.656 1.00 93.00 345 ARG A O 1
ATOM 2709 N N . ARG A 1 346 ? 24.947 14.986 -51.970 1.00 91.06 346 ARG A N 1
ATOM 2710 C CA . ARG A 1 346 ? 23.985 15.713 -52.820 1.00 91.06 346 ARG A CA 1
ATOM 2711 C C . ARG A 1 346 ? 24.609 16.953 -53.456 1.00 91.06 346 ARG A C 1
ATOM 2713 O O . ARG A 1 346 ? 24.336 17.222 -54.617 1.00 91.06 346 ARG A O 1
ATOM 2720 N N . ALA A 1 347 ? 25.438 17.691 -52.717 1.00 92.56 347 ALA A N 1
ATOM 2721 C CA . ALA A 1 347 ? 26.159 18.843 -53.249 1.00 92.56 347 ALA A CA 1
ATOM 2722 C C . ALA A 1 347 ? 27.176 18.428 -54.327 1.00 92.56 347 ALA A C 1
ATOM 2724 O O . ALA A 1 347 ? 27.242 19.061 -55.373 1.00 92.56 347 ALA A O 1
ATOM 2725 N N . GLU A 1 348 ? 27.916 17.336 -54.124 1.00 90.31 348 GLU A N 1
ATOM 2726 C CA . GLU A 1 348 ? 28.832 16.770 -55.125 1.00 90.31 348 GLU A CA 1
ATOM 2727 C C . GLU A 1 348 ? 28.091 16.274 -56.375 1.00 90.31 348 GLU A C 1
ATOM 2729 O O . GLU A 1 348 ? 28.513 16.559 -57.493 1.00 90.31 348 GLU A O 1
ATOM 2734 N N . GLU A 1 349 ? 26.969 15.566 -56.208 1.00 89.12 349 GLU A N 1
ATOM 2735 C CA . GLU A 1 349 ? 26.109 15.124 -57.315 1.00 89.12 349 GLU A CA 1
ATOM 2736 C C . GLU A 1 349 ? 25.538 16.324 -58.091 1.00 89.12 349 GLU A C 1
ATOM 2738 O O . GLU A 1 349 ? 25.539 16.311 -59.323 1.00 89.12 349 GLU A O 1
ATOM 2743 N N . PHE A 1 350 ? 25.132 17.388 -57.392 1.00 91.50 350 PHE A N 1
ATOM 2744 C CA . PHE A 1 350 ? 24.693 18.648 -57.996 1.00 91.50 350 PHE A CA 1
ATOM 2745 C C . PHE A 1 350 ? 25.818 19.337 -58.781 1.00 91.50 350 PHE A C 1
ATOM 2747 O O . PHE A 1 350 ? 25.625 19.679 -59.946 1.00 91.50 350 PHE A O 1
ATOM 2754 N N . MET A 1 351 ? 27.014 19.472 -58.197 1.00 87.38 351 MET A N 1
ATOM 2755 C CA . MET A 1 351 ? 28.183 20.056 -58.871 1.00 87.38 351 MET A CA 1
ATOM 2756 C C . MET A 1 351 ? 28.615 19.238 -60.094 1.00 87.38 351 MET A C 1
ATOM 2758 O O . MET A 1 351 ? 28.953 19.801 -61.133 1.00 87.38 351 MET A O 1
ATOM 2762 N N . LYS A 1 352 ? 28.557 17.905 -60.011 1.00 87.38 352 LYS A N 1
ATOM 2763 C CA . LYS A 1 352 ? 28.829 17.014 -61.145 1.00 87.38 352 LYS A CA 1
ATOM 2764 C C . LYS A 1 352 ? 27.780 17.162 -62.255 1.00 87.38 352 LYS A C 1
ATOM 2766 O O . LYS A 1 352 ? 28.135 17.132 -63.430 1.00 87.38 352 LYS A O 1
ATOM 2771 N N . GLY A 1 353 ? 26.507 17.333 -61.893 1.00 83.38 353 GLY A N 1
ATOM 2772 C CA . GLY A 1 353 ? 25.425 17.622 -62.837 1.00 83.38 353 GLY A CA 1
ATOM 2773 C C . GLY A 1 353 ? 25.591 18.973 -63.542 1.00 83.38 353 GLY A C 1
ATOM 2774 O O . GLY A 1 353 ? 25.360 19.060 -64.744 1.00 83.38 353 GLY A O 1
ATOM 2775 N N . LEU A 1 354 ? 26.070 19.996 -62.829 1.00 76.81 354 LEU A N 1
ATOM 2776 C CA . LEU A 1 354 ? 26.394 21.316 -63.388 1.00 76.81 354 LEU A CA 1
ATOM 2777 C C . LEU A 1 354 ? 27.580 21.275 -64.359 1.00 76.81 354 LEU A C 1
ATOM 2779 O O . LEU A 1 354 ? 27.462 21.780 -65.471 1.00 76.81 354 LEU A O 1
ATOM 2783 N N . GLY A 1 355 ? 28.675 20.595 -64.005 1.00 65.62 355 GLY A N 1
ATOM 2784 C CA . GLY A 1 355 ? 29.819 20.419 -64.914 1.00 65.62 355 GLY A CA 1
ATOM 2785 C C . GLY A 1 355 ? 29.489 19.592 -66.166 1.00 65.62 355 GLY A C 1
ATOM 2786 O O . GLY A 1 355 ? 30.112 19.760 -67.209 1.00 65.62 355 GLY A O 1
ATOM 2787 N N . SER A 1 356 ? 28.471 18.727 -66.096 1.00 59.06 356 SER A N 1
ATOM 2788 C CA . SER A 1 356 ? 27.929 18.016 -67.262 1.00 59.06 356 SER A CA 1
ATOM 2789 C C . SER A 1 356 ? 27.055 18.900 -68.160 1.00 59.06 356 SER A C 1
ATOM 2791 O O . SER A 1 356 ? 26.897 18.578 -69.336 1.00 59.06 356 SER A O 1
ATOM 2793 N N . LEU A 1 357 ? 26.462 19.971 -67.625 1.00 53.25 357 LEU A N 1
ATOM 2794 C CA . LEU A 1 357 ? 25.618 20.906 -68.375 1.00 53.25 357 LEU A CA 1
ATOM 2795 C C . LEU A 1 357 ? 26.458 22.003 -69.049 1.00 53.25 357 LEU A C 1
ATOM 2797 O O . LEU A 1 357 ? 26.140 22.437 -70.152 1.00 53.25 357 LEU A O 1
ATOM 2801 N N . GLU A 1 358 ? 27.577 22.384 -68.433 1.00 51.97 358 GLU A N 1
ATOM 2802 C CA . GLU A 1 358 ? 28.543 23.347 -68.979 1.00 51.97 358 GLU A CA 1
ATOM 2803 C C . GLU A 1 358 ? 29.345 22.781 -70.175 1.00 51.97 358 GLU A C 1
ATOM 2805 O O . GLU A 1 358 ? 29.871 23.535 -70.989 1.00 51.97 358 GLU A O 1
ATOM 2810 N N . GLY A 1 359 ? 29.366 21.453 -70.358 1.00 50.56 359 GLY A N 1
ATOM 2811 C CA . GLY A 1 359 ? 29.949 20.779 -71.530 1.00 50.56 359 GLY A CA 1
ATOM 2812 C C . GLY A 1 359 ? 29.046 20.704 -72.773 1.00 50.56 359 GLY A C 1
ATOM 2813 O O . GLY A 1 359 ? 29.495 20.235 -73.815 1.00 50.56 359 GLY A O 1
ATOM 2814 N N . LEU A 1 360 ? 27.786 21.150 -72.685 1.00 49.88 360 LEU A N 1
ATOM 2815 C CA . LEU A 1 360 ? 26.816 21.165 -73.798 1.00 49.88 360 LEU A CA 1
ATOM 2816 C C . LEU A 1 360 ? 26.510 22.585 -74.314 1.00 49.88 360 LEU A C 1
ATOM 2818 O O . LEU A 1 360 ? 25.644 22.763 -75.167 1.00 49.88 360 LEU A O 1
ATOM 2822 N N . GLY A 1 361 ? 27.236 23.591 -73.821 1.00 45.81 361 GLY A N 1
ATOM 2823 C CA . GLY A 1 361 ? 27.064 25.004 -74.158 1.00 45.81 361 GLY A CA 1
ATOM 2824 C C . GLY A 1 361 ? 28.194 25.593 -75.003 1.00 45.81 361 GLY A C 1
ATOM 2825 O O . GLY A 1 361 ? 28.680 26.668 -74.675 1.00 45.81 361 GLY A O 1
ATOM 2826 N N . SER A 1 362 ? 28.624 24.930 -76.083 1.00 43.91 362 SER A N 1
ATOM 2827 C CA . SER A 1 362 ? 29.372 25.603 -77.158 1.00 43.91 362 SER A CA 1
ATOM 2828 C C . SER A 1 362 ? 28.502 25.694 -78.420 1.00 43.91 362 SER A C 1
ATOM 2830 O O . SER A 1 362 ? 28.444 24.721 -79.176 1.00 43.91 362 SER A O 1
ATOM 2832 N N . PRO A 1 363 ? 27.818 26.821 -78.689 1.00 47.44 363 PRO A N 1
ATOM 2833 C CA . PRO A 1 363 ? 27.198 27.044 -79.987 1.00 47.44 363 PRO A CA 1
ATOM 2834 C C . PRO A 1 363 ? 28.296 27.387 -81.003 1.00 47.44 363 PRO A C 1
ATOM 2836 O O . PRO A 1 363 ? 28.631 28.550 -81.218 1.00 47.44 363 PRO A O 1
ATOM 2839 N N . SER A 1 364 ? 28.899 26.365 -81.611 1.00 49.09 364 SER A N 1
ATOM 2840 C CA . SER A 1 364 ? 29.635 26.533 -82.859 1.00 49.09 364 SER A CA 1
ATOM 2841 C C . SER A 1 364 ? 28.674 26.373 -84.040 1.00 49.09 364 SER A C 1
ATOM 2843 O O . SER A 1 364 ? 27.933 25.400 -84.130 1.00 49.09 364 SER A O 1
ATOM 2845 N N . ALA A 1 365 ? 28.768 27.344 -84.951 1.00 50.47 365 ALA A N 1
ATOM 2846 C CA . ALA A 1 365 ? 28.209 27.385 -86.301 1.00 50.47 365 ALA A CA 1
ATOM 2847 C C . ALA A 1 365 ? 26.686 27.578 -86.434 1.00 50.47 365 ALA A C 1
ATOM 2849 O O . ALA A 1 365 ? 25.903 26.686 -86.128 1.00 50.47 365 ALA A O 1
ATOM 2850 N N . LEU A 1 366 ? 26.296 28.724 -87.012 1.00 48.59 366 LEU A N 1
ATOM 2851 C CA . LEU A 1 366 ? 25.627 28.838 -88.323 1.00 48.59 366 LEU A CA 1
ATOM 2852 C C . LEU A 1 366 ? 24.941 30.213 -88.444 1.00 48.59 366 LEU A C 1
ATOM 2854 O O . LEU A 1 366 ? 23.814 30.346 -87.998 1.00 48.59 366 LEU A O 1
ATOM 2858 N N . GLU A 1 367 ? 25.583 31.205 -89.077 1.00 47.69 367 GLU A N 1
ATOM 2859 C CA . GLU A 1 367 ? 24.887 32.207 -89.917 1.00 47.69 367 GLU A CA 1
ATOM 2860 C C . GLU A 1 367 ? 25.874 33.162 -90.610 1.00 47.69 367 GLU A C 1
ATOM 2862 O O . GLU A 1 367 ? 26.500 34.015 -89.990 1.00 47.69 367 GLU A O 1
ATOM 2867 N N . SER A 1 368 ? 26.049 32.985 -91.921 1.00 45.16 368 SER A N 1
ATOM 2868 C CA . SER A 1 368 ? 26.380 34.045 -92.894 1.00 45.16 368 SER A CA 1
ATOM 2869 C C . SER A 1 368 ? 26.417 33.435 -94.297 1.00 45.16 368 SER A C 1
ATOM 2871 O O . SER A 1 368 ? 27.454 33.052 -94.833 1.00 45.16 368 SER A O 1
ATOM 2873 N N . LYS A 1 369 ? 25.233 33.306 -94.898 1.00 50.00 369 LYS A N 1
ATOM 2874 C CA . LYS A 1 369 ? 25.082 33.222 -96.354 1.00 50.00 369 LYS A CA 1
ATOM 2875 C C . LYS A 1 369 ? 23.817 33.976 -96.756 1.00 50.00 369 LYS A C 1
ATOM 2877 O O . LYS A 1 369 ? 22.784 33.391 -97.057 1.00 50.00 369 LYS A O 1
ATOM 2882 N N . ALA A 1 370 ? 23.925 35.293 -96.704 1.00 50.44 370 ALA A N 1
ATOM 2883 C CA . ALA A 1 370 ? 23.063 36.239 -97.390 1.00 50.44 370 ALA A CA 1
ATOM 2884 C C . ALA A 1 370 ? 23.945 37.434 -97.780 1.00 50.44 370 ALA A C 1
ATOM 2886 O O . ALA A 1 370 ? 24.811 37.801 -96.991 1.00 50.44 370 ALA A O 1
ATOM 2887 N N . GLU A 1 371 ? 23.697 37.985 -98.975 1.00 48.78 371 GLU A N 1
ATOM 2888 C CA . GLU A 1 371 ? 24.407 39.109 -99.625 1.00 48.78 371 GLU A CA 1
ATOM 2889 C C . GLU A 1 371 ? 25.775 38.702 -100.224 1.00 48.78 371 GLU A C 1
ATOM 2891 O O . GLU A 1 371 ? 26.564 38.019 -99.589 1.00 48.78 371 GLU A O 1
ATOM 2896 N N . GLU A 1 372 ? 26.149 38.992 -101.471 1.00 45.91 372 GLU A N 1
ATOM 2897 C CA . GLU A 1 372 ? 25.668 39.928 -102.486 1.00 45.91 372 GLU A CA 1
ATOM 2898 C C . GLU A 1 372 ? 26.291 39.508 -103.846 1.00 45.91 372 GLU A C 1
ATOM 2900 O O . GLU A 1 372 ? 27.396 38.976 -103.856 1.00 45.91 372 GLU A O 1
ATOM 2905 N N . ARG A 1 373 ? 25.554 39.739 -104.944 1.00 41.81 373 ARG A N 1
ATOM 2906 C CA . ARG A 1 373 ? 25.974 39.962 -106.353 1.00 41.81 373 ARG A CA 1
ATOM 2907 C C . ARG A 1 373 ? 27.115 39.166 -107.001 1.00 41.81 373 ARG A C 1
ATOM 2909 O O . ARG A 1 373 ? 28.297 39.369 -106.660 1.00 41.81 373 ARG A O 1
#

Sequence (373 aa):
MPTDSSLYGIRRPKAEASKKDVTSPGTLAFATHLSSLIAKESANASSQSRRGRARPSRKKDDIFSVHNKGALKRAAADISLDNPNSGDIGFVDEATLHRSKRRMAEKAKLYAELKKGEYLAASSDEEDDDSLGGPLSAVRRAEKNSLVDFDRKWAEEEVRKSRYDSGESDHESEKEPLVEYEDEFGRTRQGTRAEAAEAERLRRSRAAERSEQESITSSRNPNLPMGSRPSRPANLIHGSIIQSAAFDPDANVAAQMSRLAERRDRTPTPPPETHYDAEGEVRNRGTGFYAFSKDEEARKQEMEELMQARDDTVKGRSQAATRKEARQKAKADRLKKIEELRGKRRAEEFMKGLGSLEGLGSPSALESKAEER

Radius of gyration: 49.57 Å; Cα contacts (8 Å, |Δi|>4): 62; chains: 1; bounding box: 80×116×181 Å

Secondary structure (DSSP, 8-state):
------SS---PPP----TTGGG---HHHHHHHHHHHHHHHHHHHTS-SS--PPP--S-PPPTTT---TTHHHHHHHHHSS--TTSS------HHHHHHHHHHHHHHHHHHHHHHHTHHHHHS--S--------HHHHHHHHHHH----HHHHHHHHHHHHHHHHT---------PPPEEEE-TTS-EEEE-HHHHHHHHHHHHHHHHHHHHHHHHH----S---GGGSPPPPS----SS---GGG--HHHHHHHHHHHHHHHS--S-SSPP-----STT--S---TT--PPPSSHHHHHHHHHHHHHHHHHHHHHHHHHHHHHHHHHHHHHHHHHHHHHHHHHHHHHHHHHHHHHHHTT-------------

Organism: NCBI:txid396776

Mean predicted aligned error: 24.22 Å

pLDDT: mean 73.98, std 17.2, range [36.53, 97.69]